Protein AF-A0A832R1U5-F1 (afdb_monomer)

Mean predicted aligned error: 18.01 Å

Structure (mmCIF, N/CA/C/O backbone):
data_AF-A0A832R1U5-F1
#
_entry.id   AF-A0A832R1U5-F1
#
loop_
_atom_site.group_PDB
_atom_site.id
_atom_site.type_symbol
_atom_site.label_atom_id
_atom_site.label_alt_id
_atom_site.label_comp_id
_atom_site.label_asym_id
_atom_site.label_entity_id
_atom_site.label_seq_id
_atom_site.pdbx_PDB_ins_code
_atom_site.Cartn_x
_atom_site.Cartn_y
_atom_site.Cartn_z
_atom_site.occupancy
_atom_site.B_iso_or_equiv
_atom_site.auth_seq_id
_atom_site.auth_comp_id
_atom_site.auth_asym_id
_atom_site.auth_atom_id
_atom_site.pdbx_PDB_model_num
ATOM 1 N N . MET A 1 1 ? -8.003 -65.432 -14.682 1.00 39.06 1 MET A N 1
ATOM 2 C CA . MET A 1 1 ? -6.740 -65.041 -15.349 1.00 39.06 1 MET A CA 1
ATOM 3 C C . MET A 1 1 ? -6.313 -63.730 -14.696 1.00 39.06 1 MET A C 1
ATOM 5 O O . MET A 1 1 ? -6.982 -62.741 -14.916 1.00 39.06 1 MET A O 1
ATOM 9 N N . ARG A 1 2 ? -5.561 -63.726 -13.587 1.00 42.25 2 ARG A N 1
ATOM 10 C CA . ARG A 1 2 ? -4.088 -63.807 -13.484 1.00 42.25 2 ARG A CA 1
ATOM 11 C C . ARG A 1 2 ? -3.357 -62.916 -14.496 1.00 42.25 2 ARG A C 1
ATOM 13 O O . ARG A 1 2 ? -2.993 -63.421 -15.548 1.00 42.25 2 ARG A O 1
ATOM 20 N N . THR A 1 3 ? -3.046 -61.683 -14.093 1.00 47.53 3 THR A N 1
ATOM 21 C CA . THR A 1 3 ? -1.761 -61.048 -14.427 1.00 47.53 3 THR A CA 1
ATOM 22 C C . THR A 1 3 ? -1.411 -59.997 -13.376 1.00 47.53 3 THR A C 1
ATOM 24 O O . THR A 1 3 ? -2.127 -59.023 -13.179 1.00 47.53 3 THR A O 1
ATOM 27 N N . TRP A 1 4 ? -0.327 -60.274 -12.658 1.00 44.88 4 TRP A N 1
ATOM 28 C CA . TRP A 1 4 ? 0.384 -59.377 -11.756 1.00 44.88 4 TRP A CA 1
ATOM 29 C C . TRP A 1 4 ? 1.338 -58.500 -12.576 1.00 44.88 4 TRP A C 1
ATOM 31 O O . TRP A 1 4 ? 2.003 -59.028 -13.463 1.00 44.88 4 TRP A O 1
ATOM 41 N N . PHE A 1 5 ? 1.479 -57.220 -12.232 1.00 52.41 5 PHE A N 1
ATOM 42 C CA . PHE A 1 5 ? 2.689 -56.444 -12.522 1.00 52.41 5 PHE A CA 1
ATOM 43 C C . PHE A 1 5 ? 2.993 -55.558 -11.310 1.00 52.41 5 PHE A C 1
ATOM 45 O O . PHE A 1 5 ? 2.310 -54.574 -11.046 1.00 52.41 5 PHE A O 1
ATOM 52 N N . LEU A 1 6 ? 3.996 -55.982 -10.544 1.00 47.59 6 LEU A N 1
ATOM 53 C CA . LEU A 1 6 ? 4.598 -55.270 -9.422 1.00 47.59 6 LEU A CA 1
ATOM 54 C C . LEU A 1 6 ? 5.903 -54.677 -9.962 1.00 47.59 6 LEU A C 1
ATOM 56 O O . LEU A 1 6 ? 6.834 -55.421 -10.271 1.00 47.59 6 LEU A O 1
ATOM 60 N N . LEU A 1 7 ? 5.940 -53.357 -10.148 1.00 51.16 7 LEU A N 1
ATOM 61 C CA . LEU A 1 7 ? 7.141 -52.628 -10.547 1.00 51.16 7 LEU A CA 1
ATOM 62 C C . LEU A 1 7 ? 7.874 -52.186 -9.272 1.00 51.16 7 LEU A C 1
ATOM 64 O O . LEU A 1 7 ? 7.378 -51.352 -8.519 1.00 51.16 7 LEU A O 1
ATOM 68 N N . PHE A 1 8 ? 9.035 -52.788 -9.024 1.00 42.66 8 PHE A N 1
ATOM 69 C CA . PHE A 1 8 ? 9.991 -52.363 -8.003 1.00 42.66 8 PHE A CA 1
ATOM 70 C C . PHE A 1 8 ? 10.643 -51.045 -8.436 1.00 42.66 8 PHE A C 1
ATOM 72 O O . PHE A 1 8 ? 11.296 -51.002 -9.478 1.00 42.66 8 PHE A O 1
ATOM 79 N N . LEU A 1 9 ? 10.511 -49.995 -7.623 1.00 47.12 9 LEU A N 1
ATOM 80 C CA . LEU A 1 9 ? 11.275 -48.757 -7.764 1.00 47.12 9 LEU A CA 1
ATOM 81 C C . LEU A 1 9 ? 12.248 -48.666 -6.584 1.00 47.12 9 LEU A C 1
ATOM 83 O O . LEU A 1 9 ? 11.880 -48.373 -5.451 1.00 47.12 9 LEU A O 1
ATOM 87 N N . LEU A 1 10 ? 13.492 -49.033 -6.881 1.00 39.88 10 LEU A N 1
ATOM 88 C CA . LEU A 1 10 ? 14.668 -48.933 -6.026 1.00 39.88 10 LEU A CA 1
ATOM 89 C C . LEU A 1 10 ? 15.180 -47.489 -6.145 1.00 39.88 10 LEU A C 1
ATOM 91 O O . LEU A 1 10 ? 15.749 -47.130 -7.172 1.00 39.88 10 LEU A O 1
ATOM 95 N N . VAL A 1 11 ? 14.957 -46.656 -5.126 1.00 48.62 11 VAL A N 1
ATOM 96 C CA . VAL A 1 11 ? 15.636 -45.357 -4.995 1.00 48.62 11 VAL A CA 1
ATOM 97 C C . VAL A 1 11 ? 16.662 -45.485 -3.880 1.00 48.62 11 VAL A C 1
ATOM 99 O O . VAL A 1 11 ? 16.332 -45.768 -2.730 1.00 48.62 11 VAL A O 1
ATOM 102 N N . ALA A 1 12 ? 17.923 -45.339 -4.272 1.00 44.53 12 ALA A N 1
ATOM 103 C CA . ALA A 1 12 ? 19.081 -45.377 -3.404 1.00 44.53 12 ALA A CA 1
ATOM 104 C C . ALA A 1 12 ? 19.111 -44.137 -2.498 1.00 44.53 12 ALA A C 1
ATOM 106 O O . ALA A 1 12 ? 19.152 -43.006 -2.980 1.00 44.53 12 ALA A O 1
ATOM 107 N N . PHE A 1 13 ? 19.132 -44.367 -1.186 1.00 37.72 13 PHE A N 1
ATOM 108 C CA . PHE A 1 13 ? 19.553 -43.380 -0.200 1.00 37.72 13 PHE A CA 1
ATOM 109 C C . PHE A 1 13 ? 21.073 -43.220 -0.299 1.00 37.72 13 PHE A C 1
ATOM 111 O O . PHE A 1 13 ? 21.826 -44.122 0.070 1.00 37.72 13 PHE A O 1
ATOM 118 N N . VAL A 1 14 ? 21.522 -42.077 -0.813 1.00 50.75 14 VAL A N 1
ATOM 119 C CA . VAL A 1 14 ? 22.909 -41.630 -0.673 1.00 50.75 14 VAL A CA 1
ATOM 120 C C . VAL A 1 14 ? 23.026 -40.972 0.697 1.00 50.75 14 VAL A C 1
ATOM 122 O O . VAL A 1 14 ? 22.494 -39.889 0.929 1.00 50.75 14 VAL A O 1
ATOM 125 N N . ALA A 1 15 ? 23.689 -41.672 1.613 1.00 38.44 15 ALA A N 1
ATOM 126 C CA . ALA A 1 15 ? 24.134 -41.130 2.884 1.00 38.44 15 ALA A CA 1
ATOM 127 C C . ALA A 1 15 ? 25.241 -40.099 2.626 1.00 38.44 15 ALA A C 1
ATOM 129 O O . ALA A 1 15 ? 26.264 -40.422 2.023 1.00 38.44 15 ALA A O 1
ATOM 130 N N . CYS A 1 16 ? 25.030 -38.866 3.081 1.00 41.34 16 CYS A N 1
ATOM 131 C CA . CYS A 1 16 ? 26.075 -37.858 3.181 1.00 41.34 16 CYS A CA 1
ATOM 132 C C . CYS A 1 16 ? 26.466 -37.753 4.660 1.00 41.34 16 CYS A C 1
ATOM 134 O O . CYS A 1 16 ? 25.847 -37.023 5.429 1.00 41.34 16 CYS A O 1
ATOM 136 N N . GLU A 1 17 ? 27.460 -38.543 5.064 1.00 46.12 17 GLU A N 1
ATOM 137 C CA . GLU A 1 17 ? 28.223 -38.309 6.290 1.00 46.12 17 GLU A CA 1
ATOM 138 C C . GLU A 1 17 ? 29.297 -37.263 5.977 1.00 46.12 17 GLU A C 1
ATOM 140 O O . GLU A 1 17 ? 30.067 -37.420 5.028 1.00 46.12 17 GLU A O 1
ATOM 145 N N . GLY A 1 18 ? 29.338 -36.176 6.747 1.00 40.66 18 GLY A N 1
ATOM 146 C CA . GLY A 1 18 ? 30.234 -35.062 6.459 1.00 40.66 18 GLY A CA 1
ATOM 147 C C . GLY A 1 18 ? 30.372 -34.064 7.601 1.00 40.66 18 GLY A C 1
ATOM 148 O O . GLY A 1 18 ? 29.878 -32.954 7.506 1.00 40.66 18 GLY A O 1
ATOM 149 N N . ASN A 1 19 ? 31.113 -34.487 8.625 1.00 47.41 19 ASN A N 1
ATOM 150 C CA . ASN A 1 19 ? 32.010 -33.685 9.463 1.00 47.41 19 ASN A CA 1
ATOM 151 C C . ASN A 1 19 ? 31.449 -32.554 10.350 1.00 47.41 19 ASN A C 1
ATOM 153 O O . ASN A 1 19 ? 31.217 -31.425 9.931 1.00 47.41 19 ASN A O 1
ATOM 157 N N . LEU A 1 20 ? 31.415 -32.865 11.648 1.00 41.50 20 LEU A N 1
ATOM 158 C CA . LEU A 1 20 ? 31.432 -31.926 12.764 1.00 41.50 20 LEU A CA 1
ATOM 159 C C . LEU A 1 20 ? 32.861 -31.424 13.030 1.00 41.50 20 LEU A C 1
ATOM 161 O O . LEU A 1 20 ? 33.776 -32.230 13.203 1.00 41.50 20 LEU A O 1
ATOM 165 N N . GLY A 1 21 ? 33.005 -30.107 13.192 1.00 41.94 21 GLY A N 1
ATOM 166 C CA . GLY A 1 21 ? 34.044 -29.480 14.018 1.00 41.94 21 GLY A CA 1
ATOM 167 C C . GLY A 1 21 ? 34.606 -28.161 13.459 1.00 41.94 21 GLY A C 1
ATOM 168 O O . GLY A 1 21 ? 34.627 -27.989 12.244 1.00 41.94 21 GLY A O 1
ATOM 169 N N . PRO A 1 22 ? 35.181 -27.275 14.298 1.00 55.25 22 PRO A N 1
ATOM 170 C CA . PRO A 1 22 ? 34.874 -26.995 15.698 1.00 55.25 22 PRO A CA 1
ATOM 171 C C . PRO A 1 22 ? 34.519 -25.512 15.949 1.00 55.25 22 PRO A C 1
ATOM 173 O O . PRO A 1 22 ? 34.745 -24.623 15.132 1.00 55.25 22 PRO A O 1
ATOM 176 N N . SER A 1 23 ? 33.981 -25.286 17.145 1.00 46.62 23 SER A N 1
ATOM 177 C CA . SER A 1 23 ? 33.763 -24.010 17.827 1.00 46.62 23 SER A CA 1
ATOM 178 C C . SER A 1 23 ? 34.909 -23.004 17.665 1.00 46.62 23 SER A C 1
ATOM 180 O O . SER A 1 23 ? 36.036 -23.277 18.087 1.00 46.62 23 SER A O 1
ATOM 182 N N . LEU A 1 24 ? 34.596 -21.808 17.168 1.00 46.25 24 LEU A N 1
ATOM 183 C CA . LEU A 1 24 ? 35.424 -20.624 17.373 1.00 46.25 24 LEU A CA 1
ATOM 184 C C . LEU A 1 24 ? 34.892 -19.858 18.587 1.00 46.25 24 LEU A C 1
ATOM 186 O O . LEU A 1 24 ? 33.857 -19.201 18.523 1.00 46.25 24 LEU A O 1
ATOM 190 N N . ASN A 1 25 ? 35.628 -19.984 19.692 1.00 42.50 25 ASN A N 1
ATOM 191 C CA . ASN A 1 25 ? 35.654 -19.006 20.774 1.00 42.50 25 ASN A CA 1
ATOM 192 C C . ASN A 1 25 ? 36.109 -17.666 20.191 1.00 42.50 25 ASN A C 1
ATOM 194 O O . ASN A 1 25 ? 37.223 -17.579 19.672 1.00 42.50 25 ASN A O 1
ATOM 198 N N . PHE A 1 26 ? 35.283 -16.633 20.314 1.00 40.72 26 PHE A N 1
ATOM 199 C CA . PHE A 1 26 ? 35.758 -15.257 20.254 1.00 40.72 26 PHE A CA 1
ATOM 200 C C . PHE A 1 26 ? 35.690 -14.683 21.663 1.00 40.72 26 PHE A C 1
ATOM 202 O O . PHE A 1 26 ? 34.624 -14.332 22.166 1.00 40.72 26 PHE A O 1
ATOM 209 N N . ASP A 1 27 ? 36.858 -14.657 22.299 1.00 43.62 27 ASP A N 1
ATOM 210 C CA . ASP A 1 27 ? 37.100 -13.899 23.511 1.00 43.62 27 ASP A CA 1
ATOM 211 C C . ASP A 1 27 ? 36.994 -12.400 23.210 1.00 43.62 27 ASP A C 1
ATOM 213 O O . ASP A 1 27 ? 37.586 -11.863 22.269 1.00 43.62 27 ASP A O 1
ATOM 217 N N . VAL A 1 28 ? 36.218 -11.746 24.062 1.00 46.84 28 VAL A N 1
ATOM 218 C CA . VAL A 1 28 ? 36.086 -10.302 24.233 1.00 46.84 28 VAL A CA 1
ATOM 219 C C . VAL A 1 28 ? 37.438 -9.688 24.624 1.00 46.84 28 VAL A C 1
ATOM 221 O O . VAL A 1 28 ? 38.169 -10.273 25.427 1.00 46.84 28 VAL A O 1
ATOM 224 N N . PRO A 1 29 ? 37.710 -8.440 24.211 1.00 56.19 29 PRO A N 1
ATOM 225 C CA . PRO A 1 29 ? 38.292 -7.507 25.162 1.00 56.19 29 PRO A CA 1
ATOM 226 C C . PRO A 1 29 ? 37.340 -6.344 25.436 1.00 56.19 29 PRO A C 1
ATOM 228 O O . PRO A 1 29 ? 36.967 -5.567 24.560 1.00 56.19 29 PRO A O 1
ATOM 231 N N . ALA A 1 30 ? 36.989 -6.229 26.713 1.00 45.84 30 ALA A N 1
ATOM 232 C CA . ALA A 1 30 ? 36.553 -5.000 27.331 1.00 45.84 30 ALA A CA 1
ATOM 233 C C . ALA A 1 30 ? 37.780 -4.092 27.460 1.00 45.84 30 ALA A C 1
ATOM 235 O O . ALA A 1 30 ? 38.786 -4.550 28.001 1.00 45.84 30 ALA A O 1
ATOM 236 N N . ASN A 1 31 ? 37.704 -2.841 26.998 1.00 44.59 31 ASN A N 1
ATOM 237 C CA . ASN A 1 31 ? 37.938 -1.675 27.859 1.00 44.59 31 ASN A CA 1
ATOM 238 C C . ASN A 1 31 ? 37.770 -0.329 27.134 1.00 44.59 31 ASN A C 1
ATOM 240 O O . ASN A 1 31 ? 38.325 -0.172 26.055 1.00 44.59 31 ASN A O 1
ATOM 244 N N . MET A 1 32 ? 37.100 0.599 27.843 1.00 35.66 32 MET A N 1
ATOM 245 C CA . MET A 1 32 ? 37.420 2.033 28.066 1.00 35.66 32 MET A CA 1
ATOM 246 C C . MET A 1 32 ? 37.693 2.925 26.833 1.00 35.66 32 MET A C 1
ATOM 248 O O . MET A 1 32 ? 38.498 2.591 25.981 1.00 35.66 32 MET A O 1
ATOM 252 N N . ASP A 1 33 ? 37.068 4.090 26.636 1.00 42.69 33 ASP A N 1
ATOM 253 C CA . ASP A 1 33 ? 36.978 5.283 27.497 1.00 42.69 33 ASP A CA 1
ATOM 254 C C . ASP A 1 33 ? 35.950 6.255 26.859 1.00 42.69 33 ASP A C 1
ATOM 256 O O . ASP A 1 33 ? 35.912 6.407 25.642 1.00 42.69 33 ASP A O 1
ATOM 260 N N . LEU A 1 34 ? 34.968 6.794 27.590 1.00 48.72 34 LEU A N 1
ATOM 261 C CA . LEU A 1 34 ? 34.999 8.143 28.184 1.00 48.72 34 LEU A CA 1
ATOM 262 C C . LEU A 1 34 ? 35.401 9.273 27.216 1.00 48.72 34 LEU A C 1
ATOM 264 O O . LEU A 1 34 ? 36.550 9.700 27.179 1.00 48.72 34 LEU A O 1
ATOM 268 N N . ALA A 1 35 ? 34.395 9.863 26.568 1.00 44.09 35 ALA A N 1
ATOM 269 C CA . ALA A 1 35 ? 34.389 11.285 26.238 1.00 44.09 35 ALA A CA 1
ATOM 270 C C . ALA A 1 35 ? 33.071 11.886 26.750 1.00 44.09 35 ALA A C 1
ATOM 272 O O . ALA A 1 35 ? 32.015 11.767 26.132 1.00 44.09 35 ALA A O 1
ATOM 273 N N . LYS A 1 36 ? 33.148 12.452 27.960 1.00 47.72 36 LYS A N 1
ATOM 274 C CA . LYS A 1 36 ? 32.327 13.598 28.343 1.00 47.72 36 LYS A CA 1
ATOM 275 C C . LYS A 1 36 ? 32.898 14.774 27.564 1.00 47.72 36 LYS A C 1
ATOM 277 O O . LYS A 1 36 ? 34.079 15.044 27.745 1.00 47.72 36 LYS A O 1
ATOM 282 N N . ASP A 1 37 ? 32.077 15.450 26.780 1.00 51.94 37 ASP A N 1
ATOM 283 C CA . ASP A 1 37 ? 32.329 16.846 26.460 1.00 51.94 37 ASP A CA 1
ATOM 284 C C . ASP A 1 37 ? 31.084 17.645 26.823 1.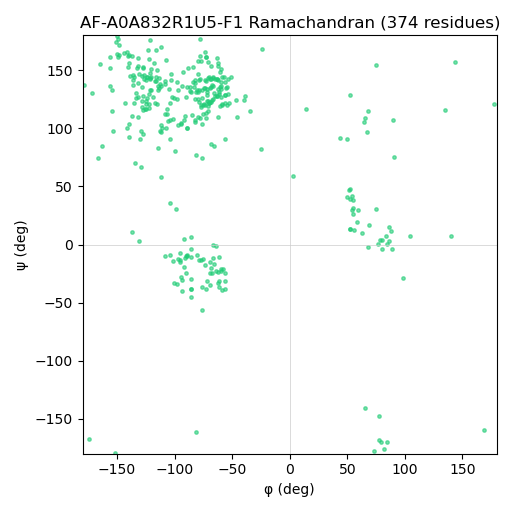00 51.94 37 ASP A C 1
ATOM 286 O O . ASP A 1 37 ? 29.974 17.417 26.338 1.00 51.94 37 ASP A O 1
ATOM 290 N N . ASP A 1 38 ? 31.331 18.526 27.779 1.00 47.69 38 ASP A N 1
ATOM 291 C CA . ASP A 1 38 ? 30.479 19.581 28.270 1.00 47.69 38 ASP A CA 1
ATOM 292 C C . ASP A 1 38 ? 30.143 20.553 27.129 1.00 47.69 38 ASP A C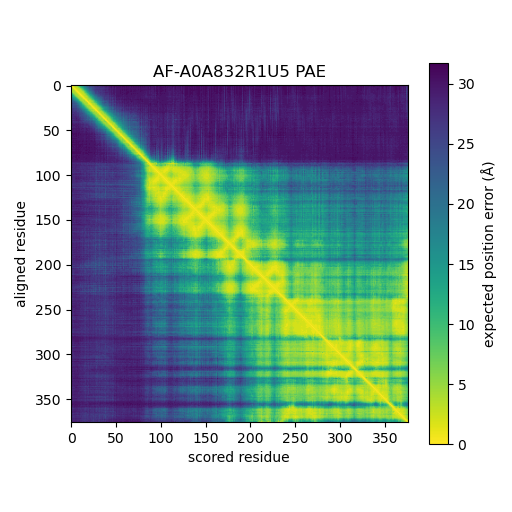 1
ATOM 294 O O . ASP A 1 38 ? 31.031 21.025 26.417 1.00 47.69 38 ASP A O 1
ATOM 298 N N . MET A 1 39 ? 28.871 20.930 26.992 1.00 46.28 39 MET A N 1
ATOM 299 C CA . MET A 1 39 ? 28.542 22.247 26.452 1.00 46.28 39 MET A CA 1
ATOM 300 C C . MET A 1 39 ? 27.506 22.925 27.334 1.00 46.28 39 MET A C 1
ATOM 302 O O . MET A 1 39 ? 26.341 22.538 27.419 1.00 46.28 39 MET A O 1
ATOM 306 N N . ASP A 1 40 ? 28.033 23.941 28.005 1.00 46.62 40 ASP A N 1
ATOM 307 C CA . ASP A 1 40 ? 27.397 24.847 28.928 1.00 46.62 40 ASP A CA 1
ATOM 308 C C . ASP A 1 40 ? 26.283 25.691 28.312 1.00 46.62 40 ASP A C 1
ATOM 310 O O . ASP A 1 40 ? 26.261 26.061 27.136 1.00 46.62 40 ASP A O 1
ATOM 314 N N . ALA A 1 41 ? 25.398 26.056 29.229 1.00 44.22 41 ALA A N 1
ATOM 315 C CA . ALA A 1 41 ? 24.363 27.052 29.124 1.00 44.22 41 ALA A CA 1
ATOM 316 C C . ALA A 1 41 ? 24.877 28.447 28.720 1.00 44.22 41 ALA A C 1
ATOM 318 O O . ALA A 1 41 ? 25.775 29.014 29.341 1.00 44.22 41 ALA A O 1
ATOM 319 N N . VAL A 1 42 ? 24.155 29.055 27.782 1.00 52.19 42 VAL A N 1
ATOM 320 C CA . VAL A 1 42 ? 23.912 30.500 27.674 1.00 52.19 42 VAL A CA 1
ATOM 321 C C . VAL A 1 42 ? 22.420 30.579 27.319 1.00 52.19 42 VAL A C 1
ATOM 323 O O . VAL A 1 42 ? 22.009 30.029 26.308 1.00 52.19 42 VAL A O 1
ATOM 326 N N . GLY A 1 43 ? 21.494 31.045 28.152 1.00 39.91 43 GLY A N 1
ATOM 327 C CA . GLY A 1 43 ? 21.579 32.205 29.014 1.00 39.91 43 GLY A CA 1
ATOM 328 C C . GLY A 1 43 ? 21.058 33.404 28.238 1.00 39.91 43 GLY A C 1
ATOM 329 O O . GLY A 1 43 ? 21.868 34.209 27.820 1.00 39.91 43 GLY A O 1
ATOM 330 N N . ASP A 1 44 ? 19.738 33.519 28.066 1.00 40.84 44 ASP A N 1
ATOM 331 C CA . ASP A 1 44 ? 19.128 34.838 27.918 1.00 40.84 44 ASP A CA 1
ATOM 332 C C . ASP A 1 44 ? 17.765 34.902 28.603 1.00 40.84 44 ASP A C 1
ATOM 334 O O . ASP A 1 44 ? 16.852 34.102 28.391 1.00 40.84 44 ASP A O 1
ATOM 338 N N . ARG A 1 45 ? 17.725 35.856 29.528 1.00 45.12 45 ARG A N 1
ATOM 339 C CA . ARG A 1 45 ? 16.588 36.314 30.303 1.00 45.12 45 ARG A CA 1
ATOM 340 C C . ARG A 1 45 ? 16.111 37.555 29.574 1.00 45.12 45 ARG A C 1
ATOM 342 O O . ARG A 1 45 ? 16.890 38.490 29.483 1.00 45.12 45 ARG A O 1
ATOM 349 N N . ASP A 1 46 ? 14.843 37.600 29.201 1.00 47.62 46 ASP A N 1
ATOM 350 C CA . ASP A 1 46 ? 14.132 38.868 29.086 1.00 47.62 46 ASP A CA 1
ATOM 351 C C . ASP A 1 46 ? 12.817 38.742 29.855 1.00 47.62 46 ASP A C 1
ATOM 353 O O . ASP A 1 46 ? 11.794 38.263 29.375 1.00 47.62 46 ASP A O 1
ATOM 357 N N . ILE A 1 47 ? 12.930 39.123 31.129 1.00 49.69 47 ILE A N 1
ATOM 358 C CA . ILE A 1 47 ? 11.840 39.537 32.005 1.00 49.69 47 ILE A CA 1
ATOM 359 C C . ILE A 1 47 ? 11.742 41.053 31.851 1.00 49.69 47 ILE A C 1
ATOM 361 O O . ILE A 1 47 ? 12.602 41.762 32.364 1.00 49.69 47 ILE A O 1
ATOM 365 N N . LEU A 1 48 ? 10.695 41.505 31.170 1.00 49.31 48 LEU A N 1
ATOM 366 C CA . LEU A 1 48 ? 10.008 42.799 31.261 1.00 49.31 48 LEU A CA 1
ATOM 367 C C . LEU A 1 48 ? 8.592 42.490 30.725 1.00 49.31 48 LEU A C 1
ATOM 369 O O . LEU A 1 48 ? 8.469 41.767 29.744 1.00 49.31 48 LEU A O 1
ATOM 373 N N . ASP A 1 49 ? 7.468 42.914 31.273 1.00 44.97 49 ASP A N 1
ATOM 374 C CA . ASP A 1 49 ? 7.157 43.936 32.255 1.00 44.97 49 ASP A CA 1
ATOM 375 C C . ASP A 1 49 ? 5.723 43.650 32.730 1.00 44.97 49 ASP A C 1
ATOM 377 O O . ASP A 1 49 ? 4.932 43.016 32.023 1.00 44.97 49 ASP A O 1
ATOM 381 N N . GLU A 1 50 ? 5.402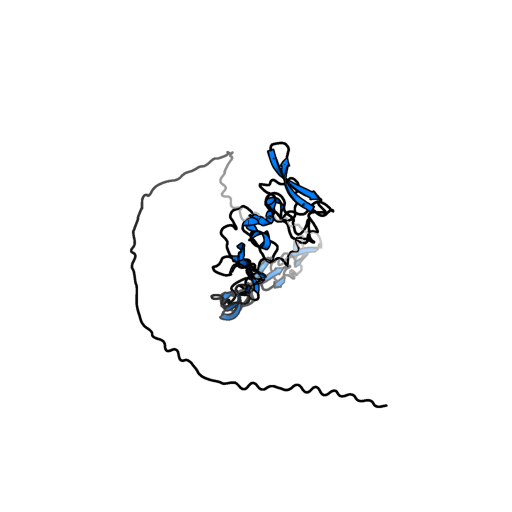 44.100 33.932 1.00 55.62 50 GLU A N 1
ATOM 382 C CA . GLU A 1 50 ? 4.060 44.030 34.487 1.00 55.62 50 GLU A CA 1
ATOM 383 C C . GLU A 1 50 ? 3.120 45.038 33.818 1.00 55.62 50 GLU A C 1
ATOM 385 O O . GLU A 1 50 ? 3.550 46.062 33.291 1.00 55.62 50 GLU A O 1
ATOM 390 N N . GLY A 1 51 ? 1.813 44.807 33.954 1.00 38.38 51 GLY A N 1
ATOM 391 C CA . GLY A 1 51 ? 0.883 45.926 34.043 1.00 38.38 51 GLY A CA 1
ATOM 392 C C . GLY A 1 51 ? -0.375 45.824 33.195 1.00 38.38 51 GLY A C 1
ATOM 393 O O . GLY A 1 51 ? -0.359 45.992 31.983 1.00 38.38 51 GLY A O 1
ATOM 394 N N . ASP A 1 52 ? -1.476 45.762 33.937 1.00 36.75 52 ASP A N 1
ATOM 395 C CA . ASP A 1 52 ? -2.570 46.722 33.809 1.00 36.75 52 ASP A CA 1
ATOM 396 C C . ASP A 1 52 ? -3.712 46.434 32.811 1.00 36.75 52 ASP A C 1
ATOM 398 O O . ASP A 1 52 ? -3.633 46.631 31.604 1.00 36.75 52 ASP A O 1
ATOM 402 N N . LEU A 1 53 ? -4.844 46.091 33.437 1.00 40.66 53 LEU A N 1
ATOM 403 C CA . LEU A 1 53 ? -6.176 46.666 33.227 1.00 40.66 53 LEU A CA 1
ATOM 404 C C . LEU A 1 53 ? -6.900 46.409 31.890 1.00 40.66 53 LEU A C 1
ATOM 406 O O . LEU A 1 53 ? -6.599 46.936 30.825 1.00 40.66 53 LEU A O 1
ATOM 410 N N . THR A 1 54 ? -8.010 45.683 32.056 1.00 49.94 54 THR A N 1
ATOM 411 C CA . THR A 1 54 ? -9.338 45.832 31.416 1.00 49.94 54 THR A CA 1
ATOM 412 C C . THR A 1 54 ? -9.658 47.249 30.886 1.00 49.94 54 THR A C 1
ATOM 414 O O . THR A 1 54 ? -9.044 48.189 31.387 1.00 49.94 54 THR A O 1
ATOM 417 N N . PRO A 1 55 ? -10.715 47.509 30.071 1.00 58.88 55 PRO A N 1
ATOM 418 C CA . PRO A 1 55 ? -11.850 46.642 29.688 1.00 58.88 55 PRO A CA 1
ATOM 419 C C . PRO A 1 55 ? -12.278 46.772 28.204 1.00 58.88 55 PRO A C 1
ATOM 421 O O . PRO A 1 55 ? -12.014 47.787 27.567 1.00 58.88 55 PRO A O 1
ATOM 424 N N . ARG A 1 56 ? -13.034 45.811 27.651 1.00 44.94 56 ARG A N 1
ATOM 425 C CA . ARG A 1 56 ? -13.784 45.988 26.383 1.00 44.94 56 ARG A CA 1
ATOM 426 C C . ARG A 1 56 ? -14.972 45.012 26.291 1.00 44.94 56 ARG A C 1
ATOM 428 O O . ARG A 1 56 ? -14.839 43.896 26.777 1.00 44.94 56 ARG A O 1
ATOM 435 N N . PRO A 1 57 ? -16.051 45.357 25.569 1.00 50.44 57 PRO A N 1
ATOM 436 C CA . PRO A 1 57 ? -16.973 46.435 25.914 1.00 50.44 57 PRO A CA 1
ATOM 437 C C . PRO A 1 57 ? -18.429 45.937 25.919 1.00 50.44 57 PRO A C 1
ATOM 439 O O . PRO A 1 57 ? -18.807 45.048 25.157 1.00 50.44 57 PRO A O 1
ATOM 442 N N . ASP A 1 58 ? -19.256 46.586 26.729 1.00 46.12 58 ASP A N 1
ATOM 443 C CA . ASP A 1 58 ? -20.706 46.512 26.603 1.00 46.12 58 ASP A CA 1
ATOM 444 C C . ASP A 1 58 ? -21.159 47.083 25.250 1.00 46.12 58 ASP A C 1
ATOM 446 O O . ASP A 1 58 ? -20.659 48.111 24.780 1.00 46.12 58 ASP A O 1
ATOM 450 N N . SER A 1 59 ? -22.160 46.442 24.653 1.00 49.59 59 SER A N 1
ATOM 451 C CA . SER A 1 59 ? -23.125 47.146 23.816 1.00 49.59 59 SER A CA 1
ATOM 452 C C . SER A 1 59 ? -24.503 46.552 24.049 1.00 49.59 59 SER A C 1
ATOM 454 O O . SER A 1 59 ? -24.851 45.487 23.535 1.00 49.59 59 SER A O 1
ATOM 456 N N . ASP A 1 60 ? -25.227 47.295 24.872 1.00 43.31 60 ASP A N 1
ATOM 457 C CA . ASP A 1 60 ? -26.652 47.273 25.119 1.00 43.31 60 ASP A CA 1
ATOM 458 C C . ASP A 1 60 ? -27.486 47.352 23.834 1.00 43.31 60 ASP A C 1
ATOM 460 O O . ASP A 1 60 ? -27.185 48.123 22.920 1.00 43.31 60 ASP A O 1
ATOM 464 N N . VAL A 1 61 ? -28.620 46.647 23.838 1.00 49.97 61 VAL A N 1
ATOM 465 C CA . VAL A 1 61 ? -29.860 47.145 23.232 1.00 49.97 61 VAL A CA 1
ATOM 466 C C . VAL A 1 61 ? -30.986 46.995 24.261 1.00 49.97 61 VAL A C 1
ATOM 468 O O . VAL A 1 61 ? -31.520 45.910 24.479 1.00 49.97 61 VAL A O 1
ATOM 471 N N . ASP A 1 62 ? -31.243 48.123 24.927 1.00 43.72 62 ASP A N 1
ATOM 472 C CA . ASP A 1 62 ? -32.511 48.705 25.401 1.00 43.72 62 ASP A CA 1
ATOM 473 C C . ASP A 1 62 ? -33.779 47.817 25.431 1.00 43.72 62 ASP A C 1
ATOM 475 O O . ASP A 1 62 ? -34.227 47.329 24.397 1.00 43.72 62 ASP A O 1
ATOM 479 N N . ARG A 1 63 ? -34.363 47.559 26.623 1.00 41.00 63 ARG A N 1
ATOM 480 C CA . ARG A 1 63 ? -35.410 48.345 27.368 1.00 41.00 63 ARG A CA 1
ATOM 481 C C . ARG A 1 63 ? -36.840 48.215 26.784 1.00 41.00 63 ARG A C 1
ATOM 483 O O . ARG A 1 63 ? -36.952 48.029 25.579 1.00 41.00 63 ARG A O 1
ATOM 490 N N . PRO A 1 64 ? -37.951 48.402 27.553 1.00 52.69 64 PRO A N 1
ATOM 491 C CA . PRO A 1 64 ? -38.074 49.006 28.893 1.00 52.69 64 PRO A CA 1
ATOM 492 C C . PRO A 1 64 ? -38.896 48.179 29.925 1.00 52.69 64 PRO A C 1
ATOM 494 O O . PRO A 1 64 ? -39.718 47.342 29.580 1.00 52.69 64 PRO A O 1
ATOM 497 N N . ASP A 1 65 ? -38.536 48.242 31.211 1.00 40.25 65 ASP A N 1
ATOM 498 C CA . ASP A 1 65 ? -39.171 49.081 32.252 1.00 40.25 65 ASP A CA 1
ATOM 499 C C . ASP A 1 65 ? -40.625 48.693 32.566 1.00 40.25 65 ASP A C 1
ATOM 501 O O . ASP A 1 65 ? -41.519 48.948 31.762 1.00 40.25 65 ASP A O 1
ATOM 505 N N . SER A 1 66 ? -40.856 48.114 33.749 1.00 44.56 66 SER A N 1
ATOM 506 C CA . SER A 1 66 ? -41.866 48.580 34.713 1.00 44.56 66 SER A CA 1
ATOM 507 C C . SER A 1 66 ? -41.912 47.656 35.931 1.00 44.56 66 SER A C 1
ATOM 509 O O . SER A 1 66 ? -42.239 46.477 35.836 1.00 44.56 66 SER A O 1
ATOM 511 N N . THR A 1 67 ? -41.666 48.261 37.090 1.00 38.59 67 THR A N 1
ATOM 512 C CA . THR A 1 67 ? -42.208 47.893 38.408 1.00 38.59 67 THR A CA 1
ATOM 513 C C . THR A 1 67 ? -41.778 46.563 39.026 1.00 38.59 67 THR A C 1
ATOM 515 O O . THR A 1 67 ? -42.422 45.529 38.882 1.00 38.59 67 THR A O 1
ATOM 518 N N . LYS A 1 68 ? -40.772 46.667 39.895 1.00 52.56 68 LYS A N 1
ATOM 519 C CA . LYS A 1 68 ? -40.768 45.940 41.164 1.00 52.56 68 LYS A CA 1
ATOM 520 C C . LYS A 1 68 ? -41.819 46.588 42.081 1.00 52.56 68 LYS A C 1
ATOM 522 O O . LYS A 1 68 ? -41.791 47.811 42.235 1.00 52.56 68 LYS A O 1
ATOM 527 N N . PRO A 1 69 ? -42.700 45.807 42.708 1.00 41.59 69 PRO A N 1
ATOM 528 C CA . PRO A 1 69 ? -43.054 46.075 44.087 1.00 41.59 69 PRO A CA 1
ATOM 529 C C . PRO A 1 69 ? -42.620 44.899 44.957 1.00 41.59 69 PRO A C 1
ATOM 531 O O . PRO A 1 69 ? -42.704 43.736 44.567 1.00 41.59 69 PRO A O 1
ATOM 534 N N . ASP A 1 70 ? -42.113 45.243 46.131 1.00 52.62 70 ASP A N 1
ATOM 535 C CA . ASP A 1 70 ? -41.843 44.316 47.216 1.00 52.62 70 ASP A CA 1
ATOM 536 C C . ASP A 1 70 ? -43.107 43.515 47.580 1.00 52.62 70 ASP A C 1
ATOM 538 O O . ASP A 1 70 ? -44.198 44.077 47.687 1.00 52.62 70 ASP A O 1
ATOM 542 N N . ALA A 1 71 ? -42.942 42.208 47.775 1.00 42.88 71 ALA A N 1
ATOM 543 C CA . ALA A 1 71 ? -43.866 41.318 48.479 1.00 42.88 71 ALA A CA 1
ATOM 544 C C . ALA A 1 71 ? -43.061 40.046 48.820 1.00 42.88 71 ALA A C 1
ATOM 546 O O . ALA A 1 71 ? -42.949 39.137 48.008 1.00 42.88 71 ALA A O 1
ATOM 547 N N . ASP A 1 72 ? -42.318 39.988 49.923 1.00 50.94 72 ASP A N 1
ATOM 548 C CA . ASP A 1 72 ? -42.820 39.736 51.281 1.00 50.94 72 ASP A CA 1
ATOM 549 C C . ASP A 1 72 ? -44.324 39.469 51.394 1.00 50.94 72 ASP A C 1
ATOM 551 O O . ASP A 1 72 ? -45.039 40.163 52.108 1.00 50.94 72 ASP A O 1
ATOM 555 N N . ILE A 1 73 ? -44.800 38.426 50.710 1.00 48.28 73 ILE A N 1
ATOM 556 C CA . ILE A 1 73 ? -45.962 37.648 51.147 1.00 48.28 73 ILE A CA 1
ATOM 557 C C . ILE A 1 73 ? -45.630 36.182 50.862 1.00 48.28 73 ILE A C 1
ATOM 559 O O . ILE A 1 73 ? -45.846 35.674 49.763 1.00 48.28 73 ILE A O 1
ATOM 563 N N . ALA A 1 74 ? -45.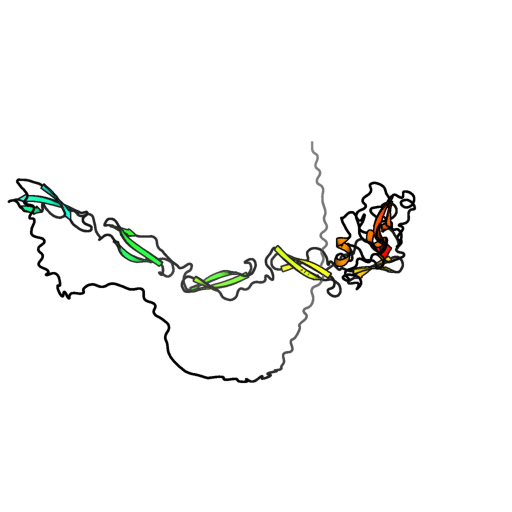069 35.501 51.862 1.00 43.25 74 ALA A N 1
ATOM 564 C CA . ALA A 1 74 ? -45.227 34.058 51.945 1.00 43.25 74 ALA A CA 1
ATOM 565 C C . ALA A 1 74 ? -46.737 33.764 51.898 1.00 43.25 74 ALA A C 1
ATOM 567 O O . ALA A 1 74 ? -47.477 34.414 52.646 1.00 43.25 74 ALA A O 1
ATOM 568 N N . PRO A 1 75 ? -47.223 32.854 51.036 1.00 45.53 75 PRO A N 1
ATOM 569 C CA . PRO A 1 75 ? -48.589 32.394 51.160 1.00 45.53 75 PRO A CA 1
ATOM 570 C C . PRO A 1 75 ? -48.724 31.747 52.537 1.00 45.53 75 PRO A C 1
ATOM 572 O O . PRO A 1 75 ? -47.994 30.823 52.896 1.00 45.53 75 PRO A O 1
ATOM 575 N N . ASP A 1 76 ? -49.618 32.335 53.314 1.00 43.12 76 ASP A N 1
ATOM 576 C CA . ASP A 1 76 ? -50.204 31.779 54.517 1.00 43.12 76 ASP A CA 1
ATOM 577 C C . ASP A 1 76 ? -50.482 30.267 54.333 1.00 43.12 76 ASP A C 1
ATOM 579 O O . ASP A 1 76 ? -51.104 29.896 53.329 1.00 43.12 76 ASP A O 1
ATOM 583 N N . PRO A 1 77 ? -50.028 29.379 55.242 1.00 49.91 77 PRO A N 1
ATOM 584 C CA . PRO A 1 77 ? -50.378 27.959 55.203 1.00 49.91 77 PRO A CA 1
ATOM 585 C C . PRO A 1 77 ? -51.878 27.676 55.419 1.00 49.91 77 PRO A C 1
ATOM 587 O O . PRO A 1 77 ? -52.271 26.520 55.312 1.00 49.91 77 PRO A O 1
ATOM 590 N N . ASP A 1 78 ? -52.718 28.690 55.647 1.00 48.56 78 ASP A N 1
ATOM 591 C CA . ASP A 1 78 ? -54.168 28.548 55.831 1.00 48.56 78 ASP A CA 1
ATOM 592 C C . ASP A 1 78 ? -55.013 28.972 54.613 1.00 48.56 78 ASP A C 1
ATOM 594 O O . ASP A 1 78 ? -56.142 29.448 54.751 1.00 48.56 78 ASP A O 1
ATOM 598 N N . THR A 1 79 ? -54.543 28.725 53.384 1.00 44.41 79 THR A N 1
ATOM 599 C CA . THR A 1 79 ? -55.508 28.538 52.283 1.00 44.41 79 THR A CA 1
ATOM 600 C C . THR A 1 79 ? -56.017 27.104 52.337 1.00 44.41 79 THR A C 1
ATOM 602 O O . THR A 1 79 ? -55.591 26.257 51.556 1.00 44.41 79 THR A O 1
ATOM 605 N N . ASP A 1 80 ? -56.923 26.850 53.286 1.00 50.75 80 ASP A N 1
ATOM 606 C CA . ASP A 1 80 ? -57.927 25.793 53.171 1.00 50.75 80 ASP A CA 1
ATOM 607 C C . ASP A 1 80 ? -58.516 25.918 51.756 1.00 50.75 80 ASP A C 1
ATOM 609 O O . ASP A 1 80 ? -59.139 26.948 51.455 1.00 50.75 80 ASP A O 1
ATOM 613 N N . PRO A 1 81 ? -58.237 24.975 50.832 1.00 53.34 81 PRO A N 1
ATOM 614 C CA . PRO A 1 81 ? -58.880 24.959 49.534 1.00 53.34 81 PRO A CA 1
ATOM 615 C C . PRO A 1 81 ? -60.327 24.617 49.833 1.00 53.34 81 PRO A C 1
ATOM 617 O O . PRO A 1 81 ? -60.672 23.439 49.875 1.00 53.34 81 PRO A O 1
ATOM 620 N N . GLY A 1 82 ? -61.090 25.677 50.131 1.00 45.16 82 GLY A N 1
ATOM 621 C CA . GLY A 1 82 ? -62.307 25.637 50.916 1.00 45.16 82 GLY A CA 1
ATOM 622 C C . GLY A 1 82 ? -63.047 24.361 50.650 1.00 45.16 82 GLY A C 1
ATOM 623 O O . GLY A 1 82 ? -63.427 24.147 49.500 1.00 45.16 82 GLY A O 1
ATOM 624 N N . ASP A 1 83 ? -63.140 23.553 51.705 1.00 45.22 83 ASP A N 1
ATOM 625 C CA . ASP A 1 83 ? -63.926 22.342 51.843 1.00 45.22 83 ASP A CA 1
ATOM 626 C C . ASP A 1 83 ? -65.121 22.354 50.885 1.00 45.22 83 ASP A C 1
ATOM 628 O O . ASP A 1 83 ? -66.255 22.688 51.232 1.00 45.22 83 ASP A O 1
ATOM 632 N N . VAL A 1 84 ? -64.872 21.974 49.631 1.00 49.81 84 VAL A N 1
ATOM 633 C CA . VAL A 1 84 ? -65.908 21.430 48.785 1.00 49.81 84 VAL A CA 1
ATOM 634 C C . VAL A 1 84 ? -66.028 20.026 49.333 1.00 49.81 84 VAL A C 1
ATOM 636 O O . VAL A 1 84 ? -65.549 19.058 48.739 1.00 49.81 84 VAL A O 1
ATOM 639 N N . THR A 1 85 ? -66.651 19.918 50.506 1.00 57.91 85 THR A N 1
ATOM 640 C CA . THR A 1 85 ? -67.337 18.713 50.912 1.00 57.91 85 THR A CA 1
ATOM 641 C C . THR A 1 85 ? -68.330 18.501 49.779 1.00 57.91 85 THR A C 1
ATOM 643 O O . THR A 1 85 ? -69.408 19.092 49.728 1.00 57.91 85 THR A O 1
ATOM 646 N N . ILE A 1 86 ? -67.909 17.742 48.761 1.00 63.88 86 ILE A N 1
ATOM 647 C CA . ILE A 1 86 ? -68.794 17.201 47.741 1.00 63.88 86 ILE A CA 1
ATOM 648 C C . ILE A 1 86 ? -69.664 16.229 48.524 1.00 63.88 86 ILE A C 1
ATOM 650 O O . ILE A 1 86 ? -69.330 15.050 48.672 1.00 63.88 86 ILE A O 1
ATOM 654 N N . LEU A 1 87 ? -70.713 16.793 49.120 1.00 78.19 87 LEU A N 1
ATOM 655 C CA . LEU A 1 87 ? -71.705 16.100 49.914 1.00 78.19 87 LEU A CA 1
ATOM 656 C C . LEU A 1 87 ? -72.316 15.047 48.998 1.00 78.19 87 LEU A C 1
ATOM 658 O O . LEU A 1 87 ? -72.822 15.359 47.914 1.00 78.19 87 LEU A O 1
ATOM 662 N N . CYS A 1 88 ? -72.192 13.794 49.408 1.00 86.25 88 CYS A N 1
ATOM 663 C CA . CYS A 1 88 ? -72.858 12.687 4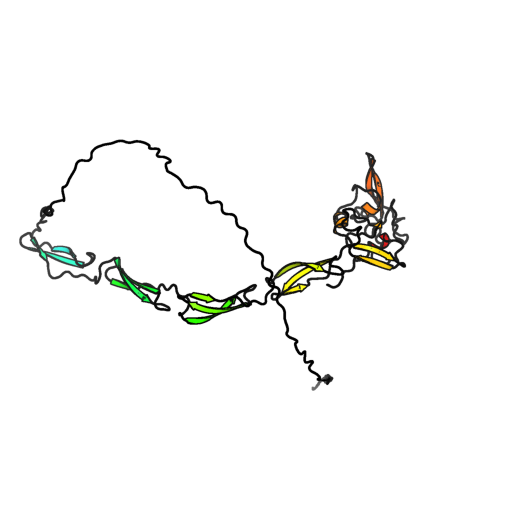8.743 1.00 86.25 88 CYS A CA 1
ATOM 664 C C . CYS A 1 88 ? -74.325 12.657 49.159 1.00 86.25 88 CYS A C 1
ATOM 666 O O . CYS A 1 88 ? -74.695 13.274 50.155 1.00 86.25 88 CYS A O 1
ATOM 668 N N . LYS A 1 89 ? -75.179 11.964 48.405 1.00 86.75 89 LYS A N 1
ATOM 669 C CA . LYS A 1 89 ? -76.592 11.811 48.777 1.00 86.75 89 LYS A CA 1
ATOM 670 C C . LYS A 1 89 ? -76.992 10.345 48.791 1.00 86.75 89 LYS A C 1
ATOM 672 O O . LYS A 1 89 ? -76.607 9.574 47.923 1.00 86.75 89 LYS A O 1
ATOM 677 N N . GLY A 1 90 ? -77.836 9.965 49.746 1.00 83.94 90 GLY A N 1
ATOM 678 C CA . GLY A 1 90 ? -78.380 8.606 49.812 1.00 83.94 90 GLY A CA 1
ATOM 679 C C . GLY A 1 90 ? -77.312 7.538 50.079 1.00 83.94 90 GLY A C 1
ATOM 680 O O . GLY A 1 90 ? -76.422 7.742 50.894 1.00 83.94 90 GLY A O 1
ATOM 681 N N . ASP A 1 91 ? -77.421 6.383 49.423 1.00 86.31 91 ASP A N 1
ATOM 682 C CA . ASP A 1 91 ? -76.537 5.216 49.564 1.00 86.31 91 ASP A CA 1
ATOM 683 C C . ASP A 1 91 ? -75.470 5.130 48.456 1.00 86.31 91 ASP A C 1
ATOM 685 O O . ASP A 1 91 ? -75.026 4.045 48.068 1.00 86.31 91 ASP A O 1
ATOM 689 N N . GLU A 1 92 ? -75.044 6.284 47.940 1.00 94.06 92 GLU A N 1
ATOM 690 C CA . GLU A 1 92 ? -74.030 6.386 46.893 1.00 94.06 92 GLU A CA 1
ATOM 691 C C . GLU A 1 92 ? -72.702 5.714 47.293 1.00 94.06 92 GLU A C 1
ATOM 693 O O . GLU A 1 92 ? -72.268 5.739 48.450 1.00 94.06 92 GLU A O 1
ATOM 698 N N . HIS A 1 93 ? -72.043 5.108 46.302 1.00 93.06 93 HIS A N 1
ATOM 699 C CA . HIS A 1 93 ? -70.712 4.517 46.428 1.00 93.06 93 HIS A CA 1
ATOM 700 C C . HIS A 1 93 ? -69.774 5.179 45.424 1.00 93.06 93 HIS A C 1
ATOM 702 O O . HIS A 1 93 ? -70.177 5.476 44.297 1.00 93.06 93 HIS A O 1
ATOM 708 N N . ARG A 1 94 ? -68.515 5.372 45.818 1.00 93.06 94 ARG A N 1
ATOM 709 C CA . ARG A 1 94 ? -67.456 5.803 44.905 1.00 93.06 94 ARG A CA 1
ATOM 710 C C . ARG A 1 94 ? -66.158 5.074 45.185 1.00 93.06 94 ARG A C 1
ATOM 712 O O . ARG A 1 94 ? -65.952 4.519 46.264 1.00 93.06 94 ARG A O 1
ATOM 719 N N . GLU A 1 95 ? -65.277 5.135 44.206 1.00 94.75 95 GLU A N 1
ATOM 720 C CA . GLU A 1 95 ? -63.908 4.662 44.305 1.00 94.75 95 GLU A CA 1
ATOM 721 C C . GLU A 1 95 ? -62.994 5.859 44.070 1.00 94.75 95 GLU A C 1
ATOM 723 O O . GLU A 1 95 ? -63.173 6.603 43.105 1.00 94.75 95 GLU A O 1
ATOM 728 N N . ILE A 1 96 ? -62.066 6.081 44.997 1.00 94.19 96 ILE A N 1
ATOM 729 C CA . ILE A 1 96 ? -61.019 7.090 44.854 1.00 94.19 96 ILE A CA 1
ATOM 730 C C . ILE A 1 96 ? -59.664 6.393 44.799 1.00 94.19 96 ILE A C 1
ATOM 732 O O . ILE A 1 96 ? -59.483 5.328 45.395 1.00 94.19 96 ILE A O 1
ATOM 736 N N . ALA A 1 97 ? -58.723 7.008 44.089 1.00 94.81 97 ALA A N 1
ATOM 737 C CA . ALA A 1 97 ? -57.339 6.571 44.084 1.00 94.81 97 ALA A CA 1
ATOM 738 C C . ALA A 1 97 ? -56.722 6.705 45.485 1.00 94.81 97 ALA A C 1
ATOM 740 O O . ALA A 1 97 ? -57.019 7.655 46.216 1.00 94.81 97 ALA A O 1
ATOM 741 N N . CYS A 1 98 ? -55.872 5.758 45.862 1.00 94.44 98 CYS A N 1
ATOM 742 C CA . CYS A 1 98 ? -55.161 5.751 47.137 1.00 94.44 98 CYS A CA 1
ATOM 743 C C . CYS A 1 98 ? -53.820 5.015 47.008 1.00 94.44 98 CYS A C 1
ATOM 745 O O . CYS A 1 98 ? -53.531 4.438 45.961 1.00 94.44 98 CYS A O 1
ATOM 747 N N . GLY A 1 99 ? -53.014 5.031 48.073 1.00 93.62 99 GLY A N 1
ATOM 748 C CA . GLY A 1 99 ? -51.743 4.305 48.110 1.00 93.62 99 GLY A CA 1
ATOM 749 C C . GLY A 1 99 ? -50.604 4.991 47.348 1.00 93.62 99 GLY A C 1
ATOM 750 O O . GLY A 1 99 ? -50.696 6.169 46.988 1.00 93.62 99 GLY A O 1
ATOM 751 N N . LEU A 1 100 ? -49.507 4.264 47.149 1.00 93.62 100 LEU A N 1
ATOM 752 C CA . LEU A 1 100 ? -48.370 4.674 46.336 1.00 93.62 100 LEU A CA 1
ATOM 753 C C . LEU A 1 100 ? -48.811 4.841 44.875 1.00 93.62 100 LEU A C 1
ATOM 755 O O . LEU A 1 100 ? -49.694 4.149 44.373 1.00 93.62 100 LEU A O 1
ATOM 759 N N . ASN A 1 101 ? -48.250 5.860 44.220 1.00 93.50 101 ASN A N 1
ATOM 760 C CA . ASN A 1 101 ? -48.519 6.236 42.823 1.00 93.50 101 ASN A CA 1
ATOM 761 C C . ASN A 1 101 ? -50.005 6.432 42.455 1.00 93.50 101 ASN A C 1
ATOM 763 O O . ASN A 1 101 ? -50.337 6.543 41.277 1.00 93.50 101 ASN A O 1
ATOM 767 N N . ALA A 1 102 ? -50.899 6.512 43.451 1.00 94.06 102 ALA A N 1
ATOM 768 C CA . ALA A 1 102 ? -52.343 6.650 43.279 1.00 94.06 102 ALA A CA 1
ATOM 769 C C . ALA A 1 102 ? -52.975 5.565 42.374 1.00 94.06 102 ALA A C 1
ATOM 771 O O . ALA A 1 102 ? -53.981 5.824 41.708 1.00 94.06 102 ALA A O 1
ATOM 772 N N . ARG A 1 103 ? -52.403 4.351 42.344 1.00 93.44 103 ARG A N 1
ATOM 773 C CA . ARG A 1 103 ? -52.946 3.203 41.590 1.00 93.44 103 ARG A CA 1
ATOM 774 C C . ARG A 1 103 ? -53.814 2.265 42.430 1.00 93.44 103 ARG A C 1
ATOM 776 O O . ARG A 1 103 ? -54.553 1.457 41.865 1.00 93.44 103 ARG A O 1
ATOM 783 N N . GLY A 1 104 ? -53.776 2.394 43.755 1.00 94.25 104 GLY A N 1
ATOM 784 C CA . GLY A 1 104 ? -54.668 1.679 44.659 1.00 94.25 104 GLY A CA 1
ATOM 785 C C . GLY A 1 104 ? -56.106 2.203 44.627 1.00 94.25 104 GLY A C 1
ATOM 786 O O . GLY A 1 104 ? -56.377 3.330 44.207 1.00 94.25 104 GLY A O 1
ATOM 787 N N . ILE A 1 105 ? -57.047 1.384 45.104 1.00 95.75 105 ILE A N 1
ATOM 788 C CA . ILE A 1 105 ? -58.481 1.708 45.127 1.00 95.75 105 ILE A CA 1
ATOM 789 C C . ILE A 1 105 ? -58.999 1.759 46.567 1.00 95.75 105 ILE A C 1
ATOM 791 O O . ILE A 1 105 ? -58.972 0.760 47.290 1.00 95.75 105 ILE A O 1
ATOM 795 N N . GLN A 1 106 ? -59.554 2.911 46.959 1.00 96.50 106 GLN A N 1
ATOM 796 C CA . GLN A 1 106 ? -60.294 3.095 48.205 1.00 96.50 106 GLN A CA 1
ATOM 797 C C . GLN A 1 106 ? -61.785 3.201 47.896 1.00 96.50 106 GLN A C 1
ATOM 799 O O . GLN A 1 106 ? -62.268 4.191 47.339 1.00 96.50 106 GLN A O 1
ATOM 804 N N . LYS A 1 107 ? -62.541 2.191 48.325 1.00 95.19 107 LYS A N 1
ATOM 805 C CA . LYS A 1 107 ? -64.004 2.222 48.273 1.00 95.19 107 LYS A CA 1
ATOM 806 C C . LYS A 1 107 ? -64.534 3.144 49.361 1.00 95.19 107 LYS A C 1
ATOM 808 O O . LYS A 1 107 ? -64.093 3.064 50.510 1.00 95.19 107 LYS A O 1
ATOM 813 N N . GLN A 1 108 ? -65.491 3.993 49.011 1.00 94.81 108 GLN A N 1
ATOM 814 C CA . GLN A 1 108 ? -66.190 4.876 49.937 1.00 94.81 108 GLN A CA 1
ATOM 815 C C . GLN A 1 108 ? -67.703 4.728 49.773 1.00 94.81 108 GLN A C 1
ATOM 817 O O . GLN A 1 108 ? -68.205 4.531 48.665 1.00 94.81 108 GLN A O 1
ATOM 822 N N . ARG A 1 109 ? -68.430 4.844 50.885 1.00 94.00 109 ARG A N 1
ATOM 823 C CA . ARG A 1 109 ? -69.896 4.887 50.922 1.00 94.00 109 ARG A CA 1
ATOM 824 C C . ARG A 1 109 ? -70.350 6.195 51.548 1.00 94.00 109 ARG A C 1
ATOM 826 O O . ARG A 1 109 ? -69.721 6.672 52.491 1.00 94.00 109 ARG A O 1
ATOM 833 N N . CYS A 1 110 ? -71.454 6.728 51.046 1.00 93.19 110 CYS A N 1
ATOM 834 C CA . CYS A 1 110 ? -72.119 7.863 51.651 1.00 93.19 110 CYS A CA 1
ATOM 835 C C . CYS A 1 110 ? -72.810 7.486 52.968 1.00 93.19 110 CYS A C 1
ATOM 837 O O . CYS A 1 110 ? -73.640 6.574 53.004 1.00 93.19 110 CYS A O 1
ATOM 839 N N . ILE A 1 111 ? -72.459 8.172 54.053 1.00 90.56 111 ILE A N 1
ATOM 840 C CA . ILE A 1 111 ? -73.115 8.072 55.358 1.00 90.56 111 ILE A CA 1
ATOM 841 C C . ILE A 1 111 ? -73.293 9.497 55.879 1.00 90.56 111 ILE A C 1
ATOM 843 O O . ILE A 1 111 ? -72.313 10.225 56.011 1.00 90.56 111 ILE A O 1
ATOM 847 N N . ASP A 1 112 ? -74.540 9.881 56.154 1.00 89.31 112 ASP A N 1
ATOM 848 C CA . ASP A 1 112 ? -74.906 11.204 56.678 1.00 89.31 112 ASP A CA 1
ATOM 849 C C . ASP A 1 112 ? -74.331 12.366 55.845 1.00 89.31 112 ASP A C 1
ATOM 851 O O . ASP A 1 112 ? -73.733 13.294 56.375 1.00 89.31 112 ASP A O 1
ATOM 855 N N . ASP A 1 113 ? -74.489 12.280 54.519 1.00 89.06 113 ASP A N 1
ATOM 856 C CA . ASP A 1 113 ? -73.973 13.226 53.518 1.00 89.06 113 ASP A CA 1
ATOM 857 C C . ASP A 1 113 ? -72.427 13.339 53.455 1.00 89.06 113 ASP A C 1
ATOM 859 O O . ASP A 1 113 ? -71.886 14.158 52.708 1.00 89.06 113 ASP A O 1
ATOM 863 N N . HIS A 1 114 ? -71.690 12.456 54.145 1.00 90.19 114 HIS A N 1
ATOM 864 C CA . HIS A 1 114 ? -70.226 12.375 54.119 1.00 90.19 114 HIS A CA 1
ATOM 865 C C . HIS A 1 114 ? -69.711 11.053 53.529 1.00 90.19 114 HIS A C 1
ATOM 867 O O . HIS A 1 114 ? -70.256 9.971 53.749 1.00 90.19 114 HIS A O 1
ATOM 873 N N . TRP A 1 115 ? -68.600 11.121 52.794 1.00 90.81 115 TRP A N 1
ATOM 874 C CA . TRP A 1 115 ? -67.922 9.932 52.281 1.00 90.81 115 TRP A CA 1
ATOM 875 C C . TRP A 1 115 ? -67.111 9.246 53.379 1.00 90.81 115 TRP A C 1
ATOM 877 O O . TRP A 1 115 ? -66.170 9.827 53.915 1.00 90.81 115 TRP A O 1
ATOM 887 N N . VAL A 1 116 ? -67.433 7.986 53.669 1.00 91.88 116 VAL A N 1
ATOM 888 C CA . VAL A 1 116 ? -66.729 7.166 54.663 1.00 91.88 116 VAL A CA 1
ATOM 889 C C . VAL A 1 116 ? -66.023 5.998 53.975 1.00 91.88 116 VAL A C 1
ATOM 891 O O . VAL A 1 116 ? -66.618 5.301 53.148 1.00 91.88 116 VAL A O 1
ATOM 894 N N . ASN A 1 117 ? -64.752 5.770 54.323 1.00 93.56 117 ASN A N 1
ATOM 895 C CA . ASN A 1 117 ? -63.945 4.660 53.806 1.00 93.56 117 ASN A CA 1
ATOM 896 C C . ASN A 1 117 ? -64.548 3.302 54.187 1.00 93.56 117 ASN A C 1
ATOM 898 O O . ASN A 1 117 ? -64.860 3.039 55.348 1.00 93.56 117 ASN A O 1
ATOM 902 N N . GLN A 1 118 ? -64.675 2.419 53.200 1.00 93.81 118 GLN A N 1
ATOM 903 C CA . GLN A 1 118 ? -65.109 1.039 53.384 1.00 93.81 118 GLN A CA 1
ATOM 904 C C . GLN A 1 118 ? -63.906 0.094 53.392 1.00 93.81 118 GLN A C 1
ATOM 906 O O . GLN A 1 118 ? -63.618 -0.559 52.392 1.00 93.81 118 GLN A O 1
ATOM 911 N N . GLY A 1 119 ? -63.233 0.018 54.541 1.00 92.38 119 GLY A N 1
ATOM 912 C CA . GLY A 1 119 ? -62.019 -0.782 54.720 1.00 92.38 119 GLY A CA 1
ATOM 913 C C . GLY A 1 119 ? -60.752 -0.051 54.280 1.00 92.38 119 GLY A C 1
ATOM 914 O O . GLY A 1 119 ? -60.785 1.154 54.019 1.00 92.38 119 GLY A O 1
ATOM 915 N N . ASP A 1 120 ? -59.652 -0.796 54.222 1.00 94.19 120 ASP A N 1
ATOM 916 C CA . ASP A 1 120 ? -58.335 -0.272 53.867 1.00 94.19 120 ASP A CA 1
ATOM 917 C C . ASP A 1 120 ? -58.198 -0.047 52.354 1.00 94.19 120 ASP A C 1
ATOM 919 O O . ASP A 1 120 ? -58.901 -0.656 51.541 1.00 94.19 120 ASP A O 1
ATOM 923 N N . CYS A 1 121 ? -57.259 0.819 51.981 1.00 94.81 121 CYS A N 1
ATOM 924 C CA . CYS A 1 121 ? -56.829 0.989 50.599 1.00 94.81 121 CYS A CA 1
ATOM 925 C C . CYS A 1 121 ? -56.229 -0.322 50.071 1.00 94.81 121 CYS A C 1
ATOM 927 O O . CYS A 1 121 ? -55.346 -0.900 50.706 1.00 94.81 121 CYS A O 1
ATOM 929 N N . ILE A 1 122 ? -56.689 -0.780 48.906 1.00 95.31 122 ILE A N 1
ATOM 930 C CA . ILE A 1 122 ? -56.099 -1.934 48.219 1.00 95.31 122 ILE A CA 1
ATOM 931 C C . ILE A 1 122 ? -55.133 -1.394 47.171 1.00 95.31 122 ILE A C 1
ATOM 933 O O . ILE A 1 122 ? -55.572 -0.932 46.118 1.00 95.31 122 ILE A O 1
ATOM 937 N N . ASP A 1 123 ? -53.841 -1.452 47.474 1.00 95.56 123 ASP A N 1
ATOM 938 C CA . ASP A 1 123 ? -52.759 -0.934 46.638 1.00 95.56 123 ASP A CA 1
ATOM 939 C C . ASP A 1 123 ? -51.729 -2.042 46.345 1.00 95.56 123 ASP A C 1
ATOM 941 O O . ASP A 1 123 ? -51.208 -2.638 47.293 1.00 95.56 123 ASP A O 1
ATOM 945 N N . PRO A 1 124 ? -51.480 -2.388 45.067 1.00 94.38 124 PRO A N 1
ATOM 946 C CA . PRO A 1 124 ? -50.482 -3.389 44.695 1.00 94.38 124 PRO A CA 1
ATOM 947 C C . PRO A 1 124 ? -49.038 -2.865 44.730 1.00 94.38 124 PRO A C 1
ATOM 949 O O . PRO A 1 124 ? -48.109 -3.673 44.653 1.00 94.38 124 PRO A O 1
ATOM 952 N N . ASP A 1 125 ? -48.841 -1.552 44.820 1.00 96.75 125 ASP A N 1
ATOM 953 C CA . ASP A 1 125 ? -47.529 -0.934 44.696 1.00 96.75 125 ASP A CA 1
ATOM 954 C C . ASP A 1 125 ? -46.705 -1.120 45.982 1.00 96.75 125 ASP A C 1
ATOM 956 O O . ASP A 1 125 ? -47.166 -0.885 47.099 1.00 96.75 125 ASP A O 1
ATOM 960 N N . ILE A 1 126 ? -45.447 -1.533 45.827 1.00 95.56 126 ILE A N 1
ATOM 961 C CA . ILE A 1 126 ? -44.484 -1.694 46.930 1.00 95.56 126 ILE A CA 1
ATOM 962 C C . ILE A 1 126 ? -43.450 -0.562 46.975 1.00 95.56 126 ILE A C 1
ATOM 964 O O . ILE A 1 126 ? -42.673 -0.468 47.928 1.00 95.56 126 ILE A O 1
ATOM 968 N N . CYS A 1 127 ? -43.425 0.289 45.947 1.00 96.44 127 CYS A N 1
ATOM 969 C CA . CYS A 1 127 ? -42.504 1.409 45.806 1.00 96.44 127 CYS A CA 1
ATOM 970 C C . CYS A 1 127 ? -43.137 2.575 45.035 1.00 96.44 127 CYS A C 1
ATOM 972 O O . CYS A 1 127 ? -44.146 2.423 44.348 1.00 96.44 127 CYS A O 1
ATOM 974 N N . GLN A 1 128 ? -42.546 3.762 45.173 1.00 96.00 128 GLN A N 1
ATOM 975 C CA . GLN A 1 128 ? -42.935 4.939 44.402 1.00 96.00 128 GLN A CA 1
ATOM 976 C C . GLN A 1 128 ? -42.204 4.944 43.057 1.00 96.00 128 GLN A C 1
ATOM 978 O O . GLN A 1 128 ? -40.984 4.789 43.030 1.00 96.00 128 GLN A O 1
ATOM 983 N N . ASP A 1 129 ? -42.934 5.157 41.966 1.00 94.00 129 ASP A N 1
ATOM 984 C CA . ASP A 1 129 ? -42.383 5.178 40.614 1.00 94.00 129 ASP A CA 1
ATOM 985 C C . ASP A 1 129 ? -41.264 6.212 40.484 1.00 94.00 129 ASP A C 1
ATOM 987 O O . ASP A 1 129 ? -41.338 7.325 41.016 1.00 94.00 129 ASP A O 1
ATOM 991 N N . GLY A 1 130 ? -40.216 5.829 39.757 1.00 92.56 130 GLY A N 1
ATOM 992 C CA . GLY A 1 130 ? -39.021 6.650 39.573 1.00 92.56 130 GLY A CA 1
ATOM 993 C C . GLY A 1 130 ? -38.042 6.611 40.748 1.00 92.56 130 GLY A C 1
ATOM 994 O O . GLY A 1 130 ? -36.960 7.186 40.644 1.00 92.56 130 GLY A O 1
ATOM 995 N N . LEU A 1 131 ? -38.365 5.919 41.848 1.00 96.81 131 LEU A N 1
ATOM 996 C CA . LEU A 1 131 ? -37.369 5.580 42.861 1.00 96.81 131 LEU A CA 1
ATOM 997 C C . LEU A 1 131 ? -36.370 4.582 42.267 1.00 96.81 131 LEU A C 1
ATOM 999 O O . LEU A 1 131 ? -36.776 3.511 41.820 1.00 96.81 131 LEU A O 1
ATOM 1003 N N . SER A 1 132 ? -35.076 4.900 42.305 1.00 95.50 132 SER A N 1
ATOM 1004 C CA . SER A 1 132 ? -34.021 3.985 41.868 1.00 95.50 132 SER A CA 1
ATOM 1005 C C . SER A 1 132 ? -32.936 3.785 42.921 1.00 95.50 132 SER A C 1
ATOM 1007 O O . SER A 1 132 ? -32.695 4.630 43.789 1.00 95.50 132 SER A O 1
ATOM 1009 N N . ASN A 1 133 ? -32.303 2.619 42.857 1.00 95.69 133 ASN A N 1
ATOM 1010 C CA . ASN A 1 133 ? -31.146 2.244 43.655 1.00 95.69 133 ASN A CA 1
ATOM 1011 C C . ASN A 1 133 ? -30.121 1.525 42.768 1.00 95.69 133 ASN A C 1
ATOM 1013 O O . ASN A 1 133 ? -30.468 1.043 41.695 1.00 95.69 133 ASN A O 1
ATOM 1017 N N . TYR A 1 134 ? -28.873 1.428 43.217 1.00 96.12 134 TYR A N 1
ATOM 1018 C CA . TYR A 1 134 ? -27.796 0.806 42.452 1.00 96.12 134 TYR A CA 1
ATOM 1019 C C . TYR A 1 134 ? -27.078 -0.249 43.284 1.00 96.12 134 TYR A C 1
ATOM 1021 O O . TYR A 1 134 ? -26.760 -0.021 44.452 1.00 96.12 134 TYR A O 1
ATOM 1029 N N . THR A 1 135 ? -26.806 -1.399 42.671 1.00 96.31 135 THR A N 1
ATOM 1030 C CA . THR A 1 135 ? -26.015 -2.474 43.283 1.00 96.31 135 THR A CA 1
ATOM 1031 C C . THR A 1 135 ? -24.781 -2.765 42.426 1.00 96.31 135 THR A C 1
ATOM 1033 O O . THR A 1 135 ? -24.931 -2.900 41.209 1.00 96.31 135 THR A O 1
ATOM 1036 N N . PRO A 1 136 ? -23.575 -2.879 43.020 1.00 96.88 136 PRO A N 1
ATOM 1037 C CA . PRO A 1 136 ? -22.364 -3.219 42.278 1.00 96.88 136 PRO A CA 1
ATOM 1038 C C . PRO A 1 136 ? -22.465 -4.567 41.558 1.00 96.88 136 PRO A C 1
ATOM 1040 O O . PRO A 1 136 ? -23.028 -5.527 42.089 1.00 96.88 136 PRO A O 1
ATOM 1043 N N . CYS A 1 137 ? -21.874 -4.657 40.372 1.00 97.00 137 CYS A N 1
ATOM 1044 C CA . CYS A 1 137 ? -21.830 -5.865 39.550 1.00 97.00 137 CYS A CA 1
ATOM 1045 C C . CYS A 1 137 ? -20.550 -5.904 38.693 1.00 97.00 137 CYS A C 1
ATOM 1047 O O . CYS A 1 137 ? -19.741 -4.978 38.739 1.00 97.00 137 CYS A O 1
ATOM 1049 N N . GLY A 1 138 ? -20.375 -6.969 37.905 1.00 95.94 138 GLY A N 1
ATOM 1050 C CA . GLY A 1 138 ? -19.299 -7.049 36.914 1.00 95.94 138 GLY A CA 1
ATOM 1051 C C . GLY A 1 138 ? -17.915 -7.402 37.473 1.00 95.94 138 GLY A C 1
ATOM 1052 O O . GLY A 1 138 ? -17.772 -7.825 38.625 1.00 95.94 138 GLY A O 1
ATOM 1053 N N . LEU A 1 139 ? -16.894 -7.271 36.628 1.00 96.81 139 LEU A N 1
ATOM 1054 C CA . LEU A 1 139 ? -15.486 -7.413 36.975 1.00 96.81 139 LEU A CA 1
ATOM 1055 C C . LEU A 1 139 ? -15.084 -6.297 37.948 1.00 96.81 139 LEU A C 1
ATOM 1057 O O . LEU A 1 139 ? -15.594 -5.180 37.906 1.00 96.81 139 LEU A O 1
ATOM 1061 N N . ASN A 1 140 ? -14.220 -6.644 38.905 1.00 95.50 140 ASN A N 1
ATOM 1062 C CA . ASN A 1 140 ? -13.730 -5.753 39.968 1.00 95.50 140 ASN A CA 1
ATOM 1063 C C . ASN A 1 140 ? -14.822 -5.016 40.777 1.00 95.50 140 ASN A C 1
ATOM 1065 O O . ASN A 1 140 ? -14.506 -4.107 41.543 1.00 95.50 140 ASN A O 1
ATOM 1069 N N . TYR A 1 141 ? -16.092 -5.425 40.649 1.00 95.88 141 TYR A N 1
ATOM 1070 C CA . TYR A 1 141 ? -17.264 -4.790 41.259 1.00 95.88 141 TYR A CA 1
ATOM 1071 C C . TYR A 1 141 ? -17.409 -3.292 40.935 1.00 95.88 141 TYR A C 1
ATOM 1073 O O . TYR A 1 141 ? -17.908 -2.530 41.767 1.00 95.88 141 TYR A O 1
ATOM 1081 N N . ARG A 1 142 ? -16.961 -2.857 39.747 1.00 95.00 142 ARG A N 1
ATOM 1082 C CA . ARG A 1 142 ? -17.072 -1.456 39.297 1.00 95.00 142 ARG A CA 1
ATOM 1083 C C . ARG A 1 142 ? -18.289 -1.174 38.419 1.00 95.00 142 ARG A C 1
ATOM 1085 O O . ARG A 1 142 ? -18.650 -0.007 38.260 1.00 95.00 142 ARG A O 1
ATOM 1092 N N . GLY A 1 143 ? -18.945 -2.206 37.899 1.00 96.12 143 GLY A N 1
ATOM 1093 C CA . GLY A 1 143 ? -20.222 -2.068 37.213 1.00 96.12 143 GLY A CA 1
ATOM 1094 C C . GLY A 1 143 ? -21.385 -1.803 38.168 1.00 96.12 143 GLY A C 1
ATOM 1095 O O . GLY A 1 143 ? -21.277 -2.008 39.378 1.00 96.12 143 GLY A O 1
ATOM 1096 N N . MET A 1 144 ? -22.520 -1.372 37.619 1.00 97.44 144 MET A N 1
ATOM 1097 C CA . MET A 1 144 ? -23.749 -1.116 38.376 1.00 97.44 144 MET A CA 1
ATOM 1098 C C . MET A 1 144 ? -24.968 -1.759 37.709 1.00 97.44 144 MET A C 1
ATOM 1100 O O . MET A 1 144 ? -25.126 -1.700 36.489 1.00 97.44 144 MET A O 1
ATOM 1104 N N . ILE A 1 145 ? -25.845 -2.338 38.528 1.00 97.62 145 ILE A N 1
ATOM 1105 C CA . ILE A 1 145 ? -27.226 -2.685 38.174 1.00 97.62 145 ILE A CA 1
ATOM 1106 C C . ILE A 1 145 ? -28.129 -1.605 38.756 1.00 97.62 145 ILE A C 1
ATOM 1108 O O . ILE A 1 145 ? -28.075 -1.347 39.961 1.00 97.62 145 ILE A O 1
ATOM 1112 N N . GLU A 1 146 ? -28.962 -0.996 37.919 1.00 97.25 146 GLU A N 1
ATOM 1113 C CA . GLU A 1 146 ? -30.045 -0.128 38.378 1.00 97.25 146 GLU A CA 1
ATOM 1114 C C . GLU A 1 146 ? -31.244 -0.980 38.809 1.00 97.25 146 GLU A C 1
ATOM 1116 O O . GLU A 1 146 ? -31.673 -1.870 38.083 1.00 97.25 146 GLU A O 1
ATOM 1121 N N . ILE A 1 147 ? -31.792 -0.703 39.988 1.00 97.06 147 ILE A N 1
ATOM 1122 C CA . ILE A 1 147 ? -33.042 -1.273 40.488 1.00 97.06 147 ILE A CA 1
ATOM 1123 C C . ILE A 1 147 ? -34.047 -0.128 40.524 1.00 97.06 147 ILE A C 1
ATOM 1125 O O . ILE A 1 147 ? -33.966 0.729 41.407 1.00 97.06 147 ILE A O 1
ATOM 1129 N N . ALA A 1 148 ? -34.958 -0.084 39.556 1.00 96.88 148 ALA A N 1
ATOM 1130 C CA . ALA A 1 148 ? -35.908 1.010 39.386 1.00 96.88 148 ALA A CA 1
ATOM 1131 C C . ALA A 1 148 ? -37.322 0.567 39.761 1.00 96.88 148 ALA A C 1
ATOM 1133 O O . ALA A 1 148 ? -37.742 -0.545 39.452 1.00 96.88 148 ALA A O 1
ATOM 1134 N N . CYS A 1 149 ? -38.067 1.450 40.419 1.00 97.38 149 CYS A N 1
ATOM 1135 C CA . CYS A 1 149 ? -39.492 1.265 40.618 1.00 97.38 149 CYS A CA 1
ATOM 1136 C C . CYS A 1 149 ? -40.245 1.672 39.348 1.00 97.38 149 CYS A C 1
ATOM 1138 O O . CYS A 1 149 ? -40.303 2.862 39.013 1.00 97.38 149 CYS A O 1
ATOM 1140 N N . ILE A 1 150 ? -40.802 0.685 38.652 1.00 96.00 150 ILE A N 1
ATOM 1141 C CA . ILE A 1 150 ? -41.600 0.853 37.440 1.00 96.00 150 ILE A CA 1
ATOM 1142 C C . ILE A 1 150 ? -42.946 0.192 37.704 1.00 96.00 150 ILE A C 1
ATOM 1144 O O . ILE A 1 150 ? -43.011 -0.959 38.130 1.00 96.00 150 ILE A O 1
ATOM 1148 N N . ASP A 1 151 ? -44.023 0.948 37.504 1.00 95.06 151 ASP A N 1
ATOM 1149 C CA . ASP A 1 151 ? -45.386 0.489 37.767 1.00 95.06 151 ASP A CA 1
ATOM 1150 C C . ASP A 1 151 ? -45.561 -0.139 39.166 1.00 95.06 151 ASP A C 1
ATOM 1152 O O . ASP A 1 151 ? -46.236 -1.153 39.349 1.00 95.06 151 ASP A O 1
ATOM 1156 N N . GLY A 1 152 ? -44.935 0.484 40.172 1.00 95.69 152 GLY A N 1
ATOM 1157 C CA . GLY A 1 152 ? -45.096 0.132 41.578 1.00 95.69 152 GLY A CA 1
ATOM 1158 C C . GLY A 1 152 ? -44.307 -1.095 42.021 1.00 95.69 152 GLY A C 1
ATOM 1159 O O . GLY A 1 152 ? -44.438 -1.499 43.177 1.00 95.69 152 GLY A O 1
ATOM 1160 N N . GLN A 1 153 ? -43.494 -1.684 41.141 1.00 97.12 153 GLN A N 1
ATOM 1161 C CA . GLN A 1 153 ? -42.640 -2.835 41.429 1.00 97.12 153 GLN A CA 1
ATOM 1162 C C . GLN A 1 153 ? -41.172 -2.500 41.169 1.00 97.12 153 GLN A C 1
ATOM 1164 O O . GLN A 1 153 ? -40.848 -1.724 40.275 1.00 97.12 153 GLN A O 1
ATOM 1169 N N . PHE A 1 154 ? -40.272 -3.102 41.947 1.00 96.56 154 PHE A N 1
ATOM 1170 C CA . PHE A 1 154 ? -38.842 -3.007 41.670 1.00 96.56 154 PHE A CA 1
ATOM 1171 C C . PHE A 1 154 ? -38.460 -3.964 40.543 1.00 96.56 154 PHE A C 1
ATOM 1173 O O . PHE A 1 154 ? -38.639 -5.176 40.666 1.00 96.56 154 PHE A O 1
ATOM 1180 N N . GLU A 1 155 ? -37.889 -3.413 39.480 1.00 96.69 155 GLU A N 1
ATOM 1181 C CA . GLU A 1 155 ? -37.311 -4.158 38.369 1.00 96.69 155 GLU A CA 1
ATOM 1182 C C . GLU A 1 155 ? -35.792 -3.966 38.342 1.00 96.69 155 GLU A C 1
ATOM 1184 O O . GLU A 1 155 ? -35.285 -2.863 38.561 1.00 96.69 155 GLU A O 1
ATOM 1189 N N . GLU A 1 156 ? -35.059 -5.050 38.082 1.00 96.75 156 GLU A N 1
ATOM 1190 C CA . GLU A 1 156 ? -33.605 -5.020 37.919 1.00 96.75 156 GLU A CA 1
ATOM 1191 C C . GLU A 1 156 ? -33.241 -4.782 36.450 1.00 96.75 156 GLU A C 1
ATOM 1193 O O . GLU A 1 156 ? -33.681 -5.500 35.548 1.00 96.75 156 GLU A O 1
ATOM 1198 N N . GLY A 1 157 ? -32.406 -3.776 36.216 1.00 95.38 157 GLY A N 1
ATOM 1199 C CA . GLY A 1 157 ? -31.791 -3.501 34.929 1.00 95.38 157 GLY A CA 1
ATOM 1200 C C . GLY A 1 157 ? -30.608 -4.428 34.618 1.00 95.38 157 GLY A C 1
ATOM 1201 O O . GLY A 1 157 ? -30.205 -5.264 35.431 1.00 95.38 157 GLY A O 1
ATOM 1202 N N . PRO A 1 158 ? -30.007 -4.292 33.426 1.00 96.81 158 PRO A N 1
ATOM 1203 C CA . PRO A 1 158 ? -28.780 -5.002 33.096 1.00 96.81 158 PRO A CA 1
ATOM 1204 C C . PRO A 1 158 ? -27.599 -4.485 33.929 1.00 96.81 158 PRO A C 1
ATOM 1206 O O . PRO A 1 158 ? -27.552 -3.318 34.315 1.00 96.81 158 PRO A O 1
ATOM 1209 N N . CYS A 1 159 ? -26.601 -5.344 34.138 1.00 96.94 159 CYS A N 1
ATOM 1210 C CA . CYS A 1 159 ? -25.308 -4.908 34.654 1.00 96.94 159 CYS A CA 1
ATOM 1211 C C . CYS A 1 159 ? -24.579 -4.089 33.583 1.00 96.94 159 CYS A C 1
ATOM 1213 O O . CYS A 1 159 ? -24.321 -4.592 32.486 1.00 96.94 159 CYS A O 1
ATOM 1215 N N . VAL A 1 160 ? -24.243 -2.843 33.909 1.00 96.88 160 VAL A N 1
ATOM 1216 C CA . VAL A 1 160 ? -23.400 -1.976 33.082 1.00 96.88 160 VAL A CA 1
ATOM 1217 C C . VAL A 1 160 ? -22.022 -1.920 33.726 1.00 96.88 160 VAL A C 1
ATOM 1219 O O . VAL A 1 160 ? -21.859 -1.298 34.772 1.00 96.88 160 VAL A O 1
ATOM 1222 N N . ASP A 1 161 ? -21.050 -2.588 33.110 1.00 97.19 161 ASP A N 1
ATOM 1223 C CA . ASP A 1 161 ? -19.685 -2.734 33.615 1.00 97.19 161 ASP A CA 1
ATOM 1224 C C . ASP A 1 161 ? -18.670 -2.186 32.596 1.00 97.19 161 ASP A C 1
ATOM 1226 O O . ASP A 1 161 ? -18.673 -2.643 31.448 1.00 97.19 161 ASP A O 1
ATOM 1230 N N . PRO A 1 162 ? -17.847 -1.184 32.961 1.00 95.44 162 PRO A N 1
ATOM 1231 C CA . PRO A 1 162 ? -16.820 -0.642 32.074 1.00 95.44 162 PRO A CA 1
ATOM 1232 C C . PRO A 1 162 ? -15.575 -1.535 31.949 1.00 95.44 162 PRO A C 1
ATOM 1234 O O . PRO A 1 162 ? -14.750 -1.295 31.064 1.00 95.44 162 PRO A O 1
ATOM 1237 N N . ASP A 1 163 ? -15.415 -2.530 32.820 1.00 96.88 163 ASP A N 1
ATOM 1238 C CA . ASP A 1 163 ? -14.197 -3.325 32.907 1.00 96.88 163 ASP A CA 1
ATOM 1239 C C . ASP A 1 163 ? -14.171 -4.444 31.849 1.00 96.88 163 ASP A C 1
ATOM 1241 O O . ASP A 1 163 ? -15.157 -5.137 31.596 1.00 96.88 163 ASP A O 1
ATOM 1245 N N . VAL A 1 164 ? -13.004 -4.655 31.234 1.00 95.38 164 VAL A N 1
ATOM 1246 C CA . VAL A 1 164 ? -12.762 -5.725 30.246 1.00 95.38 164 VAL A CA 1
ATOM 1247 C C . VAL A 1 164 ? -11.875 -6.852 30.787 1.00 95.38 164 VAL A C 1
ATOM 1249 O O . VAL A 1 164 ? -11.723 -7.885 30.133 1.00 95.38 164 VAL A O 1
ATOM 1252 N N . CYS A 1 165 ? -11.279 -6.659 31.967 1.00 95.06 165 CYS A N 1
ATOM 1253 C CA . CYS A 1 165 ? -10.403 -7.613 32.647 1.00 95.06 165 CYS A CA 1
ATOM 1254 C C . CYS A 1 165 ? -10.471 -7.463 34.178 1.00 95.06 165 CYS A C 1
ATOM 1256 O O . CYS A 1 165 ? -10.977 -6.466 34.695 1.00 95.06 165 CYS A O 1
ATOM 1258 N N . VAL A 1 166 ? -9.981 -8.467 34.914 1.00 96.25 166 VAL A N 1
ATOM 1259 C CA . VAL A 1 166 ? -9.864 -8.415 36.381 1.00 96.25 166 VAL A CA 1
ATOM 1260 C C . VAL A 1 166 ? -8.530 -7.776 36.756 1.00 96.25 166 VAL A C 1
ATOM 1262 O O . VAL A 1 166 ? -7.495 -8.163 36.222 1.00 96.25 166 VAL A O 1
ATOM 1265 N N . ASP A 1 167 ? -8.547 -6.811 37.673 1.00 95.56 167 ASP A N 1
ATOM 1266 C CA . ASP A 1 167 ? -7.354 -6.083 38.108 1.00 95.56 167 ASP A CA 1
ATOM 1267 C C . ASP A 1 167 ? -6.275 -7.050 38.619 1.00 95.56 167 ASP A C 1
ATOM 1269 O O . ASP A 1 167 ? -6.520 -7.884 39.494 1.00 95.56 167 ASP A O 1
ATOM 1273 N N . GLY A 1 168 ? -5.060 -6.898 38.089 1.00 94.31 168 GLY A N 1
ATOM 1274 C CA . GLY A 1 168 ? -3.911 -7.751 38.389 1.00 94.31 168 GLY A CA 1
ATOM 1275 C C . GLY A 1 168 ? -3.767 -8.988 37.500 1.00 94.31 168 GLY A C 1
ATOM 1276 O O . GLY A 1 168 ? -2.762 -9.681 37.638 1.00 94.31 168 GLY A O 1
ATOM 1277 N N . ASP A 1 169 ? -4.710 -9.260 36.592 1.00 95.75 169 ASP A N 1
ATOM 1278 C CA . ASP A 1 169 ? -4.527 -10.311 35.590 1.00 95.75 169 ASP A CA 1
ATOM 1279 C C . ASP A 1 169 ? -3.400 -9.948 34.613 1.00 95.75 169 ASP A C 1
ATOM 1281 O O . ASP A 1 169 ? -3.253 -8.793 34.206 1.00 95.75 169 ASP A O 1
ATOM 1285 N N . ASP A 1 170 ? -2.642 -10.965 34.199 1.00 93.31 170 ASP A N 1
ATOM 1286 C CA . ASP A 1 170 ? -1.631 -10.879 33.148 1.00 93.31 170 ASP A CA 1
ATOM 1287 C C . ASP A 1 170 ? -2.200 -11.367 31.807 1.00 93.31 170 ASP A C 1
ATOM 1289 O O . ASP A 1 170 ? -2.907 -12.377 31.723 1.00 93.31 170 ASP A O 1
ATOM 1293 N N . GLY A 1 171 ? -1.844 -10.671 30.733 1.00 89.94 171 GLY A N 1
ATOM 1294 C CA . GLY A 1 171 ? -2.286 -10.951 29.374 1.00 89.94 171 GLY A CA 1
ATOM 1295 C C . GLY A 1 171 ? -1.179 -10.732 28.351 1.00 89.94 171 GLY A C 1
ATOM 1296 O O . GLY A 1 171 ? -0.146 -10.125 28.631 1.00 89.94 171 GLY A O 1
ATOM 1297 N N . ILE A 1 172 ? -1.405 -11.245 27.143 1.00 88.38 172 ILE A N 1
ATOM 1298 C CA . ILE A 1 172 ? -0.589 -10.931 25.970 1.00 88.38 172 ILE A CA 1
ATOM 1299 C C . ILE A 1 172 ? -1.531 -10.356 24.925 1.00 88.38 172 ILE A C 1
ATOM 1301 O O . ILE A 1 172 ? -2.427 -11.061 24.453 1.00 88.38 172 ILE A O 1
ATOM 1305 N N . ILE A 1 173 ? -1.312 -9.099 24.552 1.00 87.69 173 ILE A N 1
ATOM 1306 C CA . ILE A 1 173 ? -2.036 -8.455 23.458 1.00 87.69 173 ILE A CA 1
ATOM 1307 C C . ILE A 1 173 ? -1.144 -8.394 22.217 1.00 87.69 173 ILE A C 1
ATOM 1309 O O . ILE A 1 173 ? 0.072 -8.201 22.306 1.00 87.69 173 ILE A O 1
ATOM 1313 N N . SER A 1 174 ? -1.754 -8.602 21.051 1.00 92.00 174 SER A N 1
ATOM 1314 C CA . SER A 1 174 ? -1.091 -8.369 19.768 1.00 92.00 174 SER A CA 1
ATOM 1315 C C . SER A 1 174 ? -0.873 -6.875 19.560 1.00 92.00 174 SER A C 1
ATOM 1317 O O . SER A 1 174 ? -1.726 -6.063 19.916 1.00 92.00 174 SER A O 1
ATOM 1319 N N . CYS A 1 175 ? 0.260 -6.520 18.970 1.00 91.06 175 CYS A N 1
ATOM 1320 C CA . CYS A 1 175 ? 0.634 -5.140 18.691 1.00 91.06 175 CYS A CA 1
ATOM 1321 C C . CYS A 1 175 ? 1.551 -5.073 17.459 1.00 91.06 175 CYS A C 1
ATOM 1323 O O . CYS A 1 175 ? 1.855 -6.103 16.854 1.00 91.06 175 CYS A O 1
ATOM 1325 N N . GLY A 1 176 ? 1.983 -3.864 17.091 1.00 91.12 176 GLY A N 1
ATOM 1326 C CA . GLY A 1 176 ? 2.948 -3.661 16.011 1.00 91.12 176 GLY A CA 1
ATOM 1327 C C . GLY A 1 176 ? 2.338 -3.665 14.607 1.00 91.12 176 GLY A C 1
ATOM 1328 O O . GLY A 1 176 ? 1.117 -3.734 14.430 1.00 91.12 176 GLY A O 1
ATOM 1329 N N . LEU A 1 177 ? 3.197 -3.565 13.598 1.00 91.50 177 LEU A N 1
ATOM 1330 C CA . LEU A 1 177 ? 2.847 -3.741 12.198 1.00 91.50 177 LEU A CA 1
ATOM 1331 C C . LEU A 1 177 ? 2.285 -5.159 12.005 1.00 91.50 177 LEU A C 1
ATOM 1333 O O . LEU A 1 177 ? 2.693 -6.129 12.641 1.00 91.50 177 LEU A O 1
ATOM 1337 N N . ASN A 1 178 ? 1.239 -5.265 11.184 1.00 91.62 178 ASN A N 1
ATOM 1338 C CA . ASN A 1 178 ? 0.545 -6.522 10.866 1.00 91.62 178 ASN A CA 1
ATOM 1339 C C . ASN A 1 178 ? 0.010 -7.329 12.070 1.00 91.62 178 ASN A C 1
ATOM 1341 O O . ASN A 1 178 ? -0.406 -8.476 11.895 1.00 91.62 178 ASN A O 1
ATOM 1345 N N . ASN A 1 179 ? -0.031 -6.749 13.279 1.00 92.25 179 ASN A N 1
ATOM 1346 C CA . ASN A 1 179 ? -0.452 -7.400 14.527 1.00 92.25 179 ASN A CA 1
ATOM 1347 C C . ASN A 1 179 ? 0.320 -8.695 14.861 1.00 92.25 179 ASN A C 1
ATOM 1349 O O . ASN A 1 179 ? -0.223 -9.592 15.521 1.00 92.25 179 ASN A O 1
ATOM 1353 N N . ARG A 1 180 ? 1.565 -8.823 14.383 1.00 91.56 180 ARG A N 1
ATOM 1354 C CA . ARG A 1 180 ? 2.428 -9.981 14.668 1.00 91.56 180 ARG A CA 1
ATOM 1355 C C . ARG A 1 180 ? 3.288 -9.801 15.912 1.00 91.56 180 ARG A C 1
ATOM 1357 O O . ARG A 1 180 ? 3.641 -10.809 16.534 1.00 91.56 180 ARG A O 1
ATOM 1364 N N . GLY A 1 181 ? 3.564 -8.558 16.289 1.00 91.44 181 GLY A N 1
ATOM 1365 C CA . GLY A 1 181 ? 4.196 -8.220 17.551 1.00 91.44 181 GLY A CA 1
ATOM 1366 C C . GLY A 1 181 ? 3.344 -8.610 18.757 1.00 91.44 181 GLY A C 1
ATOM 1367 O O . GLY A 1 181 ? 2.131 -8.850 18.667 1.00 91.44 181 GLY A O 1
ATOM 1368 N N . ARG A 1 182 ? 3.996 -8.705 19.914 1.00 91.38 182 ARG A N 1
ATOM 1369 C CA . ARG A 1 182 ? 3.360 -9.050 21.188 1.00 91.38 182 ARG A CA 1
ATOM 1370 C C . ARG A 1 182 ? 3.870 -8.137 22.285 1.00 91.38 182 ARG A C 1
ATOM 1372 O O . ARG A 1 182 ? 5.040 -7.779 22.321 1.00 91.38 182 ARG A O 1
ATOM 1379 N N . THR A 1 183 ? 2.998 -7.825 23.230 1.00 92.31 183 THR A N 1
ATOM 1380 C CA . THR A 1 183 ? 3.406 -7.206 24.489 1.00 92.31 183 THR A CA 1
ATOM 1381 C C . THR A 1 183 ? 2.701 -7.880 25.647 1.00 92.31 183 THR A C 1
ATOM 1383 O O . THR A 1 183 ? 1.539 -8.283 25.537 1.00 92.31 183 THR A O 1
ATOM 1386 N N . ASN A 1 184 ? 3.416 -7.995 26.763 1.00 90.69 184 ASN A N 1
ATOM 1387 C CA . ASN A 1 184 ? 2.786 -8.308 28.034 1.00 90.69 184 ASN A CA 1
ATOM 1388 C C . ASN A 1 184 ? 1.899 -7.127 28.435 1.00 90.69 184 ASN A C 1
ATOM 1390 O O . ASN A 1 184 ? 2.225 -5.963 28.170 1.00 90.69 184 ASN A O 1
ATOM 1394 N N . SER A 1 185 ? 0.772 -7.439 29.056 1.00 91.62 185 SER A N 1
ATOM 1395 C CA . SER A 1 185 ? -0.161 -6.461 29.591 1.00 91.62 185 SER A CA 1
ATOM 1396 C C . SER A 1 185 ? -0.630 -6.893 30.967 1.00 91.62 185 SER A C 1
ATOM 1398 O O . SER A 1 185 ? -0.905 -8.072 31.173 1.00 91.62 185 SER A O 1
ATOM 1400 N N . VAL A 1 186 ? -0.779 -5.938 31.874 1.00 93.62 186 VAL A N 1
ATOM 1401 C CA . VAL A 1 186 ? -1.394 -6.144 33.184 1.00 93.62 186 VAL A CA 1
ATOM 1402 C C . VAL A 1 186 ? -2.710 -5.386 33.205 1.00 93.62 186 VAL A C 1
ATOM 1404 O O . VAL A 1 186 ? -2.789 -4.250 32.733 1.00 93.62 186 VAL A O 1
ATOM 1407 N N . CYS A 1 187 ? -3.756 -6.004 33.736 1.00 94.88 187 CYS A N 1
ATOM 1408 C CA . CYS A 1 187 ? -5.020 -5.318 33.928 1.00 94.88 187 CYS A CA 1
ATOM 1409 C C . CYS A 1 187 ? -4.916 -4.333 35.099 1.00 94.88 187 CYS A C 1
ATOM 1411 O O . CYS A 1 187 ? -4.647 -4.731 36.236 1.00 94.88 187 CYS A O 1
ATOM 1413 N N . VAL A 1 188 ? -5.134 -3.049 34.828 1.00 94.81 188 VAL A N 1
ATOM 1414 C CA . VAL A 1 188 ? -5.149 -1.982 35.829 1.00 94.81 188 VAL A CA 1
ATOM 1415 C C . VAL A 1 188 ? -6.390 -1.142 35.597 1.00 94.81 188 VAL A C 1
ATOM 1417 O O . VAL A 1 188 ? -6.630 -0.667 34.491 1.00 94.81 188 VAL A O 1
ATOM 1420 N N . GLU A 1 189 ? -7.180 -0.966 36.650 1.00 95.06 189 GLU A N 1
ATOM 1421 C CA . GLU A 1 189 ? -8.438 -0.225 36.587 1.00 95.06 189 GLU A CA 1
ATOM 1422 C C . GLU A 1 189 ? -9.403 -0.754 35.510 1.00 95.06 189 GLU A C 1
ATOM 1424 O O . GLU A 1 189 ? -10.089 0.004 34.828 1.00 95.06 189 GLU A O 1
ATOM 1429 N N . GLY A 1 190 ? -9.446 -2.080 35.356 1.00 94.62 190 GLY A N 1
ATOM 1430 C CA . GLY A 1 190 ? -10.386 -2.777 34.486 1.00 94.62 190 GLY A CA 1
ATOM 1431 C C . GLY A 1 190 ? -9.979 -2.758 33.022 1.00 94.62 190 GLY A C 1
ATOM 1432 O O . GLY A 1 190 ? -10.733 -3.247 32.183 1.00 94.62 190 GLY A O 1
ATOM 1433 N N . 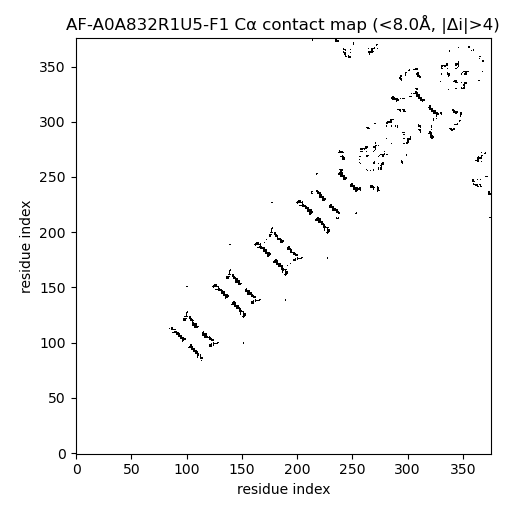GLN A 1 191 ? -8.808 -2.203 32.705 1.00 94.56 191 GLN A N 1
ATOM 1434 C CA . GLN A 1 191 ? -8.287 -2.062 31.352 1.00 94.56 191 GLN A CA 1
ATOM 1435 C C . GLN A 1 191 ? -6.909 -2.714 31.233 1.00 94.56 191 GLN A C 1
ATOM 1437 O O . GLN A 1 191 ? -6.087 -2.653 32.146 1.00 94.56 191 GLN A O 1
ATOM 1442 N N . TRP A 1 192 ? -6.631 -3.319 30.078 1.00 91.06 192 TRP A N 1
ATOM 1443 C CA . TRP A 1 192 ? -5.304 -3.849 29.779 1.00 91.06 192 TRP A CA 1
ATOM 1444 C C . TRP A 1 192 ? -4.322 -2.701 29.549 1.00 91.06 192 TRP A C 1
ATOM 1446 O O . TRP A 1 192 ? -4.440 -1.961 28.573 1.00 91.06 192 TRP A O 1
ATOM 1456 N N . VAL A 1 193 ? -3.333 -2.577 30.429 1.00 90.44 193 VAL A N 1
ATOM 1457 C CA . VAL A 1 193 ? -2.203 -1.663 30.265 1.00 90.44 193 VAL A CA 1
ATOM 1458 C C . VAL A 1 193 ? -1.006 -2.482 29.812 1.00 90.44 193 VAL A C 1
ATOM 1460 O O . VAL A 1 193 ? -0.672 -3.486 30.437 1.00 90.44 193 VAL A O 1
ATOM 1463 N N . SER A 1 194 ? -0.368 -2.083 28.715 1.00 87.00 194 SER A N 1
ATOM 1464 C CA . SER A 1 194 ? 0.783 -2.790 28.157 1.00 87.00 194 SER A CA 1
ATOM 1465 C C . SER A 1 194 ? 2.046 -1.944 28.147 1.00 87.00 194 SER A C 1
ATOM 1467 O O . SER A 1 194 ? 1.985 -0.716 28.078 1.00 87.00 194 SER A O 1
ATOM 1469 N N . ASP A 1 195 ? 3.183 -2.629 28.137 1.00 82.38 195 ASP A N 1
ATOM 1470 C CA . ASP A 1 195 ? 4.496 -2.026 27.930 1.00 82.38 195 ASP A CA 1
ATOM 1471 C C . ASP A 1 195 ? 4.783 -1.787 26.428 1.00 82.38 195 ASP A C 1
ATOM 1473 O O . ASP A 1 195 ? 3.882 -1.707 25.587 1.00 82.38 195 ASP A O 1
ATOM 1477 N N . ILE A 1 196 ? 6.066 -1.619 26.096 1.00 85.44 196 ILE A N 1
ATOM 1478 C CA . ILE A 1 196 ? 6.575 -1.460 24.733 1.00 85.44 196 ILE A CA 1
ATOM 1479 C C . ILE A 1 196 ? 6.274 -2.725 23.920 1.00 85.44 196 ILE A C 1
ATOM 1481 O O . ILE A 1 196 ? 6.549 -3.840 24.360 1.00 85.44 196 ILE A O 1
ATOM 1485 N N . CYS A 1 197 ? 5.760 -2.531 22.706 1.00 90.62 197 CYS A N 1
ATOM 1486 C CA . CYS A 1 197 ? 5.534 -3.614 21.760 1.00 90.62 197 CYS A CA 1
ATOM 1487 C C . CYS A 1 197 ? 6.854 -4.237 21.285 1.00 90.62 197 CYS A C 1
ATOM 1489 O O . CYS A 1 197 ? 7.710 -3.523 20.761 1.00 90.62 197 CYS A O 1
ATOM 1491 N N . ASP A 1 198 ? 6.992 -5.557 21.429 1.00 90.19 198 ASP A N 1
ATOM 1492 C CA . ASP A 1 198 ? 8.035 -6.336 20.763 1.00 90.19 198 ASP A CA 1
ATOM 1493 C C . ASP A 1 198 ? 7.501 -6.789 19.398 1.00 90.19 198 ASP A C 1
ATOM 1495 O O . ASP A 1 198 ? 6.678 -7.707 19.308 1.00 90.19 198 ASP A O 1
ATOM 1499 N N . ASP A 1 199 ? 7.907 -6.077 18.347 1.00 91.88 199 ASP A N 1
ATOM 1500 C CA . ASP A 1 199 ? 7.462 -6.279 16.970 1.00 91.88 199 ASP A CA 1
ATOM 1501 C C . ASP A 1 199 ? 8.668 -6.433 16.027 1.00 91.88 199 ASP A C 1
ATOM 1503 O O . ASP A 1 199 ? 9.454 -5.490 15.893 1.00 91.88 199 ASP A O 1
ATOM 1507 N N . PRO A 1 200 ? 8.847 -7.605 15.388 1.00 91.75 200 PRO A N 1
ATOM 1508 C CA . PRO A 1 200 ? 9.953 -7.844 14.465 1.00 91.75 200 PRO A CA 1
ATOM 1509 C C . PRO A 1 200 ? 9.714 -7.277 13.059 1.00 91.75 200 PRO A C 1
ATOM 1511 O O . PRO A 1 200 ? 10.631 -7.316 12.237 1.00 91.75 200 PRO A O 1
ATOM 1514 N N . ASP A 1 201 ? 8.501 -6.812 12.757 1.00 95.44 201 ASP A N 1
ATOM 1515 C CA . ASP A 1 201 ? 8.144 -6.362 11.421 1.00 95.44 201 ASP A CA 1
ATOM 1516 C C . ASP A 1 201 ? 8.790 -4.998 11.100 1.00 95.44 201 ASP A C 1
ATOM 1518 O O . ASP A 1 201 ? 8.746 -4.040 11.870 1.00 95.44 201 ASP A O 1
ATOM 1522 N N . GLU A 1 202 ? 9.365 -4.887 9.905 1.00 95.56 202 GLU A N 1
ATOM 1523 C CA . GLU A 1 202 ? 9.961 -3.657 9.367 1.00 95.56 202 GLU A CA 1
ATOM 1524 C C . GLU A 1 202 ? 9.000 -2.893 8.437 1.00 95.56 202 GLU A C 1
ATOM 1526 O O . GLU A 1 202 ? 9.285 -1.763 8.026 1.00 95.56 202 GLU A O 1
ATOM 1531 N N . CYS A 1 203 ? 7.892 -3.527 8.039 1.00 96.69 203 CYS A N 1
ATOM 1532 C CA . CYS A 1 203 ? 6.916 -2.995 7.089 1.00 96.69 203 CYS A CA 1
ATOM 1533 C C . CYS A 1 203 ? 5.526 -3.624 7.242 1.00 96.69 203 CYS A C 1
ATOM 1535 O O . CYS A 1 203 ? 5.376 -4.696 7.829 1.00 96.69 203 CYS A O 1
ATOM 1537 N N . VAL A 1 204 ? 4.501 -2.958 6.700 1.00 96.12 204 VAL A N 1
ATOM 1538 C CA . VAL A 1 204 ? 3.143 -3.514 6.602 1.00 96.12 204 VAL A CA 1
ATOM 1539 C C . VAL A 1 204 ? 3.084 -4.454 5.400 1.00 96.12 204 VAL A C 1
ATOM 1541 O O . VAL A 1 204 ? 3.570 -4.112 4.327 1.00 96.12 204 VAL A O 1
ATOM 1544 N N . ASP A 1 205 ? 2.518 -5.646 5.578 1.00 95.81 205 ASP A N 1
ATOM 1545 C CA . ASP A 1 205 ? 2.388 -6.648 4.520 1.00 95.81 205 ASP A CA 1
ATOM 1546 C C . ASP A 1 205 ? 1.689 -6.050 3.290 1.00 95.81 205 ASP A C 1
ATOM 1548 O O . ASP A 1 205 ? 0.762 -5.249 3.408 1.00 95.81 205 ASP A O 1
ATOM 1552 N N . ASP A 1 206 ? 2.156 -6.455 2.107 1.00 95.31 206 ASP A N 1
ATOM 1553 C CA . ASP A 1 206 ? 1.747 -5.944 0.793 1.00 95.31 206 ASP A CA 1
ATOM 1554 C C . ASP A 1 206 ? 2.150 -4.490 0.480 1.00 95.31 206 ASP A C 1
ATOM 1556 O O . ASP A 1 206 ? 1.936 -4.038 -0.654 1.00 95.31 206 ASP A O 1
ATOM 1560 N N . ASP A 1 207 ? 2.799 -3.772 1.407 1.00 97.56 207 ASP A N 1
ATOM 1561 C CA . ASP A 1 207 ? 3.418 -2.488 1.077 1.00 97.56 207 ASP A CA 1
ATOM 1562 C C . ASP A 1 207 ? 4.472 -2.656 -0.018 1.00 97.56 207 ASP A C 1
ATOM 1564 O O . ASP A 1 207 ? 5.145 -3.685 -0.146 1.00 97.56 207 ASP A O 1
ATOM 1568 N N . ARG A 1 208 ? 4.647 -1.590 -0.802 1.00 97.06 208 ARG A N 1
ATOM 1569 C CA . ARG A 1 208 ? 5.643 -1.516 -1.869 1.00 97.06 208 ARG A CA 1
ATOM 1570 C C . ARG A 1 208 ? 6.542 -0.315 -1.674 1.00 97.06 208 ARG A C 1
ATOM 1572 O O . ARG A 1 208 ? 6.067 0.772 -1.346 1.00 97.06 208 ARG A O 1
ATOM 1579 N N . ARG A 1 209 ? 7.828 -0.487 -1.958 1.00 95.31 209 ARG A N 1
ATOM 1580 C CA . ARG A 1 209 ? 8.782 0.621 -2.038 1.00 95.31 209 ARG A CA 1
ATOM 1581 C C . ARG A 1 209 ? 9.739 0.435 -3.200 1.00 95.31 209 ARG A C 1
ATOM 1583 O O . ARG A 1 209 ? 10.017 -0.688 -3.599 1.00 95.31 209 ARG A O 1
ATOM 1590 N N . THR A 1 210 ? 10.295 1.538 -3.674 1.00 93.50 210 THR A N 1
ATOM 1591 C CA . THR A 1 210 ? 11.440 1.523 -4.584 1.00 93.50 210 THR A CA 1
ATOM 1592 C C . THR A 1 210 ? 12.678 1.919 -3.791 1.00 93.50 210 THR A C 1
ATOM 1594 O O . THR A 1 210 ? 12.639 2.856 -2.992 1.00 93.50 210 THR A O 1
ATOM 1597 N N . THR A 1 211 ? 13.768 1.181 -3.970 1.00 93.25 211 THR A N 1
ATOM 1598 C CA . THR A 1 211 ? 15.054 1.440 -3.319 1.00 93.25 211 THR A CA 1
ATOM 1599 C C . THR A 1 211 ? 16.182 1.401 -4.344 1.00 93.25 211 THR A C 1
ATOM 1601 O O . THR A 1 211 ? 16.011 0.874 -5.446 1.00 93.25 211 THR A O 1
ATOM 1604 N N . SER A 1 212 ? 17.323 1.993 -4.003 1.00 90.94 212 SER A N 1
ATOM 1605 C CA . SER A 1 212 ? 18.504 1.947 -4.856 1.00 90.94 212 SER A CA 1
ATOM 1606 C C . SER A 1 212 ? 19.092 0.535 -4.884 1.00 90.94 212 SER A C 1
ATOM 1608 O O . SER A 1 212 ? 19.078 -0.173 -3.878 1.00 90.94 212 SER A O 1
ATOM 1610 N N . CYS A 1 213 ? 19.612 0.124 -6.036 1.00 89.19 213 CYS A N 1
ATOM 1611 C CA . CYS A 1 213 ? 20.232 -1.186 -6.225 1.00 89.19 213 CYS A CA 1
ATOM 1612 C C . CYS A 1 213 ? 21.352 -1.138 -7.274 1.00 89.19 213 CYS A C 1
ATOM 1614 O O . CYS A 1 213 ? 21.575 -0.117 -7.941 1.00 89.19 213 CYS A O 1
ATOM 1616 N N . GLY A 1 214 ? 22.024 -2.280 -7.456 1.00 82.00 214 GLY A N 1
ATOM 1617 C CA . GLY A 1 214 ? 23.024 -2.468 -8.501 1.00 82.00 214 GLY A CA 1
ATOM 1618 C C . GLY A 1 214 ? 24.341 -1.742 -8.227 1.00 82.00 214 GLY A C 1
ATOM 1619 O O . GLY A 1 214 ? 24.551 -1.106 -7.191 1.00 82.00 214 GLY A O 1
ATOM 1620 N N . THR A 1 215 ? 25.276 -1.846 -9.172 1.00 78.94 215 THR A N 1
ATOM 1621 C CA . THR A 1 215 ? 26.646 -1.352 -8.962 1.00 78.94 215 THR A CA 1
ATOM 1622 C C . THR A 1 215 ? 26.697 0.166 -8.718 1.00 78.94 215 THR A C 1
ATOM 1624 O O . THR A 1 215 ? 26.542 0.971 -9.641 1.00 78.94 215 THR A O 1
ATOM 1627 N N . GLY A 1 216 ? 27.007 0.552 -7.475 1.00 79.00 216 GLY A N 1
ATOM 1628 C CA . GLY A 1 216 ? 27.167 1.947 -7.056 1.00 79.00 216 GLY A CA 1
ATOM 1629 C C . GLY A 1 216 ? 25.853 2.715 -6.907 1.00 79.00 216 GLY A C 1
ATOM 1630 O O . GLY A 1 216 ? 25.856 3.915 -7.173 1.00 79.00 216 GLY A O 1
ATOM 1631 N N . ASP A 1 217 ? 24.761 2.030 -6.544 1.00 83.19 217 ASP A N 1
ATOM 1632 C CA . ASP A 1 217 ? 23.434 2.618 -6.278 1.00 83.19 217 ASP A CA 1
ATOM 1633 C C . ASP A 1 217 ? 22.843 3.372 -7.482 1.00 83.19 217 ASP A C 1
ATOM 1635 O O . ASP A 1 217 ? 22.114 4.353 -7.349 1.00 83.19 217 ASP A O 1
ATOM 1639 N N . LYS A 1 218 ? 23.199 2.927 -8.692 1.00 81.94 218 LYS A N 1
ATOM 1640 C CA . LYS A 1 218 ? 22.803 3.562 -9.959 1.00 81.94 218 LYS A CA 1
ATOM 1641 C C . LYS A 1 218 ? 21.480 3.051 -10.522 1.00 81.94 218 LYS A C 1
ATOM 1643 O O . LYS A 1 218 ? 21.021 3.573 -11.540 1.00 81.94 218 LYS A O 1
ATOM 1648 N N . GLY A 1 219 ? 20.927 1.994 -9.941 1.00 82.69 219 GLY A N 1
ATOM 1649 C CA . GLY A 1 219 ? 19.647 1.434 -10.340 1.00 82.69 219 GLY A CA 1
ATOM 1650 C C . GLY A 1 219 ? 18.570 1.622 -9.294 1.00 82.69 219 GLY A C 1
ATOM 1651 O O . GLY A 1 219 ? 18.834 1.995 -8.155 1.00 82.69 219 GLY A O 1
ATOM 1652 N N . GLU A 1 220 ? 17.352 1.308 -9.709 1.00 88.38 220 GLU A N 1
ATOM 1653 C CA . GLU A 1 220 ? 16.171 1.260 -8.860 1.00 88.38 220 GLU A CA 1
ATOM 1654 C C . GLU A 1 220 ? 15.556 -0.137 -8.914 1.00 88.38 220 GLU A C 1
ATOM 1656 O O . GLU A 1 220 ? 15.369 -0.714 -9.989 1.00 88.38 220 GLU A O 1
ATOM 1661 N N . GLY A 1 221 ? 15.229 -0.680 -7.749 1.00 90.38 221 GLY A N 1
ATOM 1662 C CA . GLY A 1 221 ? 14.550 -1.957 -7.607 1.00 90.38 221 GLY A CA 1
ATOM 1663 C C . GLY A 1 221 ? 13.307 -1.794 -6.743 1.00 90.38 221 GLY A C 1
ATOM 1664 O O . GLY A 1 221 ? 13.300 -1.001 -5.799 1.00 90.38 221 GLY A O 1
ATOM 1665 N N . ASP A 1 222 ? 12.259 -2.558 -7.043 1.00 93.00 222 ASP A N 1
ATOM 1666 C CA . ASP A 1 222 ? 11.034 -2.562 -6.240 1.00 93.00 222 ASP A CA 1
ATOM 1667 C C . ASP A 1 222 ? 11.079 -3.671 -5.188 1.00 93.00 222 ASP A C 1
ATOM 1669 O O . ASP A 1 222 ? 11.473 -4.797 -5.468 1.00 93.00 222 ASP A O 1
ATOM 1673 N N . GLN A 1 223 ? 10.678 -3.372 -3.961 1.00 96.44 223 GLN A N 1
ATOM 1674 C CA . GLN A 1 223 ? 10.529 -4.355 -2.896 1.00 96.44 223 GLN A CA 1
ATOM 1675 C C . GLN A 1 223 ? 9.070 -4.417 -2.468 1.00 96.44 223 GLN A C 1
ATOM 1677 O O . GLN A 1 223 ? 8.413 -3.382 -2.333 1.00 96.44 223 GLN A O 1
ATOM 1682 N N . ASN A 1 224 ? 8.600 -5.630 -2.204 1.00 97.25 224 ASN A N 1
ATOM 1683 C CA . ASN A 1 224 ? 7.300 -5.894 -1.610 1.00 97.25 224 ASN A CA 1
ATOM 1684 C C . ASN A 1 224 ? 7.504 -6.369 -0.173 1.00 97.25 224 ASN A C 1
ATOM 1686 O O . ASN A 1 224 ? 8.395 -7.178 0.097 1.00 97.25 224 ASN A O 1
ATOM 1690 N N . CYS A 1 225 ? 6.678 -5.889 0.747 1.00 97.62 225 CYS A N 1
ATOM 1691 C CA . CYS A 1 225 ? 6.679 -6.391 2.107 1.00 97.62 225 CYS A CA 1
ATOM 1692 C C . CYS A 1 225 ? 5.964 -7.743 2.161 1.00 97.62 225 CYS A C 1
ATOM 1694 O O . CYS A 1 225 ? 4.778 -7.844 1.839 1.00 97.62 225 CYS A O 1
ATOM 1696 N N . VAL A 1 226 ? 6.684 -8.790 2.558 1.00 96.31 226 VAL A N 1
ATOM 1697 C CA . VAL A 1 226 ? 6.140 -10.139 2.715 1.00 96.31 226 VAL A CA 1
ATOM 1698 C C . VAL A 1 226 ? 6.509 -10.646 4.094 1.00 96.31 226 VAL A C 1
ATOM 1700 O O . VAL A 1 226 ? 7.686 -10.814 4.408 1.00 96.31 226 VAL A O 1
ATOM 1703 N N . ALA A 1 227 ? 5.488 -10.932 4.898 1.00 94.19 227 ALA A N 1
ATOM 1704 C CA . ALA A 1 227 ? 5.655 -11.387 6.269 1.00 94.19 227 ALA A CA 1
ATOM 1705 C C . ALA A 1 227 ? 6.537 -10.441 7.107 1.00 94.19 227 ALA A C 1
ATOM 1707 O O . ALA A 1 227 ? 7.393 -10.902 7.858 1.00 94.19 227 ALA A O 1
ATOM 1708 N N . GLY A 1 228 ? 6.335 -9.129 6.945 1.00 95.81 228 GLY A N 1
ATOM 1709 C CA . GLY A 1 228 ? 6.955 -8.099 7.781 1.00 95.81 228 GLY A CA 1
ATOM 1710 C C . GLY A 1 228 ? 8.355 -7.707 7.334 1.00 95.81 228 GLY A C 1
ATOM 1711 O O . GLY A 1 228 ? 8.970 -6.841 7.947 1.00 95.81 228 GLY A O 1
ATOM 1712 N N . HIS A 1 229 ? 8.856 -8.305 6.253 1.00 96.81 229 HIS A N 1
ATOM 1713 C CA . HIS A 1 229 ? 10.177 -8.021 5.715 1.00 96.81 229 HIS A CA 1
ATOM 1714 C C . HIS A 1 229 ? 10.105 -7.599 4.253 1.00 96.81 229 HIS A C 1
ATOM 1716 O O . HIS A 1 229 ? 9.322 -8.124 3.459 1.00 96.81 229 HIS A O 1
ATOM 1722 N N . TRP A 1 230 ? 10.981 -6.671 3.881 1.00 96.69 230 TRP A N 1
ATOM 1723 C CA . TRP A 1 230 ? 11.143 -6.259 2.495 1.00 96.69 230 TRP A CA 1
ATOM 1724 C C . TRP A 1 230 ? 11.805 -7.367 1.678 1.00 96.69 230 TRP A C 1
ATOM 1726 O O . TRP A 1 230 ? 12.945 -7.754 1.934 1.00 96.69 230 TRP A O 1
ATOM 1736 N N . VAL A 1 231 ? 11.096 -7.850 0.663 1.00 95.50 231 VAL A N 1
ATOM 1737 C CA . VAL A 1 231 ? 11.583 -8.837 -0.300 1.00 95.50 231 VAL A CA 1
ATOM 1738 C C . VAL A 1 231 ? 11.661 -8.190 -1.674 1.00 95.50 231 VAL A C 1
ATOM 1740 O O . VAL A 1 231 ? 10.758 -7.476 -2.098 1.00 95.50 231 VAL A O 1
ATOM 1743 N N . ASN A 1 232 ? 12.753 -8.455 -2.379 1.00 93.44 232 ASN A N 1
ATOM 1744 C CA . ASN A 1 232 ? 12.993 -7.949 -3.723 1.00 93.44 232 ASN A CA 1
ATOM 1745 C C . ASN A 1 232 ? 11.955 -8.487 -4.723 1.00 93.44 232 ASN A C 1
ATOM 1747 O O . ASN A 1 232 ? 11.767 -9.700 -4.832 1.00 93.44 232 ASN A O 1
ATOM 1751 N N . ASP A 1 233 ? 11.320 -7.585 -5.471 1.00 90.69 233 ASP A N 1
ATOM 1752 C CA . ASP A 1 233 ? 10.388 -7.884 -6.557 1.00 90.69 233 ASP A CA 1
ATOM 1753 C C . ASP A 1 233 ? 11.031 -7.546 -7.912 1.00 90.69 233 ASP A C 1
ATOM 1755 O O . ASP A 1 233 ? 11.314 -6.392 -8.239 1.00 90.69 233 ASP A O 1
ATOM 1759 N N . GLY A 1 234 ? 11.302 -8.575 -8.714 1.00 85.31 234 GLY A N 1
ATOM 1760 C CA . GLY A 1 234 ? 12.002 -8.430 -9.990 1.00 85.31 234 GLY A CA 1
ATOM 1761 C C . GLY A 1 234 ? 13.517 -8.261 -9.837 1.00 85.31 234 GLY A C 1
ATOM 1762 O O . GLY A 1 234 ? 14.128 -8.857 -8.955 1.00 85.31 234 GLY A O 1
ATOM 1763 N N . GLY A 1 235 ? 14.136 -7.498 -10.741 1.00 84.75 235 GLY A N 1
ATOM 1764 C CA . GLY A 1 235 ? 15.583 -7.240 -10.777 1.00 84.75 235 GLY A CA 1
ATOM 1765 C C . GLY A 1 235 ? 15.909 -5.751 -10.679 1.00 84.75 235 GLY A C 1
ATOM 1766 O O . GLY A 1 235 ? 15.009 -4.910 -10.715 1.00 84.75 235 GLY A O 1
ATOM 1767 N N . CYS A 1 236 ? 17.198 -5.423 -10.612 1.00 87.06 236 CYS A N 1
ATOM 1768 C CA . CYS A 1 236 ? 17.637 -4.039 -10.546 1.00 87.06 236 CYS A CA 1
ATOM 1769 C C . CYS A 1 236 ? 17.507 -3.343 -11.911 1.00 87.06 236 CYS A C 1
ATOM 1771 O O . CYS A 1 236 ? 18.115 -3.765 -12.904 1.00 87.06 236 CYS A O 1
ATOM 1773 N N . ARG A 1 237 ? 16.721 -2.260 -11.981 1.00 85.94 237 ARG A N 1
ATOM 1774 C CA . ARG A 1 237 ? 16.567 -1.441 -13.191 1.00 85.94 237 ARG A CA 1
ATOM 1775 C C . ARG A 1 237 ? 17.619 -0.347 -13.193 1.00 85.94 237 ARG A C 1
ATOM 1777 O O . ARG A 1 237 ? 17.466 0.684 -12.546 1.00 85.94 237 ARG A O 1
ATOM 1784 N N . ILE A 1 238 ? 18.689 -0.558 -13.943 1.00 83.88 238 ILE A N 1
ATOM 1785 C CA . ILE A 1 238 ? 19.780 0.411 -14.041 1.00 83.88 238 ILE A CA 1
ATOM 1786 C C . ILE A 1 238 ? 19.676 1.123 -15.379 1.00 83.88 238 ILE A C 1
ATOM 1788 O O . ILE A 1 238 ? 19.738 0.459 -16.401 1.00 83.88 238 ILE A O 1
ATOM 1792 N N . SER A 1 239 ? 19.550 2.448 -15.408 1.00 88.00 239 SER A N 1
ATOM 1793 C CA . SER A 1 239 ? 19.569 3.181 -16.684 1.00 88.00 239 SER A CA 1
ATOM 1794 C C . SER A 1 239 ? 21.001 3.379 -17.200 1.00 88.00 239 SER A C 1
ATOM 1796 O O . SER A 1 239 ? 21.967 3.334 -16.437 1.00 88.00 239 SER A O 1
ATOM 1798 N N . GLY A 1 240 ? 21.176 3.602 -18.499 1.00 90.25 240 GLY A N 1
ATOM 1799 C CA . GLY A 1 240 ? 22.471 3.803 -19.132 1.00 90.25 240 GLY A CA 1
ATOM 1800 C C . GLY A 1 240 ? 22.426 3.767 -20.657 1.00 90.25 240 GLY A C 1
ATOM 1801 O O . GLY A 1 240 ? 21.384 3.953 -21.290 1.00 90.25 240 GLY A O 1
ATOM 1802 N N . SER A 1 241 ? 23.585 3.515 -21.258 1.00 91.94 241 SER A N 1
ATOM 1803 C CA . SER A 1 241 ? 23.734 3.432 -22.708 1.00 91.94 241 SER A CA 1
ATOM 1804 C C . SER A 1 241 ? 24.504 2.190 -23.133 1.00 91.94 241 SER A C 1
ATOM 1806 O O . SER A 1 241 ? 25.302 1.612 -22.388 1.00 91.94 241 SER A O 1
ATOM 1808 N N . TRP A 1 242 ? 24.248 1.739 -24.350 1.00 91.44 242 TRP A N 1
ATOM 1809 C CA . TRP A 1 242 ? 25.010 0.666 -24.952 1.00 91.44 242 TRP A CA 1
ATOM 1810 C C . TRP A 1 242 ? 26.342 1.154 -25.499 1.00 91.44 242 TRP A C 1
ATOM 1812 O O . TRP A 1 242 ? 26.423 2.180 -26.161 1.00 91.44 242 TRP A O 1
ATOM 1822 N N . ARG A 1 243 ? 27.376 0.335 -25.334 1.00 92.06 243 ARG A N 1
ATOM 1823 C CA . ARG A 1 243 ? 28.680 0.552 -25.945 1.00 92.06 243 ARG A CA 1
ATOM 1824 C C . ARG A 1 243 ? 29.081 -0.627 -26.813 1.00 92.06 243 ARG A C 1
ATOM 1826 O O . ARG A 1 243 ? 29.091 -1.774 -26.368 1.00 92.06 243 ARG A O 1
ATOM 1833 N N . CYS A 1 244 ? 29.483 -0.346 -28.042 1.00 90.69 244 CYS A N 1
ATOM 1834 C CA . CYS A 1 244 ? 30.111 -1.310 -28.916 1.00 90.69 244 CYS A CA 1
ATOM 1835 C C . CYS A 1 244 ? 31.616 -1.371 -28.647 1.00 90.69 244 CYS A C 1
ATOM 1837 O O . CYS A 1 244 ? 32.370 -0.448 -28.953 1.00 90.69 244 CYS A O 1
ATOM 1839 N N . SER A 1 245 ? 32.081 -2.493 -28.104 1.00 90.56 245 SER A N 1
ATOM 1840 C CA . SER A 1 245 ? 33.497 -2.715 -27.812 1.00 90.56 245 SER A CA 1
ATOM 1841 C C . SER A 1 245 ? 33.920 -4.090 -28.302 1.00 90.56 245 SER A C 1
ATOM 1843 O O . SER A 1 245 ? 33.296 -5.099 -27.980 1.00 90.56 245 SER A O 1
ATOM 1845 N N . ASN A 1 246 ? 34.974 -4.156 -29.120 1.00 88.62 246 ASN A N 1
ATOM 1846 C CA . ASN A 1 246 ? 35.446 -5.403 -29.738 1.00 88.62 246 ASN A CA 1
ATOM 1847 C C . ASN A 1 246 ? 34.336 -6.179 -30.478 1.00 88.62 246 ASN A C 1
ATOM 1849 O O . ASN A 1 246 ? 34.281 -7.408 -30.413 1.00 88.62 246 ASN A O 1
ATOM 1853 N N . ARG A 1 247 ? 33.442 -5.455 -31.172 1.00 86.19 247 ARG A N 1
ATOM 1854 C CA . ARG A 1 247 ? 32.242 -5.992 -31.847 1.00 86.19 247 ARG A CA 1
ATOM 1855 C C . ARG A 1 247 ? 31.257 -6.723 -30.922 1.00 86.19 247 ARG A C 1
ATOM 1857 O O . ARG A 1 247 ? 30.439 -7.510 -31.396 1.00 86.19 247 ARG A O 1
ATOM 1864 N N . LYS A 1 248 ? 31.339 -6.479 -29.612 1.00 86.25 248 LYS A N 1
ATOM 1865 C CA . LYS A 1 248 ? 30.410 -6.976 -28.595 1.00 86.25 248 LYS A CA 1
ATOM 1866 C C . LYS A 1 248 ? 29.645 -5.809 -27.982 1.00 86.25 248 LYS A C 1
ATOM 1868 O O . LYS A 1 248 ? 30.216 -4.741 -27.764 1.00 86.25 248 LYS A O 1
ATOM 1873 N N . TYR A 1 249 ? 28.378 -6.049 -27.676 1.00 87.25 249 TYR A N 1
ATOM 1874 C CA . TYR A 1 249 ? 27.533 -5.112 -26.942 1.00 87.25 249 TYR A CA 1
ATOM 1875 C C . TYR A 1 249 ? 27.909 -5.163 -25.465 1.00 87.25 249 TYR A C 1
ATOM 1877 O O . TYR A 1 249 ? 27.944 -6.240 -24.868 1.00 87.25 249 TYR A O 1
ATOM 1885 N N . GLN A 1 250 ? 28.217 -4.009 -24.892 1.00 89.56 250 GLN A N 1
ATOM 1886 C CA . GLN A 1 250 ? 28.532 -3.854 -23.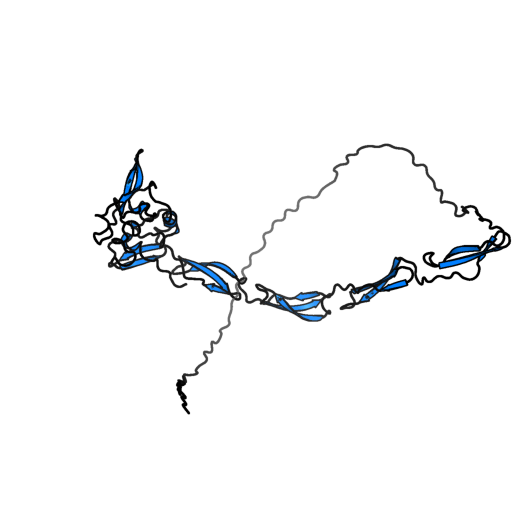481 1.00 89.56 250 GLN A CA 1
ATOM 1887 C C . GLN A 1 250 ? 27.602 -2.793 -22.887 1.00 89.56 250 GLN A C 1
ATOM 1889 O O . GLN A 1 250 ? 27.577 -1.676 -23.406 1.00 89.56 250 GLN A O 1
ATOM 1894 N N . PRO A 1 251 ? 26.830 -3.104 -21.836 1.00 88.56 251 PRO A N 1
ATOM 1895 C CA . PRO A 1 251 ? 26.058 -2.086 -21.137 1.00 88.56 251 PRO A CA 1
ATOM 1896 C C . PRO A 1 251 ? 27.008 -1.127 -20.406 1.00 88.56 251 PRO A C 1
ATOM 1898 O O . PRO A 1 251 ? 27.987 -1.551 -19.791 1.00 88.56 251 PRO A O 1
ATOM 1901 N N . THR A 1 252 ? 26.726 0.171 -20.479 1.00 89.19 252 THR A N 1
ATOM 1902 C CA . THR A 1 252 ? 27.370 1.205 -19.662 1.00 89.19 252 THR A CA 1
ATOM 1903 C C . THR A 1 252 ? 26.337 1.761 -18.692 1.00 89.19 252 THR A C 1
ATOM 1905 O O . THR A 1 252 ? 25.534 2.626 -19.039 1.00 89.19 252 THR A O 1
ATOM 1908 N N . PHE A 1 253 ? 26.352 1.238 -17.470 1.00 87.12 253 PHE A N 1
ATOM 1909 C CA . PHE A 1 253 ? 25.416 1.596 -16.408 1.00 87.12 253 PHE A CA 1
ATOM 1910 C C . PHE A 1 253 ? 25.671 2.997 -15.833 1.00 87.12 253 PHE A C 1
ATOM 1912 O O . PHE A 1 253 ? 26.811 3.374 -15.531 1.00 87.12 253 PHE A O 1
ATOM 1919 N N . GLY A 1 254 ? 24.599 3.774 -15.670 1.00 82.88 254 GLY A N 1
ATOM 1920 C CA . GLY A 1 254 ? 24.637 5.190 -15.304 1.00 82.88 254 GLY A CA 1
ATOM 1921 C C . GLY A 1 254 ? 25.563 5.989 -16.214 1.00 82.88 254 GLY A C 1
ATOM 1922 O O . GLY A 1 254 ? 26.447 6.698 -15.722 1.00 82.88 254 GLY A O 1
ATOM 1923 N N . ALA A 1 255 ? 25.436 5.780 -17.528 1.00 86.50 255 ALA A N 1
ATOM 1924 C CA . ALA A 1 255 ? 26.094 6.606 -18.528 1.00 86.50 255 ALA A CA 1
ATOM 1925 C C . ALA A 1 255 ? 25.617 8.056 -18.378 1.00 86.50 255 ALA A C 1
ATOM 1927 O O . ALA A 1 255 ? 24.425 8.294 -18.244 1.00 86.50 255 ALA A O 1
ATOM 1928 N N . TYR A 1 256 ? 26.544 9.015 -18.428 1.00 85.44 256 TYR A N 1
ATOM 1929 C CA . TYR A 1 256 ? 26.241 10.444 -18.267 1.00 85.44 256 TYR A CA 1
ATOM 1930 C C . TYR A 1 256 ? 25.372 11.021 -19.390 1.00 85.44 256 TYR A C 1
ATOM 1932 O O . TYR A 1 256 ? 24.877 12.137 -19.260 1.00 85.44 256 TYR A O 1
ATOM 1940 N N . THR A 1 257 ? 25.272 10.315 -20.519 1.00 87.25 257 THR A N 1
ATOM 1941 C CA . THR A 1 257 ? 24.371 10.700 -21.603 1.00 87.25 257 THR A CA 1
ATOM 1942 C C . THR A 1 257 ? 22.925 10.494 -21.155 1.00 87.25 257 THR A C 1
ATOM 1944 O O . THR A 1 257 ? 22.096 11.346 -21.420 1.00 87.25 257 THR A O 1
ATOM 1947 N N . CYS A 1 258 ? 22.660 9.464 -20.343 1.00 87.88 258 CYS A N 1
ATOM 1948 C CA . CYS A 1 258 ? 21.323 9.176 -19.861 1.00 87.88 258 CYS A CA 1
ATOM 1949 C C . CYS A 1 258 ? 20.921 10.081 -18.686 1.00 87.88 258 CYS A C 1
ATOM 1951 O O . CYS A 1 258 ? 21.650 10.205 -17.699 1.00 87.88 258 CYS A O 1
ATOM 1953 N N . GLY A 1 259 ? 19.732 10.668 -18.774 1.00 85.50 259 GLY A N 1
ATOM 1954 C CA . GLY A 1 259 ? 19.204 11.703 -17.891 1.00 85.50 259 GLY A CA 1
ATOM 1955 C C . GLY A 1 259 ? 19.563 13.127 -18.324 1.00 85.50 259 GLY A C 1
ATOM 1956 O O . GLY A 1 259 ? 19.381 14.055 -17.533 1.00 85.50 259 GLY A O 1
ATOM 1957 N N . ASN A 1 260 ? 20.091 13.329 -19.538 1.00 85.94 260 ASN A N 1
ATOM 1958 C CA . ASN A 1 260 ? 20.450 14.662 -20.033 1.00 85.94 260 ASN A CA 1
ATOM 1959 C C . ASN A 1 260 ? 19.264 15.401 -20.695 1.00 85.94 260 ASN A C 1
ATOM 1961 O O . ASN A 1 260 ? 19.399 16.572 -21.063 1.00 85.94 260 ASN A O 1
ATOM 1965 N N . GLY A 1 261 ? 18.106 14.741 -20.822 1.00 85.38 261 GLY A N 1
ATOM 1966 C CA . GLY A 1 261 ? 16.888 15.264 -21.439 1.00 85.38 261 GLY A CA 1
ATOM 1967 C C . GLY A 1 261 ? 16.811 15.092 -22.960 1.00 85.38 261 GLY A C 1
ATOM 1968 O O . GLY A 1 261 ? 15.850 15.566 -23.571 1.00 85.38 261 GLY A O 1
ATOM 1969 N N . ALA A 1 262 ? 17.789 14.441 -23.588 1.00 86.50 262 ALA A N 1
ATOM 1970 C CA . ALA A 1 262 ? 17.848 14.183 -25.020 1.00 86.50 262 ALA A CA 1
ATOM 1971 C C . ALA A 1 262 ? 18.097 12.695 -25.286 1.00 86.50 262 ALA A C 1
ATOM 1973 O O . ALA A 1 262 ? 19.093 12.142 -24.856 1.00 86.50 262 ALA A O 1
ATOM 1974 N N . CYS A 1 263 ? 17.211 12.056 -26.052 1.00 87.81 263 CYS A N 1
ATOM 1975 C CA . CYS A 1 263 ? 17.419 10.673 -26.471 1.00 87.81 263 CYS A CA 1
ATOM 1976 C C . CYS A 1 263 ? 18.471 10.611 -27.587 1.00 87.81 263 CYS A C 1
ATOM 1978 O O . CYS A 1 263 ? 18.202 11.064 -28.704 1.00 87.81 263 CYS A O 1
ATOM 1980 N N . GLU A 1 264 ? 19.640 10.026 -27.314 1.00 89.31 264 GLU A N 1
ATOM 1981 C CA . GLU A 1 264 ? 20.779 9.971 -28.239 1.00 89.31 264 GLU A CA 1
ATOM 1982 C C . GLU A 1 264 ? 21.103 8.530 -28.700 1.00 89.31 264 GLU A C 1
ATOM 1984 O O . GLU A 1 264 ? 22.050 7.905 -28.208 1.00 89.31 264 GLU A O 1
ATOM 1989 N N . PRO A 1 265 ? 20.408 7.981 -29.723 1.00 88.50 265 PRO A N 1
ATOM 1990 C CA . PRO A 1 265 ? 20.683 6.629 -30.226 1.00 88.50 265 PRO A CA 1
ATOM 1991 C C . PRO A 1 265 ? 22.137 6.425 -30.665 1.00 88.50 265 PRO A C 1
ATOM 1993 O O . PRO A 1 265 ? 22.693 5.337 -30.534 1.00 88.50 265 PRO A O 1
ATOM 1996 N N . VAL A 1 266 ? 22.781 7.486 -31.167 1.00 87.94 266 VAL A N 1
ATOM 1997 C CA . VAL A 1 266 ? 24.195 7.470 -31.579 1.00 87.94 266 VAL A CA 1
ATOM 1998 C C . VAL A 1 266 ? 25.129 7.172 -30.409 1.00 87.94 266 VAL A C 1
ATOM 2000 O O . VAL A 1 266 ? 26.139 6.502 -30.612 1.00 87.94 266 VAL A O 1
ATOM 2003 N N . ALA A 1 267 ? 24.773 7.623 -29.206 1.00 90.00 267 ALA A N 1
ATOM 2004 C CA . ALA A 1 267 ? 25.491 7.352 -27.965 1.00 90.00 267 ALA A CA 1
ATOM 2005 C C . ALA A 1 267 ? 25.077 6.020 -27.309 1.00 90.00 267 ALA A C 1
ATOM 2007 O O . ALA A 1 267 ? 25.514 5.713 -26.201 1.00 90.00 267 ALA A O 1
ATOM 2008 N N . GLY A 1 268 ? 24.241 5.225 -27.988 1.00 90.06 268 GLY A N 1
ATOM 2009 C CA . GLY A 1 268 ? 23.779 3.928 -27.507 1.00 90.06 268 GLY A CA 1
ATOM 2010 C C . GLY A 1 268 ? 22.553 3.996 -26.604 1.00 90.06 268 GLY A C 1
ATOM 2011 O O . GLY A 1 268 ? 22.254 3.013 -25.925 1.00 90.06 268 GLY A O 1
ATOM 2012 N N . GLU A 1 269 ? 21.840 5.118 -26.575 1.00 92.25 269 GLU A N 1
ATOM 2013 C CA . GLU A 1 269 ? 20.605 5.225 -25.809 1.00 92.25 269 GLU A CA 1
ATOM 2014 C C . GLU A 1 269 ? 19.428 4.596 -26.529 1.00 92.25 269 GLU A C 1
ATOM 2016 O O . GLU A 1 269 ? 19.315 4.593 -27.754 1.00 92.25 269 GLU A O 1
ATOM 2021 N N . SER A 1 270 ? 18.529 4.047 -25.735 1.00 89.06 270 SER A N 1
ATOM 2022 C CA . SER A 1 270 ? 17.308 3.431 -26.207 1.00 89.06 270 SER A CA 1
ATOM 2023 C C . SER A 1 270 ? 16.219 3.608 -25.160 1.00 89.06 270 SER A C 1
ATOM 2025 O O . SER A 1 270 ? 16.530 3.819 -23.990 1.00 89.06 270 SER A O 1
ATOM 2027 N N . PRO A 1 271 ? 14.943 3.429 -25.524 1.00 88.12 271 PRO A N 1
ATOM 2028 C CA . PRO A 1 271 ? 13.853 3.398 -24.554 1.00 88.12 271 PRO A CA 1
ATOM 2029 C C . PRO A 1 271 ? 14.040 2.338 -23.457 1.00 88.12 271 PRO A C 1
ATOM 2031 O O . PRO A 1 271 ? 13.493 2.482 -22.372 1.00 88.12 271 PRO A O 1
ATOM 2034 N N . GLN A 1 272 ? 14.811 1.279 -23.732 1.00 86.94 272 GLN A N 1
ATOM 2035 C CA . GLN A 1 272 ? 15.089 0.206 -22.774 1.00 86.94 272 GLN A CA 1
ATOM 2036 C C . GLN A 1 272 ? 16.279 0.519 -21.863 1.00 86.94 272 GLN A C 1
ATOM 2038 O O . GLN A 1 272 ? 16.247 0.176 -20.688 1.00 86.94 272 GLN A O 1
ATOM 2043 N N . SER A 1 273 ? 17.327 1.147 -22.399 1.00 89.75 273 SER A N 1
ATOM 2044 C CA . SER A 1 273 ? 18.534 1.483 -21.641 1.00 89.75 273 SER A CA 1
ATOM 2045 C C . SER A 1 273 ? 18.407 2.807 -20.900 1.00 89.75 273 SER A C 1
ATOM 2047 O O . SER A 1 273 ? 18.875 2.921 -19.779 1.00 89.75 273 SER A O 1
ATOM 2049 N N . CYS A 1 274 ? 17.764 3.803 -21.505 1.00 90.75 274 CYS A N 1
ATOM 2050 C CA . CYS A 1 274 ? 17.595 5.146 -20.971 1.00 90.75 274 CYS A CA 1
ATOM 2051 C C . CYS A 1 274 ? 16.143 5.627 -21.131 1.00 90.75 274 CYS A C 1
ATOM 2053 O O . CYS A 1 274 ? 15.846 6.508 -21.944 1.00 90.75 274 CYS A O 1
ATOM 2055 N N . PRO A 1 275 ? 15.194 5.046 -20.379 1.00 89.31 275 PRO A N 1
ATOM 2056 C CA . PRO A 1 275 ? 13.788 5.424 -20.484 1.00 89.31 275 PRO A CA 1
ATOM 2057 C C . PRO A 1 275 ? 13.543 6.894 -20.121 1.00 89.31 275 PRO A C 1
ATOM 2059 O O . PRO A 1 275 ? 12.659 7.511 -20.708 1.00 89.31 275 PRO A O 1
ATOM 2062 N N . VAL A 1 276 ? 14.335 7.474 -19.214 1.00 87.69 276 VAL A N 1
ATOM 2063 C CA . VAL A 1 276 ? 14.184 8.878 -18.794 1.00 87.69 276 VAL A CA 1
ATOM 2064 C C . VAL A 1 276 ? 14.248 9.857 -19.973 1.00 87.69 276 VAL A C 1
ATOM 2066 O O . VAL A 1 276 ? 13.433 10.775 -20.034 1.00 87.69 276 VAL A O 1
ATOM 2069 N N . ASP A 1 277 ? 15.120 9.604 -20.952 1.00 88.56 277 ASP A N 1
ATOM 2070 C CA . ASP A 1 277 ? 15.267 10.470 -22.126 1.00 88.56 277 ASP A CA 1
ATOM 2071 C C . ASP A 1 277 ? 14.494 9.939 -23.343 1.00 88.56 277 ASP A C 1
ATOM 2073 O O . ASP A 1 277 ? 13.958 10.711 -24.143 1.00 88.56 277 ASP A O 1
ATOM 2077 N N . CYS A 1 278 ? 14.401 8.613 -23.493 1.00 88.69 278 CYS A N 1
ATOM 2078 C CA . CYS A 1 278 ? 13.895 7.979 -24.710 1.00 88.69 278 CYS A CA 1
ATOM 2079 C C . CYS A 1 278 ? 12.447 7.465 -24.640 1.00 88.69 278 CYS A C 1
ATOM 2081 O O . CYS A 1 278 ? 11.876 7.176 -25.693 1.00 88.69 278 CYS A O 1
ATOM 2083 N N . ALA A 1 279 ? 11.812 7.343 -23.465 1.00 86.12 279 ALA A N 1
ATOM 2084 C CA . ALA A 1 279 ? 10.484 6.713 -23.355 1.00 86.12 279 ALA A CA 1
ATOM 2085 C C . ALA A 1 279 ? 9.397 7.447 -24.159 1.00 86.12 279 ALA A C 1
ATOM 2087 O O . ALA A 1 279 ? 8.552 6.813 -24.792 1.00 86.12 279 ALA A O 1
ATOM 2088 N N . LEU A 1 280 ? 9.459 8.782 -24.220 1.00 81.31 280 LEU A N 1
ATOM 2089 C CA . LEU A 1 280 ? 8.506 9.613 -24.973 1.00 81.31 280 LEU A CA 1
ATOM 2090 C C . LEU A 1 280 ? 8.582 9.418 -26.497 1.00 81.31 280 LEU A C 1
ATOM 2092 O O . LEU A 1 280 ? 7.720 9.906 -27.229 1.00 81.31 280 LEU A O 1
ATOM 2096 N N . LYS A 1 281 ? 9.615 8.727 -26.988 1.00 75.06 281 LYS A N 1
ATOM 2097 C CA . LYS A 1 281 ? 9.821 8.434 -28.408 1.00 75.06 281 LYS A CA 1
ATOM 2098 C C . LYS A 1 281 ? 9.218 7.093 -28.834 1.00 75.06 281 LYS A C 1
ATOM 2100 O O . LYS A 1 281 ? 9.394 6.721 -29.984 1.00 75.06 281 LYS A O 1
ATOM 2105 N N . THR A 1 282 ? 8.510 6.388 -27.946 1.00 72.69 282 THR A N 1
ATOM 2106 C CA . THR A 1 282 ? 7.878 5.084 -28.226 1.00 72.69 282 THR A CA 1
ATOM 2107 C C . THR A 1 282 ? 6.355 5.160 -28.186 1.00 72.69 282 THR A C 1
ATOM 2109 O O . THR A 1 282 ? 5.805 5.768 -27.270 1.00 72.69 282 THR A O 1
ATOM 2112 N N . GLY A 1 283 ? 5.665 4.561 -29.167 1.00 69.38 283 GLY A N 1
ATOM 2113 C CA . GLY A 1 283 ? 4.201 4.416 -29.174 1.00 69.38 283 GLY A CA 1
ATOM 2114 C C . GLY A 1 283 ? 3.363 5.422 -29.991 1.00 69.38 283 GLY A C 1
ATOM 2115 O O . GLY A 1 283 ? 2.279 5.042 -30.432 1.00 69.38 283 GLY A O 1
ATOM 2116 N N . PRO A 1 284 ? 3.760 6.691 -30.230 1.00 77.00 284 PRO A N 1
ATOM 2117 C CA . PRO A 1 284 ? 3.067 7.533 -31.198 1.00 77.00 284 PRO A CA 1
ATOM 2118 C C . PRO A 1 284 ? 3.658 7.358 -32.600 1.00 77.00 284 PRO A C 1
ATOM 2120 O O . PRO A 1 284 ? 4.850 7.086 -32.770 1.00 77.00 284 PRO A O 1
ATOM 2123 N N . ASN A 1 285 ? 2.817 7.583 -33.613 1.00 83.75 285 ASN A N 1
ATOM 2124 C CA . ASN A 1 285 ? 3.272 7.774 -34.985 1.00 83.75 285 ASN A CA 1
ATOM 2125 C C . ASN A 1 285 ? 4.287 8.930 -35.020 1.00 83.75 285 ASN A C 1
ATOM 2127 O O . ASN A 1 285 ? 3.963 10.052 -34.628 1.00 83.75 285 ASN A O 1
ATOM 2131 N N . GLY A 1 286 ? 5.499 8.640 -35.489 1.00 83.38 286 GLY A N 1
ATOM 2132 C CA . GLY A 1 286 ? 6.581 9.618 -35.591 1.00 83.38 286 GLY A CA 1
ATOM 2133 C C . GLY A 1 286 ? 6.432 10.611 -36.740 1.00 83.38 286 GLY A C 1
ATOM 2134 O O . GLY A 1 286 ? 7.158 11.599 -36.764 1.00 83.38 286 GLY A O 1
ATOM 2135 N N . GLU A 1 287 ? 5.523 10.387 -37.689 1.00 89.81 287 GLU A N 1
ATOM 2136 C CA . GLU A 1 287 ? 5.317 11.260 -38.847 1.00 89.81 287 GLU A CA 1
ATOM 2137 C C . GLU A 1 287 ? 5.026 12.704 -38.416 1.00 89.81 287 GLU A C 1
ATOM 2139 O O . GLU A 1 287 ? 4.148 12.963 -37.592 1.00 89.81 287 GLU A O 1
ATOM 2144 N N . GLY A 1 288 ? 5.767 13.659 -38.978 1.00 89.00 288 GLY A N 1
ATOM 2145 C CA . GLY A 1 288 ? 5.605 15.082 -38.673 1.00 89.00 288 GLY A CA 1
ATOM 2146 C C . GLY A 1 288 ? 6.206 15.520 -37.332 1.00 89.00 288 GLY A C 1
ATOM 2147 O O . GLY A 1 288 ? 6.140 16.701 -36.994 1.00 89.00 288 GLY A O 1
ATOM 2148 N N . THR A 1 289 ? 6.821 14.618 -36.559 1.00 90.12 289 THR A N 1
ATOM 2149 C CA . THR A 1 289 ? 7.501 15.008 -35.314 1.00 90.12 289 THR A CA 1
ATOM 2150 C C . THR A 1 289 ? 8.811 15.748 -35.606 1.00 90.12 289 THR A C 1
ATOM 2152 O O . THR A 1 289 ? 9.528 15.365 -36.534 1.00 90.12 289 THR A O 1
ATOM 2155 N N . PRO A 1 290 ? 9.160 16.803 -34.843 1.00 90.19 290 PRO A N 1
ATOM 2156 C CA . PRO A 1 290 ? 10.409 17.530 -35.045 1.00 90.19 290 PRO A CA 1
ATOM 2157 C C . PRO A 1 290 ? 11.639 16.634 -34.887 1.00 90.19 290 PRO A C 1
ATOM 2159 O O . PRO A 1 290 ? 11.746 15.873 -33.922 1.00 90.19 290 PRO A O 1
ATOM 2162 N N . CYS A 1 291 ? 12.594 16.786 -35.800 1.00 88.94 291 CYS A N 1
ATOM 2163 C CA . CYS A 1 291 ? 13.856 16.056 -35.786 1.00 88.94 291 CYS A CA 1
ATOM 2164 C C . CYS A 1 291 ? 15.025 16.951 -36.197 1.00 88.94 291 CYS A C 1
ATOM 2166 O O . CYS A 1 291 ? 14.889 17.899 -36.967 1.00 88.94 291 CYS A O 1
ATOM 2168 N N . THR A 1 292 ? 16.208 16.616 -35.706 1.00 89.31 292 THR A N 1
ATOM 2169 C CA . THR A 1 292 ? 17.494 17.145 -36.164 1.00 89.31 292 THR A CA 1
ATOM 2170 C C . THR A 1 292 ? 18.092 16.228 -37.227 1.00 89.31 292 THR A C 1
ATOM 2172 O O . THR A 1 292 ? 18.662 16.698 -38.218 1.00 89.31 292 THR A O 1
ATOM 2175 N N . ASN A 1 293 ? 17.963 14.915 -37.029 1.00 89.44 293 ASN A N 1
ATOM 2176 C CA . ASN A 1 293 ? 18.449 13.881 -37.932 1.00 89.44 293 ASN A CA 1
ATOM 2177 C C . ASN A 1 293 ? 17.544 12.629 -37.879 1.00 89.44 293 ASN A C 1
ATOM 2179 O O . ASN A 1 293 ? 16.626 12.542 -37.068 1.00 89.44 293 ASN A O 1
ATOM 2183 N N . ALA A 1 294 ? 17.771 11.664 -38.772 1.00 89.38 294 ALA A N 1
ATOM 2184 C CA . ALA A 1 294 ? 16.913 10.486 -38.908 1.00 89.38 294 ALA A CA 1
ATOM 2185 C C . ALA A 1 294 ? 16.898 9.584 -37.658 1.00 89.38 294 ALA A C 1
ATOM 2187 O O . ALA A 1 294 ? 15.917 8.875 -37.447 1.00 89.38 294 ALA A O 1
ATOM 2188 N N . PHE A 1 295 ? 17.926 9.632 -36.801 1.00 88.00 295 PHE A N 1
ATOM 2189 C CA . PHE A 1 295 ? 17.939 8.888 -35.540 1.00 88.00 295 PHE A CA 1
ATOM 2190 C C . PHE A 1 295 ? 16.898 9.399 -34.537 1.00 88.00 295 PHE A C 1
ATOM 2192 O O . PHE A 1 295 ? 16.409 8.616 -33.733 1.00 88.00 295 PHE A O 1
ATOM 2199 N N . ASP A 1 296 ? 16.468 10.659 -34.619 1.00 85.56 296 ASP A N 1
ATOM 2200 C CA . ASP A 1 296 ? 15.415 11.179 -33.730 1.00 85.56 296 ASP A CA 1
ATOM 2201 C C . ASP A 1 296 ? 14.044 10.550 -34.025 1.00 85.56 296 ASP A C 1
ATOM 2203 O O . ASP A 1 296 ? 13.147 10.567 -33.182 1.00 85.56 296 ASP A O 1
ATOM 2207 N N . CYS A 1 297 ? 13.897 9.989 -35.229 1.00 87.94 297 CYS A N 1
ATOM 2208 C CA . CYS A 1 297 ? 12.685 9.344 -35.727 1.00 87.94 297 CYS A CA 1
ATOM 2209 C C . CYS A 1 297 ? 12.629 7.846 -35.408 1.00 87.94 297 CYS A C 1
ATOM 2211 O O . CYS A 1 297 ? 11.635 7.168 -35.648 1.00 87.94 297 CYS A O 1
ATOM 2213 N N . PHE A 1 298 ? 13.743 7.317 -34.920 1.00 82.38 298 PHE A N 1
ATOM 2214 C CA . PHE A 1 298 ? 14.093 5.911 -34.996 1.00 82.38 298 PHE A CA 1
ATOM 2215 C C . PHE A 1 298 ? 13.265 4.993 -34.092 1.00 82.38 298 PHE A C 1
ATOM 2217 O O . PHE A 1 298 ? 13.038 3.837 -34.450 1.00 82.38 298 PHE A O 1
ATOM 2224 N N . PHE A 1 299 ? 12.815 5.504 -32.942 1.00 85.50 299 PHE A N 1
ATOM 2225 C CA . PHE A 1 299 ? 12.050 4.742 -31.948 1.00 85.50 299 PHE A CA 1
ATOM 2226 C C . PHE A 1 299 ? 10.530 4.885 -32.078 1.00 85.50 299 PHE A C 1
ATOM 2228 O O . PHE A 1 299 ? 9.807 4.160 -31.393 1.00 85.50 299 PHE A O 1
ATOM 2235 N N . TYR A 1 300 ? 10.053 5.775 -32.953 1.00 87.31 300 TYR A N 1
ATOM 2236 C CA . TYR A 1 300 ? 8.625 5.953 -33.171 1.00 87.31 300 TYR A CA 1
ATOM 2237 C C . TYR A 1 300 ? 8.003 4.769 -33.910 1.00 87.31 300 TYR A C 1
ATOM 2239 O O . TYR A 1 300 ? 8.665 4.051 -34.671 1.00 87.31 300 TYR A O 1
ATOM 2247 N N . ASP A 1 301 ? 6.693 4.623 -33.734 1.00 87.31 301 ASP A N 1
ATOM 2248 C CA . ASP A 1 301 ? 5.920 3.606 -34.428 1.00 87.31 301 ASP A CA 1
ATOM 2249 C C . ASP A 1 301 ? 5.885 3.902 -35.930 1.00 87.31 301 ASP A C 1
ATOM 2251 O O . ASP A 1 301 ? 5.703 5.045 -36.361 1.00 87.31 301 ASP A O 1
ATOM 2255 N N . TRP A 1 302 ? 6.065 2.853 -36.735 1.00 88.69 302 TRP A N 1
ATOM 2256 C CA . TRP A 1 302 ? 6.039 2.945 -38.191 1.00 88.69 302 TRP A CA 1
ATOM 2257 C C . TRP A 1 302 ? 4.592 3.089 -38.694 1.00 88.69 302 TRP A C 1
ATOM 2259 O O . TRP A 1 302 ? 3.783 2.192 -38.448 1.00 88.69 302 TRP A O 1
ATOM 2269 N N . PRO A 1 303 ? 4.238 4.173 -39.409 1.00 89.19 303 PRO A N 1
ATOM 2270 C CA . PRO A 1 303 ? 2.837 4.475 -39.706 1.00 89.19 303 PRO A CA 1
ATOM 2271 C C . PRO A 1 303 ? 2.290 3.855 -40.988 1.00 89.19 303 PRO A C 1
ATOM 2273 O O . PRO A 1 303 ? 1.092 3.960 -41.250 1.00 89.19 303 PRO A O 1
ATOM 2276 N N . LEU A 1 304 ? 3.148 3.266 -41.820 1.00 89.31 304 LEU A N 1
ATOM 2277 C CA . LEU A 1 304 ? 2.769 2.749 -43.133 1.00 89.31 304 LEU A CA 1
ATOM 2278 C C . LEU A 1 304 ? 2.647 1.223 -43.094 1.00 89.31 304 LEU A C 1
ATOM 2280 O O . LEU A 1 304 ? 3.406 0.545 -42.411 1.00 89.31 304 LEU A O 1
ATOM 2284 N N . GLU A 1 305 ? 1.725 0.663 -43.877 1.00 88.12 305 GLU A N 1
ATOM 2285 C CA . GLU A 1 305 ? 1.602 -0.798 -44.015 1.00 88.12 305 GLU A CA 1
ATOM 2286 C C . GLU A 1 305 ? 2.791 -1.413 -44.775 1.00 88.12 305 GLU A C 1
ATOM 2288 O O . GLU A 1 305 ? 3.115 -2.592 -44.622 1.00 88.12 305 GLU A O 1
ATOM 2293 N N . GLU A 1 306 ? 3.446 -0.607 -45.609 1.00 90.50 306 GLU A N 1
ATOM 2294 C CA . GLU A 1 306 ? 4.564 -1.014 -46.451 1.00 90.50 306 GLU A CA 1
ATOM 2295 C C . GLU A 1 306 ? 5.905 -0.767 -45.749 1.00 90.50 306 GLU A C 1
ATOM 2297 O O . GLU A 1 306 ? 6.066 0.183 -44.983 1.00 90.50 306 GLU A O 1
ATOM 2302 N N . GLN A 1 307 ? 6.892 -1.618 -46.037 1.00 89.44 307 GLN A N 1
ATOM 2303 C CA . GLN A 1 307 ? 8.226 -1.528 -45.440 1.00 89.44 307 GLN A CA 1
ATOM 2304 C C . GLN A 1 307 ? 9.013 -0.326 -45.976 1.00 89.44 307 GLN A C 1
ATOM 2306 O O . GLN A 1 307 ? 8.963 0.000 -47.170 1.00 89.44 307 GLN A O 1
ATOM 2311 N N . GLY A 1 308 ? 9.790 0.312 -45.105 1.00 90.38 308 GLY A N 1
ATOM 2312 C CA . GLY A 1 308 ? 10.578 1.478 -45.474 1.00 90.38 308 GLY A CA 1
ATOM 2313 C C . GLY A 1 308 ? 11.505 1.993 -44.380 1.00 90.38 308 GLY A C 1
ATOM 2314 O O . GLY A 1 308 ? 11.753 1.330 -43.376 1.00 90.38 308 GLY A O 1
ATOM 2315 N N . LEU A 1 309 ? 12.019 3.199 -44.609 1.00 92.06 309 LEU A N 1
ATOM 2316 C CA . LEU A 1 309 ? 12.980 3.876 -43.741 1.00 92.06 309 LEU A CA 1
ATOM 2317 C C . LEU A 1 309 ? 12.466 5.241 -43.270 1.00 92.06 309 LEU A C 1
ATOM 2319 O O . LEU A 1 309 ? 11.586 5.843 -43.889 1.00 92.06 309 LEU A O 1
ATOM 2323 N N . TRP A 1 310 ? 13.045 5.738 -42.183 1.00 92.12 310 TRP A N 1
ATOM 2324 C CA . TRP A 1 310 ? 12.816 7.086 -41.676 1.00 92.12 310 TRP A CA 1
ATOM 2325 C C . TRP A 1 310 ? 13.804 8.073 -42.295 1.00 92.12 310 TRP A C 1
ATOM 2327 O O . TRP A 1 310 ? 15.005 7.806 -42.328 1.00 92.12 310 TRP A O 1
ATOM 2337 N N . GLU A 1 311 ? 13.323 9.238 -42.725 1.00 93.75 311 GLU A N 1
ATOM 2338 C CA . GLU A 1 311 ? 14.147 10.392 -43.105 1.00 93.75 311 GLU A CA 1
ATOM 2339 C C . GLU A 1 311 ? 13.771 11.595 -42.233 1.00 93.75 311 GLU A C 1
ATOM 2341 O O . GLU A 1 311 ? 12.597 11.828 -41.949 1.00 93.75 311 GLU A O 1
ATOM 2346 N N . CYS A 1 312 ? 14.762 12.395 -41.841 1.00 92.69 312 CYS A N 1
ATOM 2347 C CA . CYS A 1 312 ? 14.511 13.702 -41.241 1.00 92.69 312 CYS A CA 1
ATOM 2348 C C . CYS A 1 312 ? 14.561 14.756 -42.346 1.00 92.69 312 CYS A C 1
ATOM 2350 O O . CYS A 1 312 ? 15.637 15.088 -42.853 1.00 92.69 312 CYS A O 1
ATOM 2352 N N . SER A 1 313 ? 13.393 15.228 -42.774 1.00 92.25 313 SER A N 1
ATOM 2353 C CA . SER A 1 313 ? 13.249 16.035 -43.987 1.00 92.25 313 SER A CA 1
ATOM 2354 C C . SER A 1 313 ? 12.659 17.407 -43.691 1.00 92.25 313 SER A C 1
ATOM 2356 O O . SER A 1 313 ? 11.893 17.574 -42.747 1.00 92.25 313 SER A O 1
ATOM 2358 N N . GLU A 1 314 ? 13.012 18.392 -44.511 1.00 90.31 314 GLU A N 1
ATOM 2359 C CA . GLU A 1 314 ? 12.473 19.746 -44.394 1.00 90.31 314 GLU A CA 1
ATOM 2360 C C . GLU A 1 314 ? 10.977 19.780 -44.757 1.00 90.31 314 GLU A C 1
ATOM 2362 O O . GLU A 1 314 ? 10.503 19.077 -45.661 1.00 90.31 314 GLU A O 1
ATOM 2367 N N . GLU A 1 315 ? 10.230 20.595 -44.022 1.00 85.44 315 GLU A N 1
ATOM 2368 C CA . GLU A 1 315 ? 8.829 20.933 -44.255 1.00 85.44 315 GLU A CA 1
ATOM 2369 C C . GLU A 1 315 ? 8.686 22.438 -44.557 1.00 85.44 315 GLU A C 1
ATOM 2371 O O . GLU A 1 315 ? 9.634 23.220 -44.401 1.00 85.44 315 GLU A O 1
ATOM 2376 N N . GLU A 1 316 ? 7.512 22.857 -45.038 1.00 77.19 316 GLU A N 1
ATOM 2377 C CA . GLU A 1 316 ? 7.208 24.270 -45.274 1.00 77.19 316 GLU A CA 1
ATOM 2378 C C . GLU A 1 316 ? 7.443 25.086 -43.994 1.00 77.19 316 GLU A C 1
ATOM 2380 O O . GLU A 1 316 ? 6.839 24.834 -42.957 1.00 77.19 316 GLU A O 1
ATOM 2385 N N . GLY A 1 317 ? 8.345 26.069 -44.061 1.00 76.88 317 GLY A N 1
ATOM 2386 C CA . GLY A 1 317 ? 8.744 26.863 -42.892 1.00 76.88 317 GLY A CA 1
ATOM 2387 C C . GLY A 1 317 ? 10.120 26.525 -42.312 1.00 76.88 317 GLY A C 1
ATOM 2388 O O . GLY A 1 317 ? 10.492 27.108 -41.297 1.00 76.88 317 GLY A O 1
ATOM 2389 N N . ASN A 1 318 ? 10.910 25.672 -42.980 1.00 77.00 318 ASN A N 1
ATOM 2390 C CA . ASN A 1 318 ? 12.305 25.365 -42.620 1.00 77.00 318 ASN A CA 1
ATOM 2391 C C . ASN A 1 318 ? 12.456 24.575 -41.300 1.00 77.00 318 ASN A C 1
ATOM 2393 O O . ASN A 1 318 ? 13.545 24.510 -40.727 1.00 77.00 318 ASN A O 1
ATOM 2397 N N . SER A 1 319 ? 11.370 23.968 -40.813 1.00 86.06 319 SER A N 1
ATOM 2398 C CA . SER A 1 319 ? 11.397 22.956 -39.757 1.00 86.06 319 SER A CA 1
ATOM 2399 C C . SER A 1 319 ? 11.693 21.587 -40.362 1.00 86.06 319 SER A C 1
ATOM 2401 O O . SER A 1 319 ? 11.195 21.251 -41.436 1.00 86.06 319 SER A O 1
ATOM 2403 N N . LYS A 1 320 ? 12.511 20.785 -39.679 1.00 93.00 320 LYS A N 1
ATOM 2404 C CA . LYS A 1 320 ? 12.759 19.395 -40.063 1.00 93.00 320 LYS A CA 1
ATOM 2405 C C . LYS A 1 320 ? 11.866 18.468 -39.257 1.00 93.00 320 LYS A C 1
ATOM 2407 O O . LYS A 1 320 ? 11.783 18.600 -38.035 1.00 93.00 320 LYS A O 1
ATOM 2412 N N . VAL A 1 321 ? 11.226 17.540 -39.954 1.00 92.62 321 VAL A N 1
ATOM 2413 C CA . VAL A 1 321 ? 10.311 16.566 -39.366 1.00 92.62 321 VAL A CA 1
ATOM 2414 C C . VAL A 1 321 ? 10.595 15.157 -39.862 1.00 92.62 321 VAL A C 1
ATOM 2416 O O . VAL A 1 321 ? 11.104 14.945 -40.971 1.00 92.62 321 VAL A O 1
ATOM 2419 N N . CYS A 1 322 ? 10.268 14.191 -39.017 1.00 92.75 322 CYS A N 1
ATOM 2420 C CA . CYS A 1 322 ? 10.331 12.779 -39.333 1.00 92.75 322 CYS A CA 1
ATOM 2421 C C . CYS A 1 322 ? 9.324 12.435 -40.427 1.00 92.75 322 CYS A C 1
ATOM 2423 O O . CYS A 1 322 ? 8.141 12.753 -40.304 1.00 92.75 322 CYS A O 1
ATOM 2425 N N . LYS A 1 323 ? 9.801 11.778 -41.487 1.00 93.88 323 LYS A N 1
ATOM 2426 C CA . LYS A 1 323 ? 8.969 11.247 -42.568 1.00 93.88 323 LYS A CA 1
ATOM 2427 C C . LYS A 1 323 ? 9.260 9.775 -42.815 1.00 93.88 323 LYS A C 1
ATOM 2429 O O . LYS A 1 323 ? 10.414 9.390 -43.032 1.00 93.88 323 LYS A O 1
ATOM 2434 N N . ALA A 1 324 ? 8.211 8.967 -42.809 1.00 92.94 324 ALA A N 1
ATOM 2435 C CA . ALA A 1 324 ? 8.233 7.567 -43.181 1.00 92.94 324 ALA A CA 1
ATOM 2436 C C . ALA A 1 324 ? 8.204 7.445 -44.706 1.00 92.94 324 ALA A C 1
ATOM 2438 O O . ALA A 1 324 ? 7.322 7.966 -45.391 1.00 92.94 324 ALA A O 1
ATOM 2439 N N . LYS A 1 325 ? 9.182 6.732 -45.261 1.00 92.69 325 LYS A N 1
ATOM 2440 C CA . LYS A 1 325 ? 9.322 6.558 -46.703 1.00 92.69 325 LYS A CA 1
ATOM 2441 C C . LYS A 1 325 ? 9.375 5.091 -47.063 1.00 92.69 325 LYS A C 1
ATOM 2443 O O . LYS A 1 325 ? 10.331 4.392 -46.728 1.00 92.69 325 LYS A O 1
ATOM 2448 N N . VAL A 1 326 ? 8.373 4.647 -47.814 1.00 90.00 326 VAL A N 1
ATOM 2449 C CA . VAL A 1 326 ? 8.335 3.292 -48.367 1.00 90.00 326 VAL A CA 1
ATOM 2450 C C . VAL A 1 326 ? 9.545 3.070 -49.270 1.00 90.00 326 VAL A C 1
ATOM 2452 O O . VAL A 1 326 ? 9.791 3.832 -50.208 1.00 90.00 326 VAL A O 1
ATOM 2455 N N . SER A 1 327 ? 10.295 2.002 -49.007 1.00 83.50 327 SER A N 1
ATOM 2456 C CA . SER A 1 327 ? 11.429 1.607 -49.839 1.00 83.50 327 SER A CA 1
ATOM 2457 C C . SER A 1 327 ? 11.690 0.108 -49.743 1.00 83.50 327 SER A C 1
ATOM 2459 O O . SER A 1 327 ? 12.424 -0.376 -48.885 1.00 83.50 327 SER A O 1
ATOM 2461 N N . VAL A 1 328 ? 11.167 -0.628 -50.723 1.00 70.25 328 VAL A N 1
ATOM 2462 C CA . VAL A 1 328 ? 11.416 -2.072 -50.903 1.00 70.25 328 VAL A CA 1
ATOM 2463 C C . VAL A 1 328 ? 12.844 -2.407 -51.344 1.00 70.25 328 VAL A C 1
ATOM 2465 O O . VAL A 1 328 ? 13.231 -3.569 -51.316 1.00 70.25 328 VAL A O 1
ATOM 2468 N N . ARG A 1 329 ? 13.628 -1.424 -51.809 1.00 78.06 329 ARG A N 1
ATOM 2469 C CA . ARG A 1 329 ? 15.056 -1.636 -52.118 1.00 78.06 329 ARG A CA 1
ATOM 2470 C C . ARG A 1 329 ? 15.947 -1.467 -50.897 1.00 78.06 329 ARG A C 1
ATOM 2472 O O . ARG A 1 329 ? 17.018 -2.063 -50.876 1.00 78.06 329 ARG A O 1
ATOM 2479 N N . SER A 1 330 ? 15.526 -0.628 -49.956 1.00 74.69 330 SER A N 1
ATOM 2480 C CA . SER A 1 330 ? 16.249 -0.409 -48.707 1.00 74.69 330 SER A CA 1
ATOM 2481 C C . SER A 1 330 ? 16.008 -1.597 -47.784 1.00 74.69 330 SER A C 1
ATOM 2483 O O . SER A 1 330 ? 16.954 -2.330 -47.535 1.00 74.69 330 SER A O 1
ATOM 2485 N N . CYS A 1 331 ? 14.741 -1.915 -47.480 1.00 78.50 331 CYS A N 1
ATOM 2486 C CA . CYS A 1 331 ? 14.398 -3.113 -46.717 1.00 78.50 331 CYS A CA 1
ATOM 2487 C C . CYS A 1 331 ? 14.488 -4.386 -47.586 1.00 78.50 331 CYS A C 1
ATOM 2489 O O . CYS A 1 331 ? 13.592 -4.690 -48.377 1.00 78.50 331 CYS A O 1
ATOM 2491 N N . GLY A 1 332 ? 15.544 -5.171 -47.418 1.00 72.00 332 GLY A N 1
ATOM 2492 C CA . GLY A 1 332 ? 15.763 -6.476 -48.047 1.00 72.00 332 GLY A CA 1
ATOM 2493 C C . GLY A 1 332 ? 17.202 -6.727 -48.499 1.00 72.00 332 GLY A C 1
ATOM 2494 O O . GLY A 1 332 ? 17.454 -7.718 -49.189 1.00 72.00 332 GLY A O 1
ATOM 2495 N N . ASN A 1 333 ? 18.136 -5.842 -48.154 1.00 76.62 333 ASN A N 1
ATOM 2496 C CA . ASN A 1 333 ? 19.547 -5.966 -48.499 1.00 76.62 333 ASN A CA 1
ATOM 2497 C C . ASN A 1 333 ? 20.328 -6.829 -47.477 1.00 76.62 333 ASN A C 1
ATOM 2499 O O . ASN A 1 333 ? 21.460 -7.233 -47.753 1.00 76.62 333 ASN A O 1
ATOM 2503 N N . GLY A 1 334 ? 19.707 -7.160 -46.334 1.00 73.12 334 GLY A N 1
ATOM 2504 C CA . GLY A 1 334 ? 20.280 -7.993 -45.273 1.00 73.12 334 GLY A CA 1
ATOM 2505 C C . GLY A 1 334 ? 21.176 -7.246 -44.278 1.00 73.12 334 GLY A C 1
ATOM 2506 O O . GLY A 1 334 ? 21.815 -7.888 -43.443 1.00 73.12 334 GLY A O 1
ATOM 2507 N N . THR A 1 335 ? 21.242 -5.916 -44.354 1.00 76.81 335 THR A N 1
ATOM 2508 C CA . THR A 1 335 ? 21.985 -5.045 -43.436 1.00 76.81 335 THR A CA 1
ATOM 2509 C C . THR A 1 335 ? 21.125 -3.865 -42.999 1.00 76.81 335 THR A C 1
ATOM 2511 O O . THR A 1 335 ? 20.571 -3.169 -43.836 1.00 76.81 335 THR A O 1
ATOM 2514 N N . CYS A 1 336 ? 21.060 -3.621 -41.689 1.00 82.00 336 CYS A N 1
ATOM 2515 C CA . CYS A 1 336 ? 20.308 -2.505 -41.120 1.00 82.00 336 CYS A CA 1
ATOM 2516 C C . CYS A 1 336 ? 21.033 -1.181 -41.391 1.00 82.00 336 CYS A C 1
ATOM 2518 O O . CYS A 1 336 ? 22.128 -0.953 -40.860 1.00 82.00 336 CYS A O 1
ATOM 2520 N N . GLU A 1 337 ? 20.448 -0.312 -42.215 1.00 84.94 337 GLU A N 1
ATOM 2521 C CA . GLU A 1 337 ? 21.026 0.997 -42.526 1.00 84.94 337 GLU A CA 1
ATOM 2522 C C . GLU A 1 337 ? 20.772 1.991 -41.381 1.00 84.94 337 GLU A C 1
ATOM 2524 O O . GLU A 1 337 ? 19.657 2.462 -41.180 1.00 84.94 337 GLU A O 1
ATOM 2529 N N . LEU A 1 338 ? 21.829 2.345 -40.643 1.00 86.31 338 LEU A N 1
ATOM 2530 C CA . LEU A 1 338 ? 21.795 3.345 -39.571 1.00 86.31 338 LEU A CA 1
ATOM 2531 C C . LEU A 1 338 ? 22.629 4.562 -39.978 1.00 86.31 338 LEU A C 1
ATOM 2533 O O . LEU A 1 338 ? 23.856 4.554 -39.851 1.00 86.31 338 LEU A O 1
ATOM 2537 N N . HIS A 1 339 ? 21.980 5.610 -40.490 1.00 86.81 339 HIS A N 1
ATOM 2538 C CA . HIS A 1 339 ? 22.655 6.823 -40.952 1.00 86.81 339 HIS A CA 1
ATOM 2539 C C . HIS A 1 339 ? 21.887 8.096 -40.536 1.00 86.81 339 HIS A C 1
ATOM 2541 O O . HIS A 1 339 ? 20.660 8.114 -40.595 1.00 86.81 339 HIS A O 1
ATOM 2547 N N . PRO A 1 340 ? 22.564 9.220 -40.215 1.00 86.50 340 PRO A N 1
ATOM 2548 C CA . PRO A 1 340 ? 21.892 10.459 -39.794 1.00 86.50 340 PRO A CA 1
ATOM 2549 C C . PRO A 1 340 ? 20.879 11.038 -40.797 1.00 86.50 340 PRO A C 1
ATOM 2551 O O . PRO A 1 340 ? 20.034 11.847 -40.435 1.00 86.50 340 PRO A O 1
ATOM 2554 N N . LEU A 1 341 ? 20.981 10.680 -42.077 1.00 87.88 341 LEU A N 1
ATOM 2555 C CA . LEU A 1 341 ? 20.072 11.175 -43.124 1.00 87.88 341 LEU A CA 1
ATOM 2556 C C . LEU A 1 341 ? 18.883 10.248 -43.376 1.00 87.88 341 LEU A C 1
ATOM 2558 O O . LEU A 1 341 ? 17.826 10.714 -43.790 1.00 87.88 341 LEU A O 1
ATOM 2562 N N . ARG A 1 342 ? 19.077 8.946 -43.166 1.00 89.06 342 ARG A N 1
ATOM 2563 C CA . ARG A 1 342 ? 18.067 7.915 -43.373 1.00 89.06 342 ARG A CA 1
ATOM 2564 C C . ARG A 1 342 ? 18.387 6.728 -42.482 1.00 89.06 342 ARG A C 1
ATOM 2566 O O . ARG A 1 342 ? 19.537 6.297 -42.443 1.00 89.06 342 ARG A O 1
ATOM 2573 N N . THR A 1 343 ? 17.394 6.218 -41.775 1.00 89.38 343 THR A N 1
ATOM 2574 C CA . THR A 1 343 ? 17.602 5.095 -40.867 1.00 89.38 343 THR A CA 1
ATOM 2575 C C . THR A 1 343 ? 16.489 4.078 -41.003 1.00 89.38 343 THR A C 1
ATOM 2577 O O . THR A 1 343 ? 15.308 4.414 -41.081 1.00 89.38 343 THR A O 1
ATOM 2580 N N . GLU A 1 344 ? 16.873 2.817 -41.021 1.00 88.62 344 GLU A N 1
ATOM 2581 C CA . GLU A 1 344 ? 15.965 1.689 -40.953 1.00 88.62 344 GLU A CA 1
ATOM 2582 C C . GLU A 1 344 ? 15.692 1.374 -39.481 1.00 88.62 344 GLU A C 1
ATOM 2584 O O . GLU A 1 344 ? 16.604 1.383 -38.652 1.00 88.62 344 GLU A O 1
ATOM 2589 N N . SER A 1 345 ? 14.429 1.127 -39.140 1.00 83.94 345 SER A N 1
ATOM 2590 C CA . SER A 1 345 ? 14.040 0.661 -37.808 1.00 83.94 345 SER A CA 1
ATOM 2591 C C . SER A 1 345 ? 13.623 -0.806 -37.872 1.00 83.94 345 SER A C 1
ATOM 2593 O O . SER A 1 345 ? 13.217 -1.310 -38.922 1.00 83.94 345 SER A O 1
ATOM 2595 N N . ALA A 1 346 ? 13.664 -1.499 -36.733 1.00 79.19 346 ALA A N 1
ATOM 2596 C CA . ALA A 1 346 ? 13.160 -2.869 -36.633 1.00 79.19 346 ALA A CA 1
ATOM 2597 C C . ALA A 1 346 ? 11.663 -2.986 -36.989 1.00 79.19 346 ALA A C 1
ATOM 2599 O O . ALA A 1 346 ? 11.212 -4.064 -37.364 1.00 79.19 346 ALA A O 1
ATOM 2600 N N . ILE A 1 347 ? 10.900 -1.891 -36.892 1.00 81.44 347 ILE A N 1
ATOM 2601 C CA . ILE A 1 347 ? 9.468 -1.857 -37.216 1.00 81.44 347 ILE A CA 1
ATOM 2602 C C . ILE A 1 347 ? 9.257 -1.602 -38.719 1.00 81.44 347 ILE A C 1
ATOM 2604 O O . ILE A 1 347 ? 8.477 -2.310 -39.350 1.00 81.44 347 ILE A O 1
ATOM 2608 N N . GLY A 1 348 ? 9.982 -0.642 -39.308 1.00 85.00 348 GLY A N 1
ATOM 2609 C CA . GLY A 1 348 ? 9.869 -0.294 -40.732 1.00 85.00 348 GLY A CA 1
ATOM 2610 C C . GLY A 1 348 ? 10.559 -1.287 -41.678 1.00 85.00 348 GLY A C 1
ATOM 2611 O O . GLY A 1 348 ? 10.020 -1.606 -42.738 1.00 85.00 348 GLY A O 1
ATOM 2612 N N . CYS A 1 349 ? 11.706 -1.844 -41.273 1.00 87.00 349 CYS A N 1
ATOM 2613 C CA . CYS A 1 349 ? 12.471 -2.859 -42.009 1.00 87.00 349 CYS A CA 1
ATOM 2614 C C . CYS A 1 349 ? 12.813 -4.081 -41.117 1.00 87.00 349 CYS A C 1
ATOM 2616 O O . CYS A 1 349 ? 13.988 -4.364 -40.861 1.00 87.00 349 CYS A O 1
ATOM 2618 N N . PRO A 1 350 ? 11.831 -4.887 -40.673 1.00 82.56 350 PRO A N 1
ATOM 2619 C CA . PRO A 1 350 ? 12.060 -5.993 -39.729 1.00 82.56 350 PRO A CA 1
ATOM 2620 C C . PRO A 1 350 ? 12.993 -7.097 -40.247 1.00 82.56 350 PRO A C 1
ATOM 2622 O O . PRO A 1 350 ? 13.583 -7.834 -39.459 1.00 82.56 350 PRO A O 1
ATOM 2625 N N . ARG A 1 351 ? 13.121 -7.241 -41.574 1.00 82.12 351 ARG A N 1
ATOM 2626 C CA . ARG A 1 351 ? 14.036 -8.213 -42.193 1.00 82.12 351 ARG A CA 1
ATOM 2627 C C . ARG A 1 351 ? 15.500 -7.809 -42.068 1.00 82.12 351 ARG A C 1
ATOM 2629 O O . ARG A 1 351 ? 16.338 -8.680 -41.852 1.00 82.12 351 ARG A O 1
ATOM 2636 N N . ASP A 1 352 ? 15.778 -6.518 -42.207 1.00 81.75 352 ASP A N 1
ATOM 2637 C CA . ASP A 1 352 ? 17.140 -5.993 -42.263 1.00 81.75 352 ASP A CA 1
ATOM 2638 C C . ASP A 1 352 ? 17.627 -5.547 -40.892 1.00 81.75 352 ASP A C 1
ATOM 2640 O O . ASP A 1 352 ? 18.811 -5.688 -40.620 1.00 81.75 352 ASP A O 1
ATOM 2644 N N . CYS A 1 353 ? 16.727 -5.130 -39.996 1.00 78.00 353 CYS A N 1
ATOM 2645 C CA . CYS A 1 353 ? 17.027 -4.731 -38.621 1.00 78.00 353 CYS A CA 1
ATOM 2646 C C . CYS A 1 353 ? 16.459 -5.712 -37.571 1.00 78.00 353 CYS A C 1
ATOM 2648 O O . CYS A 1 353 ? 15.669 -5.299 -36.717 1.00 78.00 353 CYS A O 1
ATOM 2650 N N . PRO A 1 354 ? 16.814 -7.016 -37.585 1.00 70.06 354 PRO A N 1
ATOM 2651 C CA . PRO A 1 354 ? 16.332 -7.943 -36.573 1.00 70.06 354 PRO A CA 1
ATOM 2652 C C . PRO A 1 354 ? 16.949 -7.615 -35.198 1.00 70.06 354 PRO A C 1
ATOM 2654 O O . PRO A 1 354 ? 18.168 -7.456 -35.089 1.00 70.06 354 PRO A O 1
ATOM 2657 N N . PRO A 1 355 ? 16.156 -7.612 -34.114 1.00 63.22 355 PRO A N 1
ATOM 2658 C CA . PRO A 1 355 ? 16.588 -7.141 -32.793 1.00 63.22 355 PRO A CA 1
ATOM 2659 C C . PRO A 1 355 ? 17.680 -7.977 -32.087 1.00 63.22 355 PRO A C 1
ATOM 2661 O O . PRO A 1 355 ? 18.060 -7.640 -30.973 1.00 63.22 355 PRO A O 1
ATOM 2664 N N . LYS A 1 356 ? 18.187 -9.083 -32.662 1.00 56.56 356 LYS A N 1
ATOM 2665 C CA . LYS A 1 356 ? 19.016 -10.063 -31.917 1.00 56.56 356 LYS A CA 1
ATOM 2666 C C . LYS A 1 356 ? 20.343 -10.517 -32.548 1.00 56.56 356 LYS A C 1
ATOM 2668 O O . LYS A 1 356 ? 20.981 -11.385 -31.959 1.00 56.56 356 LYS A O 1
ATOM 2673 N N . THR A 1 357 ? 20.801 -10.011 -33.703 1.00 54.44 357 THR A N 1
ATOM 2674 C CA . THR A 1 357 ? 21.855 -10.747 -34.460 1.00 54.44 357 THR A CA 1
ATOM 2675 C C . THR A 1 357 ? 23.020 -9.961 -35.074 1.00 54.44 357 THR A C 1
ATOM 2677 O O . THR A 1 357 ? 23.792 -10.551 -35.828 1.00 54.44 357 THR A O 1
ATOM 2680 N N . MET A 1 358 ? 23.229 -8.677 -34.776 1.00 58.78 358 MET A N 1
ATOM 2681 C CA . MET A 1 358 ? 24.257 -7.890 -35.488 1.00 58.78 358 MET A CA 1
ATOM 2682 C C . MET A 1 358 ? 25.515 -7.607 -34.689 1.00 58.78 358 MET A C 1
ATOM 2684 O O . MET A 1 358 ? 25.465 -6.727 -33.838 1.00 58.78 358 MET A O 1
ATOM 2688 N N . ALA A 1 359 ? 26.653 -8.250 -34.968 1.00 68.06 359 ALA A N 1
ATOM 2689 C CA . ALA A 1 359 ? 27.926 -7.805 -34.387 1.00 68.06 359 ALA A CA 1
ATOM 2690 C C . ALA A 1 359 ? 28.059 -6.279 -34.547 1.00 68.06 359 ALA A C 1
ATOM 2692 O O . ALA A 1 359 ? 27.893 -5.763 -35.652 1.00 68.06 359 ALA A O 1
ATOM 2693 N N . CYS A 1 360 ? 28.268 -5.557 -33.447 1.00 79.38 360 CYS A N 1
ATOM 2694 C CA . CYS A 1 360 ? 28.153 -4.103 -33.486 1.00 79.38 360 CYS A CA 1
ATOM 2695 C C . CYS A 1 360 ? 29.354 -3.480 -34.219 1.00 79.38 360 CYS A C 1
ATOM 2697 O O . CYS A 1 360 ? 30.491 -3.951 -34.087 1.00 79.38 360 CYS A O 1
ATOM 2699 N N . GLY A 1 361 ? 29.100 -2.427 -34.999 1.00 82.00 361 GLY A N 1
ATOM 2700 C CA . GLY A 1 361 ? 30.134 -1.536 -35.536 1.00 82.00 361 GLY A CA 1
ATOM 2701 C C . GLY A 1 361 ? 30.253 -0.238 -34.733 1.00 82.00 361 GLY A C 1
ATOM 2702 O O . GLY A 1 361 ? 31.353 0.284 -34.576 1.00 82.00 361 GLY A O 1
ATOM 2703 N N . TYR A 1 362 ? 29.126 0.230 -34.194 1.00 85.44 362 TYR A N 1
ATOM 2704 C CA . TYR A 1 362 ? 28.940 1.467 -33.440 1.00 85.44 362 TYR A CA 1
ATOM 2705 C C . TYR A 1 362 ? 27.908 1.258 -32.320 1.00 85.44 362 TYR A C 1
ATOM 2707 O O . TYR A 1 362 ? 27.150 0.285 -32.345 1.00 85.44 362 TYR A O 1
ATOM 2715 N N . ASP A 1 363 ? 27.852 2.182 -31.359 1.00 88.00 363 ASP A N 1
ATOM 2716 C CA . ASP A 1 363 ? 26.942 2.131 -30.202 1.00 88.00 363 ASP A CA 1
ATOM 2717 C C . ASP A 1 363 ? 25.466 2.086 -30.635 1.00 88.00 363 ASP A C 1
ATOM 2719 O O . ASP A 1 363 ? 24.698 1.268 -30.130 1.00 88.00 363 ASP A O 1
ATOM 2723 N N . VAL A 1 364 ? 25.110 2.835 -31.685 1.00 86.00 364 VAL A N 1
ATOM 2724 C CA . VAL A 1 364 ? 23.769 2.827 -32.300 1.00 86.00 364 VAL A CA 1
ATOM 2725 C C . VAL A 1 364 ? 23.336 1.465 -32.846 1.00 86.00 364 VAL A C 1
ATOM 2727 O O . VAL A 1 364 ? 22.150 1.210 -32.987 1.00 86.00 364 VAL A O 1
ATOM 2730 N N . ASN A 1 365 ? 24.257 0.538 -33.136 1.00 85.00 365 ASN A N 1
ATOM 2731 C CA . ASN A 1 365 ? 23.862 -0.817 -33.541 1.00 85.00 365 ASN A CA 1
ATOM 2732 C C . ASN A 1 365 ? 23.328 -1.648 -32.361 1.00 85.00 365 ASN A C 1
ATOM 2734 O O . ASN A 1 365 ? 22.717 -2.695 -32.572 1.00 85.00 365 ASN A O 1
ATOM 2738 N N . CYS A 1 366 ? 23.604 -1.223 -31.128 1.00 85.56 366 CYS A N 1
ATOM 2739 C CA . CYS A 1 366 ? 23.304 -1.970 -29.915 1.00 85.56 366 CYS A CA 1
ATOM 2740 C C . CYS A 1 366 ? 21.928 -1.630 -29.326 1.00 85.56 366 CYS A C 1
ATOM 2742 O O . CYS A 1 366 ? 21.388 -2.431 -28.576 1.00 85.56 366 CYS A O 1
ATOM 2744 N N . VAL A 1 367 ? 21.346 -0.483 -29.686 1.00 85.62 367 VAL A N 1
ATOM 2745 C CA . VAL A 1 367 ? 20.106 0.078 -29.104 1.00 85.62 367 VAL A CA 1
ATOM 2746 C C . VAL A 1 367 ? 18.856 -0.797 -29.271 1.00 85.62 367 VAL A C 1
ATOM 2748 O O . VAL A 1 367 ? 17.828 -0.526 -28.659 1.00 85.62 367 VAL A O 1
ATOM 2751 N N . PHE A 1 368 ? 18.933 -1.842 -30.099 1.00 78.50 368 PHE A N 1
ATOM 2752 C CA . PHE A 1 368 ? 17.872 -2.834 -30.288 1.00 78.50 368 PHE A CA 1
ATOM 2753 C C . PHE A 1 368 ? 17.979 -4.044 -29.354 1.00 78.50 368 PHE A C 1
ATOM 2755 O O . PHE A 1 368 ? 17.064 -4.871 -29.322 1.00 78.50 368 PHE A O 1
ATOM 2762 N N . HIS A 1 369 ? 19.104 -4.197 -28.650 1.00 81.00 369 HIS A N 1
ATOM 2763 C CA . HIS A 1 369 ? 19.305 -5.326 -27.752 1.00 81.00 369 HIS A CA 1
ATOM 2764 C C . HIS A 1 369 ? 18.552 -5.109 -26.442 1.00 81.00 369 HIS A C 1
ATOM 2766 O O . HIS A 1 369 ? 18.553 -3.988 -25.930 1.00 81.00 369 HIS A O 1
ATOM 2772 N N . PRO A 1 370 ? 17.974 -6.183 -25.868 1.00 84.19 370 PRO A N 1
ATOM 2773 C CA . PRO A 1 370 ? 17.388 -6.134 -24.538 1.00 84.19 370 PRO A CA 1
ATOM 2774 C C . PRO A 1 370 ? 18.396 -5.585 -23.537 1.00 84.19 370 PRO A C 1
ATOM 2776 O O . PRO A 1 370 ? 19.484 -6.150 -23.387 1.00 84.19 370 PRO A O 1
ATOM 2779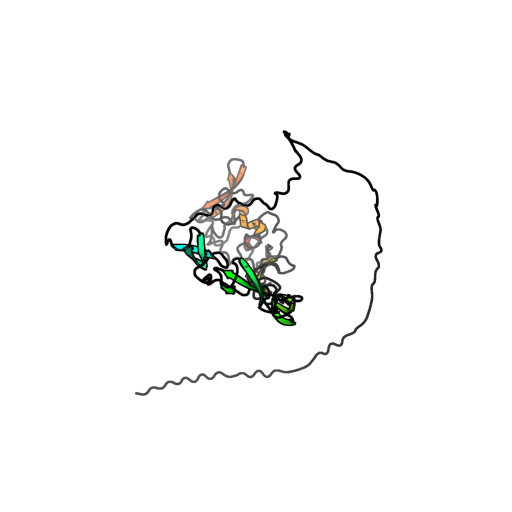 N N . TRP A 1 371 ? 18.038 -4.491 -22.868 1.00 86.62 371 TRP A N 1
ATOM 2780 C CA . TRP A 1 371 ? 18.872 -3.935 -21.814 1.00 86.62 371 TRP A CA 1
ATOM 2781 C C . TRP A 1 371 ? 18.993 -4.943 -20.658 1.00 86.62 371 TRP A C 1
ATOM 2783 O O . TRP A 1 371 ? 17.969 -5.474 -20.217 1.00 86.62 371 TRP A O 1
ATOM 2793 N N . PRO A 1 372 ? 20.214 -5.279 -20.205 1.00 83.81 372 PRO A N 1
ATOM 2794 C CA . PRO A 1 372 ? 20.393 -6.277 -19.166 1.00 83.81 372 PRO A CA 1
ATOM 2795 C C . PRO A 1 372 ? 19.877 -5.742 -17.831 1.00 83.81 372 PRO A C 1
ATOM 2797 O O . PRO A 1 372 ? 20.182 -4.618 -17.439 1.00 83.81 372 PRO A O 1
ATOM 2800 N N . THR A 1 373 ? 19.127 -6.575 -17.121 1.00 74.88 373 THR A N 1
ATOM 2801 C CA . THR A 1 373 ? 18.850 -6.383 -15.697 1.00 74.88 373 THR A CA 1
ATOM 2802 C C . THR A 1 373 ? 20.021 -6.944 -14.899 1.00 74.88 373 THR A C 1
ATOM 2804 O O . THR A 1 373 ? 20.488 -8.043 -15.213 1.00 74.88 373 THR A O 1
ATOM 2807 N N . GLU A 1 374 ? 20.497 -6.220 -13.889 1.00 72.56 374 GLU A N 1
ATOM 2808 C CA . GLU A 1 374 ? 21.392 -6.812 -12.889 1.00 72.56 374 GLU A CA 1
ATOM 2809 C C . GLU A 1 374 ? 20.564 -7.519 -11.810 1.00 72.56 374 GLU A C 1
ATOM 2811 O O . GLU A 1 374 ? 19.406 -7.164 -11.547 1.00 72.56 374 GLU A O 1
ATOM 2816 N N . ASP A 1 375 ? 21.176 -8.532 -11.200 1.00 72.06 375 ASP A N 1
ATOM 2817 C CA . ASP A 1 375 ? 20.719 -9.028 -9.907 1.00 72.06 375 ASP A CA 1
ATOM 2818 C C . ASP A 1 375 ? 20.857 -7.899 -8.864 1.00 72.06 375 ASP A C 1
ATOM 2820 O O . ASP A 1 375 ? 21.610 -6.943 -9.065 1.00 72.06 375 ASP A O 1
ATOM 2824 N N . TRP A 1 376 ? 20.071 -7.987 -7.793 1.00 72.38 376 TRP A N 1
ATOM 2825 C CA . TRP A 1 376 ? 19.927 -6.944 -6.772 1.00 72.38 376 TRP A CA 1
ATOM 2826 C C . TRP A 1 376 ? 21.211 -6.545 -6.051 1.00 72.38 376 TRP A C 1
ATOM 2828 O O . TRP A 1 376 ? 21.981 -7.459 -5.672 1.00 72.38 376 TRP A O 1
#

Nearest PDB structures (foldseek):
  8eo0-assembly1_A  TM=1.702E-01  e=1.295E-01  Schizosaccharomyces pombe
  7d5t-assembly1_B8  TM=1.299E-01  e=6.385E-01  Saccharomyces cerevisiae S288C
  3hsa-assembly1_E  TM=2.442E-01  e=6.438E+00  Shewanella amazonensis SB2B
  6zqe-assembly1_UR  TM=1.468E-01  e=2.027E+00  Saccharomyces cerevisiae S288C
  6zqa-assembly1_UR  TM=1.207E-01  e=1.107E+00  Saccharomyces cerevisiae S288C

pLDDT: mean 79.22, std 19.2, range [35.66, 97.62]

Solvent-accessible surface area (backbone atoms only — not comparable to full-atom values): 22557 Å² total; per-residue (Å²): 135,92,81,87,84,85,82,86,80,88,76,83,84,79,82,84,86,80,84,91,84,79,89,81,85,78,82,82,81,89,76,90,80,92,79,86,78,88,81,82,90,78,88,84,85,84,91,81,80,89,83,83,80,84,88,87,79,90,80,84,82,80,86,82,89,83,82,87,74,92,69,98,64,78,81,64,93,77,70,67,79,68,83,73,72,76,62,39,64,74,84,41,70,51,74,42,68,26,67,52,84,51,75,8,49,28,44,28,36,30,52,94,45,36,79,39,74,61,70,72,62,53,48,88,44,80,38,50,61,77,45,69,49,76,44,73,26,68,52,82,54,72,8,39,22,46,37,35,17,55,94,18,38,82,43,78,51,69,72,51,49,90,42,81,38,47,64,74,41,78,47,76,45,70,28,60,53,81,52,72,10,42,25,59,23,39,17,52,92,20,36,80,45,63,66,78,63,53,46,88,47,81,37,48,62,75,40,74,48,78,44,71,19,42,87,86,58,50,13,45,25,41,28,35,18,56,92,20,36,82,39,80,48,84,51,11,50,47,40,10,21,28,37,47,52,96,46,35,81,39,82,36,74,59,28,81,65,47,75,68,74,55,59,41,38,71,66,4,28,20,52,72,25,16,40,85,30,22,43,89,42,49,80,52,67,29,65,70,38,80,31,93,30,5,61,68,40,50,61,27,40,64,85,60,97,59,47,14,33,30,29,40,40,78,45,96,85,79,46,35,20,17,39,80,42,77,28,74,76,62,39,72,72,71,56,56,48,81,39,64,65,41,21,48,24,51,77,28,15,47,82,20,31,54,60,83,77,67,74,26,89,42,19,47,59,36,41,58,45,84,57,76,66,44,69,103

Radius of gyration: 49.32 Å; Cα contacts (8 Å, |Δi|>4): 723; chains: 1; bounding box: 117×114×109 Å

Secondary structure (DSSP, 8-state):
----------------------------------------------------------------------------TT---TT------TT-EEEEEESGGG-EEEEEEEETTEEEE-SS-B---SS-TT-EEEEEESGGG-EEEEEEEETTEEEEEEEE---SS-TT-EEEEEESGGGTEEEEEEEETTEEEE---B---SS-TT-EEEEEESTTS-EEEEEEEETTEEEEEEEEEE-EEEEEETTEEEEEET-TTTTSSS--GGGT--TTT-HHHHGGGSSSB-TT-B-SSGGGGTTSBP--SS-EEEEEEE-TTS-EEEEEEE-TTTTTSSS--EETTEE--TTTSTTTS-TT----SSGGGTTTSPPPPBP-

Foldseek 3Di:
DDDDDDDDDDDDDDDDDDDDDDDDDDDDDDDDDDDDDDDDDDDDDDDDDDDDDDDDDDDDDDDDDDDDDDDPDDPDPPPPVDPPLVFDDDFDKDWFFDDAPSPWTWIWTHDPSHTDTDDDTGDPAPDHFQDWDWAFDDAPSQWIWIFGQDPRDTDIHDTDDPAPDHAQDKDWFQDDAPSPWIWIWGDDP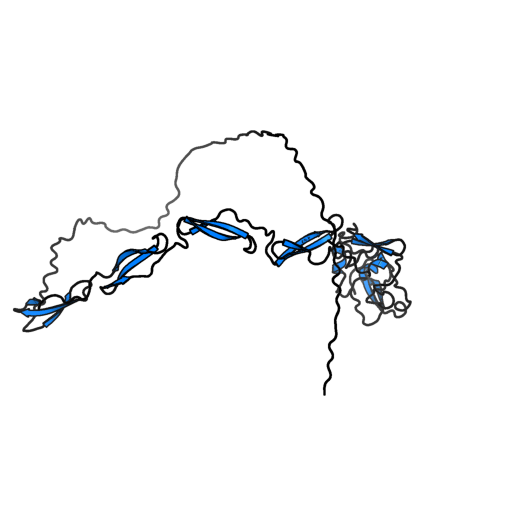RDTDTDDTDDPAPDHAQDKDWAFDDDPSQWIWMWGRDPRDTDTDDFTQFAAFWWQDPLDTDTDGPHVVAPPQAQDLQRRGACQRRVNNHVVLADAAQFFPFDPFQVSNARYAQDDPAAFKWAQDADPPRTTGIDTDHDPPQQPPQAFDDDRGIGHYCRRRVRHLPLPDGRDPGSSNNRSHRDDTHHD

Sequence (376 aa):
MRTWFLLFLLVAFVACEGNLGPSLNFDVPANMDLAKDDMDAVGDRDILDEGDLTPRPDSDVDRPDSTKPDADIAPDPDTDPGDVTILCKGDEHREIACGLNARGIQKQRCIDDHWVNQGDCIDPDICQDGLSNYTPCGLNYRGMIEIACIDGQFEEGPCVDPDVCVDGDDGIISCGLNNRGRTNSVCVEGQWVSDICDDPDECVDDDRRTTSCGTGDKGEGDQNCVAGHWVNDGGCRISGSWRCSNRKYQPTFGAYTCGNGACEPVAGESPQSCPVDCALKTGPNGEGTPCTNAFDCFFYDWPLEEQGLWECSEEEGNSKVCKAKVSVRSCGNGTCELHPLRTESAIGCPRDCPPKTMACGYDVNCVFHPWPTEDW